Protein 6EKT (pdb70)

Sequence (419 aa):
SLYKKAGMNTYGWDIVYGCSKRVVNKHLKEYITKNNIQFLYSNIDKKQEIKMVFDNNWEIINGGSSNFLRIKTPIKEGYFKVRNTTVDLSGINPVLEIKLDFFNDISNPNIKELKFNFGSESNDDIKIIVSDLNGNLQEEDEFYFNKLLINAFIQNEKQISYIFASLNVTSDIEWMNPKQFKFVYYSPTDGYLFILSVVTNRDISKLSANVDGNILGNNSEVGLLISEKLFLQNMVLSRLSSNMGSNINKNNFEVISSTSDTTGRIVNNSTLNWYGLKVAALYYYPKINNFSSMQLFEGNKLKISLRGLVRLTGLEAVYSDFEIQQSINKFVYNSTNKKAYFEVDKNPTSSYKYHLFPGDLISLAVLSSVTHWSIKSIEGALGFELINNFVDLINNTIKWNNLKISQVTNVTLNVGFCIQGNA

B-factor: mean 35.24, std 10.4, range [18.86, 74.44]

InterPro domains:
  IPR010567 Protein OrfX2/OrfX3/P47 [PF06597] (3-306)

Secondary structure (DSSP, 8-state):
-TTTTSSB--TT-SEEEEEEHHHHHHHHHHHHHHHT-EEEEEETTTTEEEEEEES--EEETT--TTEEEEE--EEEEEEE-SS-EEE-TT---EEEEEEEEEEETTEEEEEEEEEE---TTS-SEEEEES-TTS---HHHHHHHHHHHHHHHHHTGGG----SEEEESS-SSGGG--SEEEEEEE-----EEEEEEESS----TT------GGGG-TT-SEEEEE-HHHHIIIIITTTTTTTS-TT--GGGEEEEESSSS-EEEEESS-EEPPPEEETTEEE--EEEEEEEEEETTTEEEEEEEEEEEETTEEEEEEEEEEEEEEEEEEETTTTEEEEPPPSS-EEEEEEE--TT-HHHHHHHHHHHHHHHHHHHHHS-EEPP--HHHHHHHSEEETT-----EEEEEEEBEEEEEE--

Nearest PDB structures (foldseek):
  6ekt-assembly1_A  TM=1.002E+00  e=6.639E-86  Clostridium botulinum A2 str. Kyoto
  5wix-assembly1_A  TM=9.534E-01  e=1.312E-53  Clostridium botulinum E1 str. 'BoNT E Beluga'
  6ekv-assembly1_A  TM=6.915E-01  e=3.610E-19  Clostridium botulinum A2 str. Kyoto
  8fbf-assembly1_A  TM=7.033E-01  e=3.437E-18  Clostridium botulinum E1 str. 'BoNT E Beluga'
  8fbf-assembly2_B  TM=6.601E-01  e=6.202E-18  Clostridium botulinum E1 str. 'BoNT E Beluga'

Foldseek 3Di:
DVCQPVWFHLQLFFKKKKFFQVVVQVVQQCLLVVLQDKFWDDDVVQGKIWIFGWPGKGFDDPAFWQKTKIKTQGQWIWMDGPNDIDTRHGFIWIKIAGWDWDADPVDNFKTFTFTDLDDPPDPRIGTPDRGPPPPADDPRSVSSVVVVSNRCVVCVVSGDQTQKMFGCPWPQLQPRFDDWGWTKADPCSTMIMITTHNDPDDCVPGDPDHGPCLCPPVFRIKMWGFLQSCCAPWNLQWQCVLQDDQDGSQQKDWDDPDSRATKMKGPAKRWGDWDDDPHDTWIKIWGIWIWHDDQQFKIWIKTKTKIADDVGRQKIKIKIKIWIWGWDQDQPVRWTKTHQGPDIDMDMDTDDDPPPVVSVVRRVRVVVRVRVSVSRRRITTTPPPLQCVSLITIDGSNDGFDAWRDWGGGSITMIGGHD

Solvent-accessible surface area: 20427 Å² total; per-residue (Å²): 123,172,169,77,177,82,20,18,17,11,98,19,0,6,0,2,3,0,0,2,33,127,16,3,20,124,42,0,107,108,46,1,87,180,80,110,5,69,0,96,27,74,30,166,128,141,156,25,56,3,60,0,16,8,80,18,0,66,0,37,57,37,11,51,61,52,23,0,63,0,56,0,34,3,111,88,11,76,3,72,14,182,140,79,83,25,98,0,55,44,8,24,0,5,0,3,0,44,4,52,46,66,116,56,181,98,58,95,55,46,38,43,0,51,17,34,6,28,47,131,111,69,102,13,11,67,46,66,54,8,10,89,87,58,99,7,126,137,121,54,64,148,58,1,42,82,0,1,51,21,0,0,34,113,20,75,174,73,17,54,7,34,0,1,3,0,18,39,78,37,149,27,141,52,0,18,2,103,40,49,60,7,10,12,64,59,38,187,82,0,23,0,0,0,0,1,0,27,69,118,51,95,41,96,183,41,64,38,80,19,16,12,102,0,0,19,117,144,11,42,5,1,0,0,0,2,20,54,21,0,0,66,43,16,0,8,51,65,1,10,53,75,1,30,103,99,1,66,97,113,18,7,73,25,60,63,71,44,86,8,12,5,85,0,26,23,78,50,62,0,57,4,86,26,22,108,13,98,85,89,110,5,108,0,63,0,59,67,3,42,2,83,22,58,113,10,45,38,0,83,0,52,6,116,3,34,0,89,5,51,77,89,103,87,13,47,0,49,1,69,0,68,0,70,0,92,15,34,35,52,67,123,81,99,95,0,66,3,66,70,23,185,127,36,80,53,60,122,129,59,54,50,158,113,71,48,130,142,7,66,64,60,0,44,43,0,2,101,124,0,11,120,22,0,15,42,6,2,7,9,69,5,104,62,48,1,53,85,1,7,17,15,0,4,31,20,34,83,89,147,20,103,107,16,47,56,10,53,4,50,18,2,0,1,0,6,0,65,66

Organism: Clostridium botulinum (strain Kyoto / Type A2) (NCBI:txid536232)

Structure (mmCIF, N/CA/C/O backbone):
data_6EKT
#
_entry.id   6EKT
#
_cell.length_a   153.470
_cell.length_b   38.927
_cell.length_c   82.761
_cell.angle_alpha   90.000
_cell.angle_beta   107.950
_cell.angle_gamma   90.000
#
_symmetry.space_group_name_H-M   'C 1 2 1'
#
loop_
_entity.id
_entity.type
_entity.pdbx_description
1 polymer 'p-47 protein'
2 water water
#
loop_
_atom_site.group_PDB
_atom_site.id
_atom_site.type_symbol
_atom_site.label_atom_id
_atom_site.label_alt_id
_atom_site.label_comp_id
_atom_site.label_asym_id
_atom_site.label_entity_id
_atom_site.label_seq_id
_atom_site.pdbx_PDB_ins_code
_atom_site.Cartn_x
_atom_site.Cartn_y
_atom_site.Cartn_z
_atom_site.occupancy
_atom_site.B_iso_or_equiv
_atom_site.auth_seq_id
_atom_site.auth_comp_id
_atom_site.auth_asym_id
_atom_site.auth_atom_id
_atom_site.pdbx_PDB_model_num
ATOM 1 N N . SER A 1 15 ? -26.832 -23.121 11.496 1.00 66.87 15 SER A N 1
ATOM 2 C CA . SER A 1 15 ? -25.494 -23.359 10.868 1.00 64.35 15 SER A CA 1
ATOM 3 C C . SER A 1 15 ? -25.248 -22.483 9.619 1.00 63.16 15 SER A C 1
ATOM 4 O O . SER A 1 15 ? -24.106 -22.370 9.158 1.00 64.53 15 SER A O 1
ATOM 7 N N . LEU A 1 16 ? -26.315 -21.857 9.106 1.00 60.04 16 LEU A N 1
ATOM 8 C CA . LEU A 1 16 ? -26.271 -20.945 7.944 1.00 57.74 16 LEU A CA 1
ATOM 9 C C . LEU A 1 16 ? -25.480 -19.637 8.146 1.00 54.11 16 LEU A C 1
ATOM 10 O O . LEU A 1 16 ? -25.006 -19.032 7.179 1.00 54.52 16 LEU A O 1
ATOM 15 N N . TYR A 1 17 ? -25.338 -19.222 9.402 1.00 49.06 17 TYR A N 1
ATOM 16 C CA . TYR A 1 17 ? -24.733 -17.939 9.767 1.00 44.23 17 TYR A CA 1
ATOM 17 C C . TYR A 1 17 ? -23.255 -18.053 10.188 1.00 42.07 17 TYR A C 1
ATOM 18 O O . TYR A 1 17 ? -22.658 -17.114 10.720 1.00 39.28 17 TYR A O 1
ATOM 27 N N . LYS A 1 18 ? -22.672 -19.211 9.875 1.00 41.75 18 LYS A N 1
ATOM 28 C CA . LYS A 1 18 ? -21.294 -19.583 10.220 1.00 40.53 18 LYS A CA 1
ATOM 29 C C . LYS A 1 18 ? -20.213 -18.588 9.727 1.00 38.66 18 LYS A C 1
ATOM 30 O O . LYS A 1 18 ? -19.198 -18.382 10.403 1.00 38.45 18 LYS A O 1
ATOM 36 N N . LYS A 1 19 ? -20.447 -17.968 8.569 1.00 35.95 19 LYS A N 1
ATOM 37 C CA . LYS A 1 19 ? -19.494 -17.037 7.939 1.00 34.19 19 LYS A CA 1
ATOM 38 C C . LYS A 1 19 ? -19.837 -15.553 8.172 1.00 31.72 19 LYS A C 1
ATOM 39 O O . LYS A 1 19 ? -19.123 -14.673 7.685 1.00 30.68 19 LYS A O 1
ATOM 45 N N . ALA A 1 20 ? -20.923 -15.271 8.901 1.00 29.21 20 ALA A N 1
ATOM 46 C CA . ALA A 1 20 ? -21.473 -13.904 8.969 1.00 29.81 20 ALA A CA 1
ATOM 47 C C . ALA A 1 20 ? -20.805 -13.001 10.012 1.00 28.80 20 ALA A C 1
ATOM 48 O O . ALA A 1 20 ? -21.054 -11.802 10.040 1.00 29.36 20 ALA A O 1
ATOM 50 N N . GLY A 1 21 ? -19.961 -13.578 10.861 1.00 28.16 21 GLY A N 1
ATOM 51 C CA . GLY A 1 21 ? -19.225 -12.803 11.868 1.00 27.69 21 GLY A CA 1
ATOM 52 C C . GLY A 1 21 ? -17.722 -12.931 11.731 1.00 27.93 21 GLY A C 1
ATOM 53 O O . GLY A 1 21 ? -17.192 -12.917 10.606 1.00 28.59 21 GLY A O 1
ATOM 54 N N . MET A 1 22 ? -17.031 -13.064 12.864 1.00 27.16 22 MET A N 1
ATOM 55 C CA . MET A 1 22 ? -15.585 -13.298 12.844 1.00 28.75 22 MET A CA 1
ATOM 56 C C . MET A 1 22 ? -15.304 -14.776 12.566 1.00 27.39 22 MET A C 1
ATOM 57 O O . MET A 1 22 ? -16.038 -15.639 13.017 1.00 26.03 22 MET A O 1
ATOM 62 N N . ASN A 1 23 ? -14.275 -15.058 11.765 1.00 25.74 23 ASN A N 1
ATOM 63 C CA . ASN A 1 23 ? -14.111 -16.392 11.231 1.00 24.28 23 ASN A CA 1
ATOM 64 C C . ASN A 1 23 ? -12.703 -16.894 11.527 1.00 23.15 23 ASN A C 1
ATOM 65 O O . ASN A 1 23 ? -11.722 -16.252 11.136 1.00 22.61 23 ASN A O 1
ATOM 70 N N . THR A 1 24 ? -12.607 -18.063 12.146 1.00 22.31 24 THR A N 1
ATOM 71 C CA . THR A 1 24 ? -11.294 -18.728 12.283 1.00 22.60 24 THR A CA 1
ATOM 72 C C . THR A 1 24 ? -10.945 -19.572 11.051 1.00 22.19 24 THR A C 1
ATOM 73 O O . THR A 1 24 ? -9.879 -20.166 11.014 1.00 22.58 24 THR A O 1
ATOM 77 N N . TYR A 1 25 ? -11.842 -19.644 10.069 1.00 22.00 25 TYR A N 1
ATOM 78 C CA . TYR A 1 25 ? -11.578 -20.351 8.810 1.00 22.25 25 TYR A CA 1
ATOM 79 C C . TYR A 1 25 ? -11.101 -21.804 9.008 1.00 21.90 25 TYR A C 1
ATOM 80 O O . TYR A 1 25 ? -10.137 -22.248 8.358 1.00 21.98 25 TYR A O 1
ATOM 89 N N . GLY A 1 26 ? -11.749 -22.498 9.946 1.00 21.61 26 GLY A N 1
ATOM 90 C CA . GLY A 1 26 ? -11.511 -23.931 10.231 1.00 21.57 26 GLY A CA 1
ATOM 91 C C . GLY A 1 26 ? -10.412 -24.170 11.250 1.00 21.46 26 GLY A C 1
ATOM 92 O O . GLY A 1 26 ? -10.154 -25.310 11.615 1.00 21.48 26 GLY A O 1
ATOM 93 N N . TRP A 1 27 ? -9.752 -23.099 11.701 1.00 21.66 27 TRP A N 1
ATOM 94 C CA . TRP A 1 27 ? -8.731 -23.208 12.774 1.00 21.26 27 TRP A CA 1
ATOM 95 C C . TRP A 1 27 ? -9.380 -23.057 14.156 1.00 21.36 27 TRP A C 1
ATOM 96 O O . TRP A 1 27 ? -10.526 -22.603 14.246 1.00 20.27 27 TRP A O 1
ATOM 107 N N . ASP A 1 28 ? -8.666 -23.452 15.222 1.00 21.02 28 ASP A N 1
ATOM 108 C CA . ASP A 1 28 ? -9.210 -23.346 16.596 1.00 21.57 28 ASP A CA 1
ATOM 109 C C . ASP A 1 28 ? -8.944 -22.034 17.304 1.00 21.69 28 ASP A C 1
ATOM 110 O O . ASP A 1 28 ? -9.867 -21.442 17.878 1.00 21.22 28 ASP A O 1
ATOM 115 N N . ILE A 1 29 ? -7.683 -21.586 17.310 1.00 21.38 29 ILE A N 1
ATOM 116 C CA . ILE A 1 29 ? -7.315 -20.322 17.959 1.00 21.11 29 ILE A CA 1
ATOM 117 C C . ILE A 1 29 ? -6.328 -19.645 17.055 1.00 21.14 29 ILE A C 1
ATOM 118 O O . ILE A 1 29 ? -5.377 -20.282 16.582 1.00 21.46 29 ILE A O 1
ATOM 123 N N . VAL A 1 30 ? -6.583 -18.366 16.795 1.00 20.75 30 VAL A N 1
ATOM 124 C CA . VAL A 1 30 ? -5.738 -17.572 15.881 1.00 21.42 30 VAL A CA 1
ATOM 125 C C . VAL A 1 30 ? -5.174 -16.423 16.702 1.00 22.43 30 VAL A C 1
ATOM 126 O O . VAL A 1 30 ? -5.930 -15.775 17.452 1.00 23.25 30 VAL A O 1
ATOM 130 N N . TYR A 1 31 ? -3.860 -16.187 16.578 1.00 22.25 31 TYR A N 1
ATOM 131 C CA . TYR A 1 31 ? -3.174 -15.135 17.321 1.00 23.57 31 TYR A CA 1
ATOM 132 C C . TYR A 1 31 ? -2.593 -14.124 16.358 1.00 23.75 31 TYR A C 1
ATOM 133 O O . TYR A 1 31 ? -2.010 -14.512 15.352 1.00 23.19 31 TYR A O 1
ATOM 142 N N . GLY A 1 32 ? -2.747 -12.835 16.656 1.00 24.99 32 GLY A N 1
ATOM 143 C CA . GLY A 1 32 ? -2.178 -11.787 15.778 1.00 24.55 32 GLY A CA 1
ATOM 144 C C . GLY A 1 32 ? -1.426 -10.661 16.470 1.00 26.21 32 GLY A C 1
ATOM 145 O O . GLY A 1 32 ? -1.752 -10.284 17.607 1.00 26.07 32 GLY A O 1
ATOM 146 N N . CYS A 1 33 ? -0.418 -10.124 15.776 1.00 26.47 33 CYS A N 1
ATOM 147 C CA . CYS A 1 33 ? 0.327 -8.948 16.243 1.00 28.92 33 CYS A CA 1
ATOM 148 C C . CYS A 1 33 ? 0.627 -8.020 15.081 1.00 29.38 33 CYS A C 1
ATOM 149 O O . CYS A 1 33 ? 0.944 -8.471 13.971 1.00 28.61 33 CYS A O 1
ATOM 152 N N . SER A 1 34 ? 0.496 -6.726 15.356 1.00 31.12 34 SER A N 1
ATOM 153 C CA . SER A 1 34 ? 0.792 -5.650 14.414 1.00 32.38 34 SER A CA 1
ATOM 154 C C . SER A 1 34 ? 2.287 -5.641 14.076 1.00 32.77 34 SER A C 1
ATOM 155 O O . SER A 1 34 ? 3.131 -5.836 14.966 1.00 32.34 34 SER A O 1
ATOM 158 N N . LYS A 1 35 ? 2.613 -5.461 12.793 1.00 33.08 35 LYS A N 1
ATOM 159 C CA . LYS A 1 35 ? 4.010 -5.388 12.389 1.00 34.95 35 LYS A CA 1
ATOM 160 C C . LYS A 1 35 ? 4.695 -4.129 12.919 1.00 36.54 35 LYS A C 1
ATOM 161 O O . LYS A 1 35 ? 5.917 -4.133 13.141 1.00 37.57 35 LYS A O 1
ATOM 167 N N . ARG A 1 36 ? 3.915 -3.063 13.110 1.00 37.57 36 ARG A N 1
ATOM 168 C CA . ARG A 1 36 ? 4.402 -1.831 13.747 1.00 40.28 36 ARG A CA 1
ATOM 169 C C . ARG A 1 36 ? 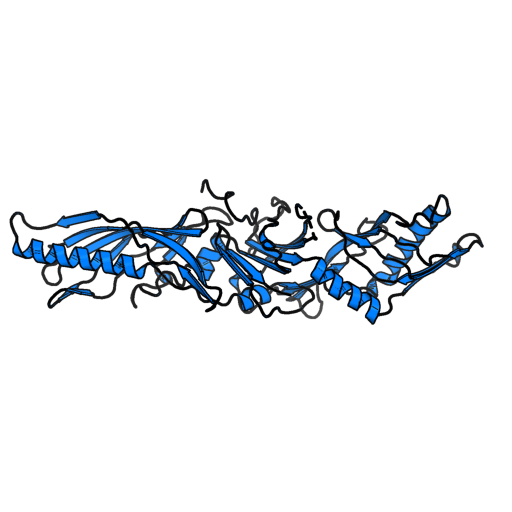5.035 -2.146 15.122 1.00 40.49 36 ARG A C 1
ATOM 170 O O . ARG A 1 36 ? 6.104 -1.633 15.456 1.00 40.13 36 ARG A O 1
ATOM 178 N N . VAL A 1 37 ? 4.382 -3.026 15.888 1.00 38.72 37 VAL A N 1
ATOM 179 C CA . VAL A 1 37 ? 4.904 -3.473 17.183 1.00 38.20 37 VAL A CA 1
ATOM 180 C C . VAL A 1 37 ? 6.176 -4.302 16.995 1.00 37.22 37 VAL A C 1
ATOM 181 O O . VAL A 1 37 ? 7.178 -4.046 17.666 1.00 38.94 37 VAL A O 1
ATOM 185 N N . VAL A 1 38 ? 6.141 -5.276 16.075 1.00 34.39 38 VAL A N 1
ATOM 186 C CA . VAL A 1 38 ? 7.294 -6.150 15.850 1.00 33.74 38 VAL A CA 1
ATOM 187 C C . VAL A 1 38 ? 8.517 -5.340 15.384 1.00 34.14 38 VAL A C 1
ATOM 188 O O . VAL A 1 38 ? 9.631 -5.586 15.839 1.00 34.38 38 VAL A O 1
ATOM 192 N N . ASN A 1 39 ? 8.276 -4.379 14.494 1.00 34.38 39 ASN A N 1
ATOM 193 C CA . ASN A 1 39 ? 9.316 -3.544 13.907 1.00 36.01 39 ASN A CA 1
ATOM 194 C C . ASN A 1 39 ? 10.094 -2.766 14.952 1.00 38.69 39 ASN A C 1
ATOM 195 O O . ASN A 1 39 ? 11.315 -2.591 14.821 1.00 39.62 39 ASN A O 1
ATOM 200 N N . LYS A 1 40 ? 9.388 -2.343 15.998 1.00 40.48 40 LYS A N 1
ATOM 201 C CA . LYS A 1 40 ? 9.998 -1.649 17.137 1.00 43.74 40 LYS A CA 1
ATOM 202 C C . LYS A 1 40 ? 11.049 -2.524 17.801 1.00 43.77 40 LYS A C 1
ATOM 203 O O . LYS A 1 40 ? 12.175 -2.078 18.029 1.00 45.36 40 LYS A O 1
ATOM 209 N N . HIS A 1 41 ? 10.684 -3.773 18.073 1.00 42.21 41 HIS A N 1
ATOM 210 C CA . HIS A 1 41 ? 11.587 -4.725 18.702 1.00 42.72 41 HIS A CA 1
ATOM 211 C C . HIS A 1 41 ? 12.687 -5.239 17.767 1.00 42.64 41 HIS A C 1
ATOM 212 O O . HIS A 1 41 ? 13.825 -5.454 18.205 1.00 43.08 41 HIS A O 1
ATOM 219 N N . LEU A 1 42 ? 12.351 -5.438 16.490 1.00 40.70 42 LEU A N 1
ATOM 220 C CA . LEU A 1 42 ? 13.352 -5.838 15.495 1.00 40.82 42 LEU A CA 1
ATOM 221 C C . LEU A 1 42 ? 14.455 -4.782 15.315 1.00 42.02 42 LEU A C 1
ATOM 222 O O . LEU A 1 42 ? 15.644 -5.131 15.286 1.00 41.88 42 LEU A O 1
ATOM 227 N N . LYS A 1 43 ? 14.048 -3.512 15.207 1.00 43.59 43 LYS A N 1
ATOM 228 C CA . LYS A 1 43 ? 14.968 -2.364 15.170 1.00 46.09 43 LYS A CA 1
ATOM 229 C C . LYS A 1 43 ? 15.909 -2.307 16.383 1.00 48.14 43 LYS A C 1
ATOM 230 O O . LYS A 1 43 ? 17.111 -2.084 16.210 1.00 48.58 43 LYS A O 1
ATOM 236 N N . GLU A 1 44 ? 15.362 -2.490 17.588 1.00 49.31 44 GLU A N 1
ATOM 237 C CA . GLU A 1 44 ? 16.163 -2.572 18.823 1.00 51.70 44 GLU A CA 1
ATOM 238 C C . GLU A 1 44 ? 17.164 -3.723 18.719 1.00 50.65 44 GLU A C 1
ATOM 239 O O . GLU A 1 44 ? 18.333 -3.550 19.045 1.00 52.06 44 GLU A O 1
ATOM 245 N N . TYR A 1 45 ? 16.709 -4.874 18.218 1.00 47.55 45 TYR A N 1
ATOM 246 C CA . TYR A 1 45 ? 17.555 -6.059 18.088 1.00 47.34 45 TYR A CA 1
ATOM 247 C C . TYR A 1 45 ? 18.733 -5.831 17.148 1.00 47.51 45 TYR A C 1
ATOM 248 O O . TYR A 1 45 ? 19.851 -6.212 17.482 1.00 48.56 45 TYR A O 1
ATOM 257 N N . ILE A 1 46 ? 18.466 -5.255 15.970 1.00 46.66 46 ILE A N 1
ATOM 258 C CA . ILE A 1 46 ? 19.520 -4.931 14.989 1.00 47.45 46 ILE A CA 1
ATOM 259 C C . ILE A 1 46 ? 20.532 -3.889 15.518 1.00 50.64 46 ILE A C 1
ATOM 260 O O . ILE A 1 46 ? 21.754 -4.096 15.411 1.00 50.46 46 ILE A O 1
ATOM 265 N N . THR A 1 47 ? 20.019 -2.791 16.071 1.00 52.53 47 THR A N 1
ATOM 266 C CA . THR A 1 47 ? 20.850 -1.743 16.691 1.00 57.16 47 THR A CA 1
ATOM 267 C C . THR A 1 47 ? 21.694 -2.273 17.865 1.00 58.94 47 THR A C 1
ATOM 268 O O . THR A 1 47 ? 22.919 -2.114 17.857 1.00 59.72 47 THR A O 1
ATOM 272 N N . LYS A 1 48 ? 21.049 -2.912 18.847 1.00 60.49 48 LYS A N 1
ATOM 273 C CA . LYS A 1 48 ? 21.727 -3.337 20.090 1.00 63.08 48 LYS A CA 1
ATOM 274 C C . LYS A 1 48 ? 22.855 -4.353 19.849 1.00 63.25 48 LYS A C 1
ATOM 275 O O . LYS A 1 48 ? 23.833 -4.392 20.601 1.00 64.27 48 LYS A O 1
ATOM 281 N N . ASN A 1 49 ? 22.716 -5.162 18.800 1.00 60.99 49 ASN A N 1
ATOM 282 C CA . ASN A 1 49 ? 23.682 -6.224 18.523 1.00 60.95 49 ASN A CA 1
ATOM 283 C C . ASN A 1 49 ? 24.744 -5.850 17.477 1.00 61.07 49 ASN A C 1
ATOM 284 O O . ASN A 1 49 ? 25.665 -6.643 17.218 1.00 60.89 49 ASN A O 1
ATOM 289 N N . ASN A 1 50 ? 24.612 -4.642 16.905 1.00 61.12 50 ASN A N 1
ATOM 290 C CA . ASN A 1 50 ? 25.518 -4.092 15.870 1.00 61.90 50 ASN A CA 1
ATOM 291 C C . ASN A 1 50 ? 25.882 -5.118 14.802 1.00 59.72 50 ASN A C 1
ATOM 292 O O . ASN A 1 50 ? 27.060 -5.397 14.556 1.00 60.32 50 ASN A O 1
ATOM 297 N N . ILE A 1 51 ? 24.843 -5.679 14.191 1.00 56.99 51 ILE A N 1
ATOM 298 C CA . ILE A 1 51 ? 24.972 -6.792 13.259 1.00 54.53 51 ILE A CA 1
ATOM 299 C C . ILE A 1 51 ? 25.787 -6.397 12.038 1.00 53.71 51 ILE A C 1
ATOM 300 O O . ILE A 1 51 ? 25.462 -5.428 11.339 1.00 53.18 51 ILE A O 1
ATOM 305 N N . GLN A 1 52 ? 26.866 -7.146 11.821 1.00 53.05 52 GLN A N 1
ATOM 306 C CA . GLN A 1 52 ? 27.592 -7.106 10.556 1.00 51.04 52 GLN A CA 1
ATOM 307 C C . GLN A 1 52 ? 27.820 -8.502 9.981 1.00 47.98 52 GLN A C 1
ATOM 308 O O . GLN A 1 52 ? 28.115 -9.447 10.721 1.00 48.18 52 GLN A O 1
ATOM 314 N N . PHE A 1 53 ? 27.632 -8.618 8.669 1.00 43.32 53 PHE A N 1
ATOM 315 C CA . PHE A 1 53 ? 27.820 -9.875 7.957 1.00 41.37 53 PHE A CA 1
ATOM 316 C C . PHE A 1 53 ? 29.076 -9.751 7.097 1.00 41.59 53 PHE A C 1
ATOM 317 O O . PHE A 1 53 ? 29.181 -8.825 6.272 1.00 40.71 53 PHE A O 1
ATOM 325 N N . LEU A 1 54 ? 30.012 -10.679 7.311 1.00 42.35 54 LEU A N 1
ATOM 326 C CA . LEU A 1 54 ? 31.181 -10.875 6.441 1.00 43.55 54 LEU A CA 1
ATOM 327 C C . LEU A 1 54 ? 31.136 -12.231 5.741 1.00 42.83 54 LEU A C 1
ATOM 328 O O . LEU A 1 54 ? 30.698 -13.227 6.323 1.00 42.79 54 LEU A O 1
ATOM 333 N N . TYR A 1 55 ? 31.623 -12.254 4.500 1.00 43.05 55 TYR A N 1
ATOM 334 C CA . TYR A 1 55 ? 31.823 -13.483 3.746 1.00 42.94 55 TYR A CA 1
ATOM 335 C C . TYR A 1 55 ? 33.054 -13.329 2.848 1.00 43.07 55 TYR A C 1
ATOM 336 O O . TYR A 1 55 ? 33.227 -12.299 2.195 1.00 41.67 55 TYR A O 1
ATOM 345 N N . SER A 1 56 ? 33.881 -14.375 2.820 1.00 45.16 56 SER A N 1
ATOM 346 C CA . SER A 1 56 ? 35.102 -14.426 2.009 1.00 46.72 56 SER A CA 1
ATOM 347 C C . SER A 1 56 ? 35.255 -15.754 1.295 1.00 47.03 56 SER A C 1
ATOM 348 O O . SER A 1 56 ? 34.807 -16.795 1.788 1.00 47.46 56 SER A O 1
ATOM 351 N N . ASN A 1 57 ? 35.892 -15.707 0.129 1.00 47.30 57 ASN A N 1
ATOM 352 C CA . ASN A 1 57 ? 36.236 -16.902 -0.622 1.00 48.48 57 ASN A CA 1
ATOM 353 C C . ASN A 1 57 ? 37.529 -16.591 -1.365 1.00 49.54 57 ASN A C 1
ATOM 354 O O . ASN A 1 57 ? 37.520 -15.940 -2.415 1.00 48.61 57 ASN A O 1
ATOM 359 N N . ILE A 1 58 ? 38.637 -17.050 -0.789 1.00 52.03 58 ILE A N 1
ATOM 360 C CA . ILE A 1 58 ? 39.962 -16.703 -1.288 1.00 52.98 58 ILE A CA 1
ATOM 361 C C . ILE A 1 58 ? 40.277 -17.357 -2.640 1.00 51.83 58 ILE A C 1
ATOM 362 O O . ILE A 1 58 ? 40.865 -16.708 -3.506 1.00 50.29 58 ILE A O 1
ATOM 367 N N . ASP A 1 59 ? 39.856 -18.612 -2.835 1.00 51.63 59 ASP A N 1
ATOM 368 C CA . ASP A 1 59 ? 40.050 -19.281 -4.141 1.00 52.49 59 ASP A CA 1
ATOM 369 C C . ASP A 1 59 ? 39.337 -18.552 -5.285 1.00 51.17 59 ASP A C 1
ATOM 370 O O . ASP A 1 59 ? 39.884 -18.435 -6.379 1.00 50.09 59 ASP A O 1
ATOM 375 N N . LYS A 1 60 ? 38.126 -18.063 -5.026 1.00 50.30 60 LYS A N 1
ATOM 376 C CA . LYS A 1 60 ? 37.333 -17.427 -6.086 1.00 50.03 60 LYS A CA 1
ATOM 377 C C . LYS A 1 60 ? 37.450 -15.905 -6.062 1.00 49.27 60 LYS A C 1
ATOM 378 O O . LYS A 1 60 ? 36.774 -15.220 -6.841 1.00 49.89 60 LYS A O 1
ATOM 384 N N . LYS A 1 61 ? 38.322 -15.407 -5.173 1.00 48.70 61 LYS A N 1
ATOM 385 C CA . LYS A 1 61 ? 38.680 -13.976 -5.021 1.00 48.46 61 LYS A CA 1
ATOM 386 C C . LYS A 1 61 ? 37.464 -13.061 -4.866 1.00 46.21 61 LYS A C 1
ATOM 387 O O . LYS A 1 61 ? 37.242 -12.152 -5.678 1.00 44.86 61 LYS A O 1
ATOM 393 N N . GLN A 1 62 ? 36.667 -13.346 -3.838 1.00 44.29 62 GLN A N 1
ATOM 394 C CA . GLN A 1 62 ? 35.423 -12.616 -3.570 1.00 42.57 62 GLN A CA 1
ATOM 395 C C . GLN A 1 62 ? 35.297 -12.327 -2.085 1.00 41.94 62 GLN A C 1
ATOM 396 O O . GLN A 1 62 ? 35.612 -13.181 -1.246 1.00 41.99 62 GLN A O 1
ATOM 402 N N . GLU A 1 63 ? 34.851 -11.114 -1.773 1.00 40.98 63 GLU A N 1
ATOM 403 C CA . GLU A 1 63 ? 34.521 -10.739 -0.396 1.00 42.04 63 GLU A CA 1
ATOM 404 C C . GLU A 1 63 ? 33.368 -9.736 -0.314 1.00 40.48 63 GLU A C 1
ATOM 405 O O . GLU A 1 63 ? 33.114 -8.984 -1.256 1.00 39.71 63 GLU A O 1
ATOM 411 N N . ILE A 1 64 ? 32.674 -9.747 0.822 1.00 40.43 64 ILE A N 1
ATOM 412 C CA . ILE A 1 64 ? 31.567 -8.832 1.086 1.00 39.23 64 ILE A CA 1
ATOM 413 C C . ILE A 1 64 ? 31.501 -8.505 2.585 1.00 39.29 64 ILE A C 1
ATOM 414 O O . ILE A 1 64 ? 31.746 -9.375 3.429 1.00 39.74 64 ILE A O 1
ATOM 419 N N . LYS A 1 65 ? 31.203 -7.244 2.889 1.00 38.98 65 LYS A N 1
ATOM 420 C CA . LYS A 1 65 ? 31.002 -6.779 4.256 1.00 40.79 65 LYS A CA 1
ATOM 421 C C . LYS A 1 65 ? 29.764 -5.897 4.280 1.00 40.58 65 LYS A C 1
ATOM 422 O O . LYS A 1 65 ? 29.650 -4.980 3.454 1.00 40.28 65 LYS A O 1
ATOM 428 N N . MET A 1 66 ? 28.855 -6.176 5.227 1.00 41.50 66 MET A N 1
ATOM 429 C CA . MET A 1 66 ? 27.612 -5.412 5.401 1.00 41.50 66 MET A CA 1
ATOM 430 C C . MET A 1 66 ? 27.371 -5.080 6.863 1.00 42.94 66 MET A C 1
ATOM 431 O O . MET A 1 66 ? 27.209 -5.983 7.696 1.00 43.85 66 MET A O 1
ATOM 436 N N . VAL A 1 67 ? 27.348 -3.788 7.175 1.00 43.81 67 VAL A N 1
ATOM 437 C CA . VAL A 1 67 ? 26.927 -3.319 8.500 1.00 44.84 67 VAL A CA 1
ATOM 438 C C . VAL A 1 67 ? 25.556 -2.649 8.320 1.00 43.95 67 VAL A C 1
ATOM 439 O O . VAL A 1 67 ? 25.419 -1.687 7.546 1.00 43.85 67 VAL A O 1
ATOM 443 N N . PHE A 1 68 ? 24.548 -3.175 9.017 1.00 43.25 68 PHE A N 1
ATOM 444 C CA . PHE A 1 68 ? 23.158 -2.758 8.809 1.00 42.78 68 PHE A CA 1
ATOM 445 C C . PHE A 1 68 ? 22.721 -1.534 9.605 1.00 44.88 68 PHE A C 1
ATOM 446 O O . PHE A 1 68 ? 23.030 -1.394 10.792 1.00 46.59 68 PHE A O 1
ATOM 454 N N . ASP A 1 69 ? 22.005 -0.651 8.916 1.00 45.65 69 ASP A N 1
ATOM 455 C CA . ASP A 1 69 ? 21.264 0.454 9.518 1.00 46.71 69 ASP A CA 1
ATOM 456 C C . ASP A 1 69 ? 20.153 -0.088 10.435 1.00 46.00 69 ASP A C 1
ATOM 457 O O . ASP A 1 69 ? 20.058 0.299 11.606 1.00 47.10 69 ASP A O 1
ATOM 462 N N A ASN A 1 70 ? 19.354 -1.008 9.886 0.50 43.33 70 ASN A N 1
ATOM 463 N N B ASN A 1 70 ? 19.321 -0.976 9.884 0.50 43.78 70 ASN A N 1
ATOM 464 C CA A ASN A 1 70 ? 18.134 -1.531 10.504 0.50 41.76 70 ASN A CA 1
ATOM 465 C CA B ASN A 1 70 ? 18.172 -1.582 10.570 0.50 42.41 70 ASN A CA 1
ATOM 466 C C A ASN A 1 70 ? 17.659 -2.720 9.665 0.50 39.57 70 ASN A C 1
ATOM 467 C C B ASN A 1 70 ? 17.635 -2.695 9.672 0.50 39.99 70 ASN A C 1
ATOM 468 O O A ASN A 1 70 ? 18.154 -2.912 8.555 0.50 38.49 70 ASN A O 1
ATOM 469 O O B ASN A 1 70 ? 18.072 -2.818 8.530 0.50 38.90 70 ASN A O 1
ATOM 478 N N . TRP A 1 71 ? 16.737 -3.522 10.204 1.00 38.63 71 TRP A N 1
ATOM 479 C CA . TRP A 1 71 ? 15.904 -4.428 9.390 1.00 37.04 71 TRP A CA 1
ATOM 480 C C . TRP A 1 71 ? 14.469 -4.030 9.699 1.00 36.99 71 TRP A C 1
ATOM 481 O O . TRP A 1 71 ? 14.131 -3.806 10.866 1.00 39.53 71 TRP A O 1
ATOM 492 N N . GLU A 1 72 ? 13.629 -3.920 8.673 1.00 36.30 72 GLU A N 1
ATOM 493 C CA . GLU A 1 72 ? 12.248 -3.456 8.842 1.00 36.14 72 GLU A CA 1
ATOM 494 C C . GLU A 1 72 ? 11.303 -4.275 7.980 1.00 34.58 72 GLU A C 1
ATOM 495 O O . GLU A 1 72 ? 11.512 -4.391 6.767 1.00 34.62 72 GLU A O 1
ATOM 501 N N . ILE A 1 73 ? 10.275 -4.832 8.615 1.00 32.85 73 ILE A N 1
ATOM 502 C CA . ILE A 1 73 ? 9.217 -5.582 7.939 1.00 31.76 73 ILE A CA 1
ATOM 503 C C . ILE A 1 73 ? 8.352 -4.602 7.165 1.00 32.28 73 ILE A C 1
ATOM 504 O O . ILE A 1 73 ? 8.042 -3.527 7.661 1.00 33.85 73 ILE A O 1
ATOM 509 N N . ILE A 1 74 ? 7.992 -4.984 5.940 1.00 31.94 74 ILE A N 1
ATOM 510 C CA . ILE A 1 74 ? 7.081 -4.214 5.093 1.00 32.93 74 ILE A CA 1
ATOM 511 C C . ILE A 1 74 ? 6.010 -5.158 4.540 1.00 32.16 74 ILE A C 1
ATOM 512 O O . ILE A 1 74 ? 6.144 -6.381 4.653 1.00 30.55 74 ILE A O 1
ATOM 517 N N . ASN A 1 75 ? 4.964 -4.605 3.931 1.00 34.91 75 ASN A N 1
ATOM 518 C CA . ASN A 1 75 ? 3.889 -5.437 3.385 1.00 38.17 75 ASN A CA 1
ATOM 519 C C . ASN A 1 75 ? 4.300 -6.149 2.104 1.00 39.70 75 ASN A C 1
ATOM 520 O O . ASN A 1 75 ? 5.357 -5.863 1.543 1.00 39.98 75 ASN A O 1
ATOM 525 N N . GLY A 1 76 ? 3.472 -7.095 1.669 1.00 41.53 76 GLY A N 1
ATOM 526 C CA . GLY A 1 76 ? 3.653 -7.736 0.374 1.00 43.70 76 GLY A CA 1
ATOM 527 C C . GLY A 1 76 ? 4.180 -9.141 0.523 1.00 45.21 76 GLY A C 1
ATOM 528 O O . GLY A 1 76 ? 4.170 -9.922 -0.432 1.00 44.43 76 GLY A O 1
ATOM 529 N N . GLY A 1 77 ? 4.645 -9.451 1.733 1.00 48.12 77 GLY A N 1
ATOM 530 C CA . GLY A 1 77 ? 5.047 -10.796 2.108 1.00 49.47 77 GLY A CA 1
ATOM 531 C C . GLY A 1 77 ? 3.963 -11.806 1.789 1.00 51.21 77 GLY A C 1
ATOM 532 O O . GLY A 1 77 ? 2.793 -11.638 2.157 1.00 52.87 77 GLY A O 1
ATOM 533 N N . SER A 1 78 ? 4.386 -12.834 1.121 1.00 52.06 78 SER A N 1
ATOM 534 C CA . SER A 1 78 ? 3.534 -13.869 0.714 1.00 52.49 78 SER A CA 1
ATOM 535 C C . SER A 1 78 ? 3.572 -14.936 1.749 1.00 52.05 78 SER A C 1
ATOM 536 O O . SER A 1 78 ? 4.638 -15.271 2.231 1.00 51.61 78 SER A O 1
ATOM 539 N N . SER A 1 79 ? 2.410 -15.453 2.090 1.00 47.57 79 SER A N 1
ATOM 540 C CA . SER A 1 79 ? 2.301 -16.587 2.983 1.00 47.25 79 SER A CA 1
ATOM 541 C C . SER A 1 79 ? 3.179 -16.605 4.227 1.00 45.74 79 SER A C 1
ATOM 542 O O . SER A 1 79 ? 2.995 -15.774 5.081 1.00 43.73 79 SER A O 1
ATOM 545 N N . ASN A 1 80 ? 4.128 -17.536 4.258 1.00 41.56 80 ASN A N 1
ATOM 546 C CA . ASN A 1 80 ? 5.011 -17.732 5.361 1.00 41.29 80 ASN A CA 1
ATOM 547 C C . ASN A 1 80 ? 6.360 -17.041 5.262 1.00 37.30 80 ASN A C 1
ATOM 548 O O . ASN A 1 80 ? 7.268 -17.451 5.856 1.00 37.09 80 ASN A O 1
ATOM 553 N N . PHE A 1 81 ? 6.449 -16.032 4.438 1.00 34.38 81 PHE A N 1
ATOM 554 C CA . PHE A 1 81 ? 7.624 -15.153 4.356 1.00 32.79 81 PHE A CA 1
ATOM 555 C C . PHE A 1 81 ? 7.285 -13.804 4.964 1.00 32.32 81 PHE A C 1
ATOM 556 O O . PHE A 1 81 ? 6.150 -13.324 4.845 1.00 33.42 81 PHE A O 1
ATOM 564 N N . LEU A 1 82 ? 8.281 -13.168 5.576 1.00 31.39 82 LEU A N 1
ATOM 565 C CA . LEU A 1 82 ? 8.212 -11.736 5.823 1.00 30.64 82 LEU A CA 1
ATOM 566 C C . LEU A 1 82 ? 9.011 -11.003 4.763 1.00 30.25 82 LEU A C 1
ATOM 567 O O . LEU A 1 82 ? 10.143 -11.400 4.465 1.00 29.95 82 LEU A O 1
ATOM 572 N N . ARG A 1 83 ? 8.431 -9.942 4.207 1.00 29.33 83 ARG A N 1
ATOM 573 C CA . ARG A 1 83 ? 9.190 -9.020 3.353 1.00 29.23 83 ARG A CA 1
ATOM 574 C C . ARG A 1 83 ? 9.884 -7.964 4.220 1.00 30.02 83 ARG A C 1
ATOM 575 O O . ARG A 1 83 ? 9.251 -7.379 5.099 1.00 30.04 83 ARG A O 1
ATOM 583 N N . ILE A 1 84 ? 11.183 -7.745 3.994 1.00 29.67 84 ILE A N 1
ATOM 584 C CA . ILE A 1 84 ? 11.981 -6.871 4.860 1.00 30.25 84 ILE A CA 1
ATOM 585 C C . ILE A 1 84 ? 12.950 -5.993 4.072 1.00 31.53 84 ILE A C 1
ATOM 586 O O . ILE A 1 84 ? 13.455 -6.408 3.012 1.00 31.11 84 ILE A O 1
ATOM 591 N N . LYS A 1 85 ? 13.165 -4.776 4.570 1.00 32.79 85 LYS A N 1
ATOM 592 C CA . LYS A 1 85 ? 14.213 -3.900 4.050 1.00 34.51 85 LYS A CA 1
ATOM 593 C C . LYS A 1 85 ? 15.425 -4.057 4.959 1.00 34.73 85 LYS A C 1
ATOM 594 O O . LYS A 1 85 ? 15.274 -4.055 6.186 1.00 33.82 85 LYS A O 1
ATOM 600 N N . THR A 1 86 ? 16.620 -4.173 4.372 1.00 34.07 86 THR A N 1
ATOM 601 C CA . THR A 1 86 ? 17.843 -4.324 5.168 1.00 35.18 86 THR A CA 1
ATOM 602 C C . THR A 1 86 ? 18.885 -3.248 4.798 1.00 36.77 86 THR A C 1
ATOM 603 O O . THR A 1 86 ? 19.974 -3.586 4.322 1.00 36.64 86 THR A O 1
ATOM 607 N N . PRO A 1 87 ? 18.552 -1.949 5.015 1.00 38.19 87 PRO A N 1
ATOM 608 C CA . PRO A 1 87 ? 19.450 -0.861 4.624 1.00 39.30 87 PRO A CA 1
ATOM 609 C C . PRO A 1 87 ? 20.861 -1.047 5.210 1.00 40.68 87 PRO A C 1
ATOM 610 O O . PRO A 1 87 ? 21.016 -1.334 6.406 1.00 41.65 87 PRO A O 1
ATOM 614 N N . ILE A 1 88 ? 21.856 -0.943 4.338 1.00 40.45 88 ILE A N 1
ATOM 615 C CA . ILE A 1 88 ? 23.274 -1.064 4.701 1.00 42.23 88 ILE A CA 1
ATOM 616 C C . ILE A 1 88 ? 23.830 0.345 4.931 1.00 44.39 88 ILE A C 1
ATOM 617 O O . ILE A 1 88 ? 23.838 1.172 4.013 1.00 44.52 88 ILE A O 1
ATOM 622 N N . LYS A 1 89 ? 24.295 0.611 6.148 1.00 47.47 89 LYS A N 1
ATOM 623 C CA . LYS A 1 89 ? 24.911 1.916 6.443 1.00 50.80 89 LYS A CA 1
ATOM 624 C C . LYS A 1 89 ? 26.346 2.041 5.922 1.00 51.83 89 LYS A C 1
ATOM 625 O O . LYS A 1 89 ? 26.762 3.132 5.520 1.00 53.23 89 LYS A O 1
ATOM 631 N N . GLU A 1 90 ? 27.091 0.934 5.945 1.00 50.34 90 GLU A N 1
ATOM 632 C CA . GLU A 1 90 ? 28.467 0.892 5.437 1.00 51.00 90 GLU A CA 1
ATOM 633 C C . GLU A 1 90 ? 28.878 -0.530 5.049 1.00 48.56 90 GLU A C 1
ATOM 634 O O . GLU A 1 90 ? 28.362 -1.523 5.579 1.00 46.08 90 GLU A O 1
ATOM 640 N N . GLY A 1 91 ? 29.833 -0.604 4.134 1.00 47.59 91 GLY A N 1
ATOM 641 C CA . GLY A 1 91 ? 30.306 -1.876 3.629 1.00 46.17 91 GLY A CA 1
ATOM 642 C C . GLY A 1 91 ? 30.693 -1.820 2.168 1.00 44.19 91 GLY A C 1
ATOM 643 O O . GLY A 1 91 ? 30.656 -0.759 1.534 1.00 44.27 91 GLY A O 1
ATOM 644 N N . TYR A 1 92 ? 31.035 -2.989 1.638 1.00 42.98 92 TYR A N 1
ATOM 645 C CA . TYR A 1 92 ? 31.537 -3.124 0.277 1.00 43.16 92 TYR A CA 1
ATOM 646 C C . TYR A 1 92 ? 31.454 -4.579 -0.185 1.00 41.62 92 TYR A C 1
ATOM 647 O O . TYR A 1 92 ? 31.294 -5.501 0.622 1.00 40.96 92 TYR A O 1
ATOM 656 N N . PHE A 1 93 ? 31.578 -4.782 -1.490 1.00 41.62 93 PHE A N 1
ATOM 657 C CA . PHE A 1 93 ? 31.981 -6.088 -1.991 1.00 40.91 93 PHE A CA 1
ATOM 658 C C . PHE A 1 93 ? 33.085 -5.944 -3.035 1.00 41.56 93 PHE A C 1
ATOM 659 O O . PHE A 1 93 ? 33.218 -4.888 -3.660 1.00 41.10 93 PHE A O 1
ATOM 667 N N . LYS A 1 94 ? 33.870 -6.997 -3.159 1.00 42.70 94 LYS A N 1
ATOM 668 C CA . LYS A 1 94 ? 35.002 -7.057 -4.058 1.00 44.82 94 LYS A CA 1
ATOM 669 C C . LYS A 1 94 ? 34.977 -8.309 -4.882 1.00 44.40 94 LYS A C 1
ATOM 670 O O . LYS A 1 94 ? 34.841 -9.378 -4.352 1.00 43.91 94 LYS A O 1
ATOM 676 N N . VAL A 1 95 ? 35.151 -8.160 -6.187 1.00 45.23 95 VAL A N 1
ATOM 677 C CA . VAL A 1 95 ? 35.146 -9.284 -7.084 1.00 46.92 95 VAL A CA 1
ATOM 678 C C . VAL A 1 95 ? 36.402 -9.450 -7.952 1.00 50.72 95 VAL A C 1
ATOM 679 O O . VAL A 1 95 ? 37.300 -10.140 -7.566 1.00 52.89 95 VAL A O 1
ATOM 683 N N . ARG A 1 96 ? 36.469 -8.812 -9.107 1.00 54.92 96 ARG A N 1
ATOM 684 C CA . ARG A 1 96 ? 37.588 -9.075 -10.028 1.00 59.06 96 ARG A CA 1
ATOM 685 C C . ARG A 1 96 ? 38.599 -7.951 -9.950 1.00 61.72 96 ARG A C 1
ATOM 686 O O . ARG A 1 96 ? 38.954 -7.313 -10.927 1.00 64.22 96 ARG A O 1
ATOM 694 N N . ASN A 1 97 ? 39.121 -7.785 -8.758 1.00 61.93 97 ASN A N 1
ATOM 695 C CA . ASN A 1 97 ? 39.989 -6.647 -8.426 1.00 63.04 97 ASN A CA 1
ATOM 696 C C . ASN A 1 97 ? 39.197 -5.323 -8.442 1.00 61.86 97 ASN A C 1
ATOM 697 O O . ASN A 1 97 ? 39.786 -4.238 -8.433 1.00 61.02 97 ASN A O 1
ATOM 702 N N . THR A 1 98 ? 37.862 -5.428 -8.451 1.00 57.95 98 THR A N 1
ATOM 703 C CA . THR A 1 98 ? 36.957 -4.274 -8.419 1.00 56.54 98 THR A CA 1
ATOM 704 C C . THR A 1 98 ? 36.200 -4.288 -7.098 1.00 55.08 98 THR A C 1
ATOM 705 O O . THR A 1 98 ? 35.615 -5.308 -6.728 1.00 51.64 98 THR A O 1
ATOM 709 N N . THR A 1 99 ? 36.224 -3.155 -6.403 1.00 53.92 99 THR A N 1
ATOM 710 C CA . THR A 1 99 ? 35.469 -2.972 -5.168 1.00 52.96 99 THR A CA 1
ATOM 711 C C . THR A 1 99 ? 34.277 -2.037 -5.413 1.00 50.98 99 THR A C 1
ATOM 712 O O . THR A 1 99 ? 34.401 -1.022 -6.118 1.00 49.58 99 THR A O 1
ATOM 716 N N . VAL A 1 100 ? 33.124 -2.402 -4.840 1.00 48.39 100 VAL A N 1
ATOM 717 C CA . VAL A 1 100 ? 31.897 -1.608 -4.955 1.00 47.41 100 VAL A CA 1
ATOM 718 C C . VAL A 1 100 ? 31.454 -1.211 -3.544 1.00 47.22 100 VAL A C 1
ATOM 719 O O . VAL A 1 100 ? 31.389 -2.057 -2.649 1.00 46.64 100 VAL A O 1
ATOM 723 N N . ASP A 1 101 ? 31.151 0.073 -3.363 1.00 47.25 101 ASP A N 1
ATOM 724 C CA . ASP A 1 101 ? 30.724 0.609 -2.080 1.00 47.34 101 ASP A CA 1
ATOM 725 C C . ASP A 1 101 ? 29.250 0.282 -1.817 1.00 46.10 101 ASP A C 1
ATOM 726 O O . ASP A 1 101 ? 28.400 0.507 -2.680 1.00 44.80 101 ASP A O 1
ATOM 731 N N . LEU A 1 102 ? 28.967 -0.243 -0.623 1.00 45.11 102 LEU A N 1
ATOM 732 C CA . LEU A 1 102 ? 27.594 -0.617 -0.237 1.00 44.31 102 LEU A CA 1
ATOM 733 C C . LEU A 1 102 ? 26.880 0.354 0.713 1.00 45.69 102 LEU A C 1
ATOM 734 O O . LEU A 1 102 ? 25.740 0.096 1.129 1.00 44.49 102 LEU A O 1
ATOM 739 N N . SER A 1 103 ? 27.532 1.476 1.037 1.00 47.80 103 SER A N 1
ATOM 740 C CA . SER A 1 103 ? 26.896 2.532 1.840 1.00 49.50 103 SER A CA 1
ATOM 741 C C . SER A 1 103 ? 25.670 3.090 1.119 1.00 48.56 103 SER A C 1
ATOM 742 O O . SER A 1 103 ? 25.757 3.458 -0.056 1.00 47.92 103 SER A O 1
ATOM 745 N N . GLY A 1 104 ? 24.533 3.112 1.816 1.00 48.46 104 GLY A N 1
ATOM 746 C CA . GLY A 1 104 ? 23.286 3.647 1.268 1.00 48.11 104 GLY A CA 1
ATOM 747 C C . GLY A 1 104 ? 22.518 2.707 0.353 1.00 46.25 104 GLY A C 1
ATOM 748 O O . GLY A 1 104 ? 21.525 3.114 -0.253 1.00 47.31 104 GLY A O 1
ATOM 749 N N . ILE A 1 105 ? 22.956 1.449 0.271 1.00 43.44 105 ILE A N 1
ATOM 750 C CA . ILE A 1 105 ? 22.240 0.407 -0.488 1.00 41.43 105 ILE A CA 1
ATOM 751 C C . ILE A 1 105 ? 21.135 -0.179 0.410 1.00 40.63 105 ILE A C 1
ATOM 752 O O . ILE A 1 105 ? 21.366 -0.455 1.605 1.00 40.68 105 ILE A O 1
ATOM 757 N N . ASN A 1 106 ? 19.947 -0.358 -0.179 1.00 38.81 106 ASN A N 1
ATOM 758 C CA . ASN A 1 106 ? 18.721 -0.668 0.568 1.00 38.06 106 ASN A CA 1
ATOM 759 C C . ASN A 1 106 ? 17.959 -1.870 -0.053 1.00 35.97 106 ASN A C 1
ATOM 760 O O . ASN A 1 106 ? 16.955 -1.684 -0.764 1.00 35.66 106 ASN A O 1
ATOM 765 N N . PRO A 1 107 ? 18.441 -3.112 0.211 1.00 34.31 107 PRO A N 1
ATOM 766 C CA . PRO A 1 107 ? 17.823 -4.307 -0.363 1.00 32.66 107 PRO A CA 1
ATOM 767 C C . PRO A 1 107 ? 16.465 -4.629 0.256 1.00 32.28 107 PRO A C 1
ATOM 768 O O . PRO A 1 107 ? 16.205 -4.307 1.425 1.00 30.97 107 PRO A O 1
ATOM 772 N N . VAL A 1 108 ? 15.608 -5.242 -0.556 1.00 30.94 108 VAL A N 1
ATOM 773 C CA . VAL A 1 108 ? 14.352 -5.795 -0.075 1.00 30.27 108 VAL A CA 1
ATOM 774 C C . VAL A 1 108 ? 14.430 -7.302 -0.265 1.00 29.59 108 VAL A C 1
ATOM 775 O O . VAL A 1 108 ? 14.595 -7.798 -1.396 1.00 28.32 108 VAL A O 1
ATOM 779 N N . LEU A 1 109 ? 14.342 -8.015 0.853 1.00 28.68 109 LEU A N 1
ATOM 780 C CA . LEU A 1 109 ? 14.359 -9.451 0.853 1.00 28.30 109 LEU A CA 1
ATOM 781 C C . LEU A 1 109 ? 13.016 -9.999 1.324 1.00 28.49 109 LEU A C 1
ATOM 782 O O . LEU A 1 109 ? 12.188 -9.271 1.903 1.00 29.03 109 LEU A O 1
ATOM 787 N N . GLU A 1 110 ? 12.810 -11.282 1.059 1.00 27.79 110 GLU A N 1
ATOM 788 C CA . GLU A 1 110 ? 11.783 -12.046 1.738 1.00 28.09 110 GLU A CA 1
ATOM 789 C C . GLU A 1 110 ? 12.444 -13.214 2.435 1.00 28.38 110 GLU A C 1
ATOM 790 O O . GLU A 1 110 ? 13.209 -13.957 1.822 1.00 27.65 110 GLU A O 1
ATOM 796 N N . ILE A 1 111 ? 12.161 -13.372 3.732 1.00 27.63 111 ILE A N 1
ATOM 797 C CA . ILE A 1 111 ? 12.779 -14.446 4.501 1.00 28.04 111 ILE A CA 1
ATOM 798 C C . ILE A 1 111 ? 11.673 -15.248 5.162 1.00 28.09 111 ILE A C 1
ATOM 799 O O . ILE A 1 111 ? 10.754 -14.670 5.755 1.00 27.62 111 ILE A O 1
ATOM 804 N N . LYS A 1 112 ? 11.781 -16.566 5.050 1.00 28.69 112 LYS A N 1
ATOM 805 C CA . LYS A 1 112 ? 10.826 -17.489 5.659 1.00 30.29 112 LYS A CA 1
ATOM 806 C C . LYS A 1 112 ? 10.911 -17.430 7.190 1.00 29.72 112 LYS A C 1
ATOM 807 O O . LYS A 1 112 ? 11.992 -17.223 7.745 1.00 28.66 112 LYS A O 1
ATOM 813 N N . LEU A 1 113 ? 9.760 -17.579 7.848 1.00 29.71 113 LEU A N 1
ATOM 814 C CA . LEU A 1 113 ? 9.714 -17.838 9.290 1.00 29.91 113 LEU A CA 1
ATOM 815 C C . LEU A 1 113 ? 9.360 -19.300 9.490 1.00 30.54 113 LEU A C 1
ATOM 816 O O . LEU A 1 113 ? 8.594 -19.870 8.706 1.00 30.16 113 LEU A O 1
ATOM 821 N N . ASP A 1 114 ? 9.959 -19.924 10.495 1.0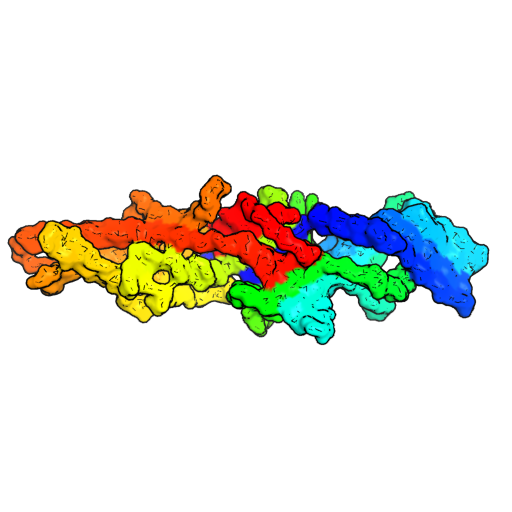0 30.45 114 ASP A N 1
ATOM 822 C CA . ASP A 1 114 ? 9.553 -21.252 10.910 1.00 31.67 114 ASP A CA 1
ATOM 823 C C . ASP A 1 114 ? 9.543 -21.337 12.432 1.00 31.62 114 ASP A C 1
ATOM 824 O O . ASP A 1 114 ? 10.138 -20.493 13.104 1.00 30.93 114 ASP A O 1
ATOM 829 N N . PHE A 1 115 ? 8.847 -22.343 12.949 1.00 31.79 115 PHE A N 1
ATOM 830 C CA . PHE A 1 115 ? 8.855 -22.627 14.388 1.00 33.71 115 PHE A CA 1
ATOM 831 C C . PHE A 1 115 ? 10.022 -23.563 14.687 1.00 35.15 115 PHE A C 1
ATOM 832 O O . PHE A 1 115 ? 10.167 -24.592 14.035 1.00 35.68 115 PHE A O 1
ATOM 840 N N . PHE A 1 116 ? 10.867 -23.179 15.644 1.00 37.04 116 PHE A N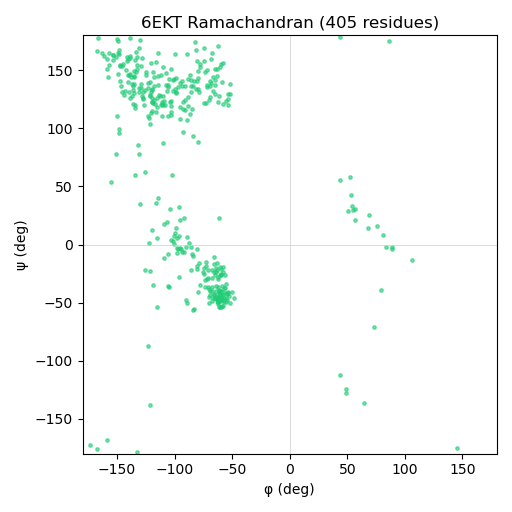 1
ATOM 841 C CA . PHE A 1 116 ? 12.070 -23.940 15.988 1.00 38.92 116 PHE A CA 1
ATOM 842 C C . PHE A 1 116 ? 11.990 -24.582 17.360 1.00 40.91 116 PHE A C 1
ATOM 843 O O . PHE A 1 116 ? 11.363 -24.027 18.271 1.00 40.03 116 PHE A O 1
ATOM 851 N N . ASN A 1 117 ? 12.603 -25.761 17.475 1.00 42.84 117 ASN A N 1
ATOM 852 C CA . ASN A 1 117 ? 12.702 -26.497 18.744 1.00 44.94 117 ASN A CA 1
ATOM 853 C C . ASN A 1 117 ? 13.815 -25.929 19.607 1.00 44.18 117 ASN A C 1
ATOM 854 O O . ASN A 1 117 ? 14.817 -25.412 19.107 1.00 43.06 117 ASN A O 1
ATOM 859 N N . ASP A 1 118 ? 13.615 -26.037 20.909 1.00 44.03 118 ASP A N 1
ATOM 860 C CA . ASP A 1 118 ? 14.664 -25.784 21.868 1.00 45.83 118 ASP A CA 1
ATOM 861 C C . ASP A 1 118 ? 15.057 -27.118 22.492 1.00 46.38 118 ASP A C 1
ATOM 862 O O . ASP A 1 118 ? 14.229 -27.787 23.124 1.00 46.11 118 ASP A O 1
ATOM 867 N N . ILE A 1 119 ? 16.323 -27.497 22.325 1.00 47.51 119 ILE A N 1
ATOM 868 C CA . ILE A 1 119 ? 16.774 -28.829 22.760 1.00 49.03 119 ILE A CA 1
ATOM 869 C C . ILE A 1 119 ? 16.703 -29.102 24.259 1.00 50.13 119 ILE A C 1
ATOM 870 O O . ILE A 1 119 ? 16.623 -30.262 24.648 1.00 53.70 119 ILE A O 1
ATOM 875 N N . SER A 1 120 ? 16.720 -28.052 25.085 1.00 47.72 120 SER A N 1
ATOM 876 C CA . SER A 1 120 ? 16.608 -28.202 26.550 1.00 47.45 120 SER A CA 1
ATOM 877 C C . SER A 1 120 ? 15.179 -27.990 27.077 1.00 45.69 120 SER A C 1
ATOM 878 O O . SER A 1 120 ? 14.925 -28.147 28.274 1.00 45.70 120 SER A O 1
ATOM 881 N N . ASN A 1 121 ? 14.263 -27.627 26.178 1.00 43.26 121 ASN A N 1
ATOM 882 C CA . ASN A 1 121 ? 12.852 -27.480 26.526 1.00 42.62 121 ASN A CA 1
ATOM 883 C C . ASN A 1 121 ? 11.920 -27.826 25.347 1.00 41.24 121 ASN A C 1
ATOM 884 O O . ASN A 1 121 ? 11.623 -26.962 24.518 1.00 39.23 121 ASN A O 1
ATOM 889 N N . PRO A 1 122 ? 11.426 -29.081 25.304 1.00 42.57 122 PRO A N 1
ATOM 890 C CA . PRO A 1 122 ? 10.445 -29.537 24.302 1.00 42.24 122 PRO A CA 1
ATOM 891 C C . PRO A 1 122 ? 9.160 -28.712 24.316 1.00 40.84 122 PRO A C 1
ATOM 892 O O . PRO A 1 122 ? 8.421 -28.730 23.341 1.00 40.64 122 PRO A O 1
ATOM 896 N N . ASN A 1 123 ? 8.892 -28.000 25.412 1.00 41.11 123 ASN A N 1
ATOM 897 C CA . ASN A 1 123 ? 7.593 -27.349 25.609 1.00 40.75 123 ASN A CA 1
ATOM 898 C C . ASN A 1 123 ? 7.483 -25.874 25.218 1.00 39.29 123 ASN A C 1
ATOM 899 O O . ASN A 1 123 ? 6.453 -25.238 25.468 1.00 37.96 123 ASN A O 1
ATOM 904 N N . ILE A 1 124 ? 8.540 -25.350 24.598 1.00 40.22 124 ILE A N 1
ATOM 905 C CA . ILE A 1 124 ? 8.539 -24.003 24.025 1.00 40.25 124 ILE A CA 1
ATOM 906 C C . ILE A 1 124 ? 9.017 -24.124 22.581 1.00 38.87 124 ILE A C 1
ATOM 907 O O . ILE A 1 124 ? 10.059 -24.730 22.320 1.00 40.24 124 ILE A O 1
ATOM 912 N N . LYS A 1 125 ? 8.240 -23.566 21.653 1.00 36.92 125 LYS A N 1
ATOM 913 C CA . LYS A 1 125 ? 8.702 -23.363 20.275 1.00 35.74 125 LYS A CA 1
ATOM 914 C C . LYS A 1 125 ? 8.902 -21.861 20.039 1.00 34.60 125 LYS A C 1
ATOM 915 O O . LYS A 1 125 ? 8.291 -21.029 20.717 1.00 34.74 125 LYS A O 1
ATOM 921 N N . GLU A 1 126 ? 9.793 -21.501 19.124 1.00 34.47 126 GLU A N 1
ATOM 922 C CA . GLU A 1 126 ? 10.026 -20.094 18.821 1.00 34.38 126 GLU A CA 1
ATOM 923 C C . GLU A 1 126 ? 9.898 -19.824 17.328 1.00 33.33 126 GLU A C 1
ATOM 924 O O . GLU A 1 126 ? 10.469 -20.547 16.522 1.00 33.75 126 GLU A O 1
ATOM 930 N N . LEU A 1 127 ? 9.126 -18.795 16.983 1.00 32.23 127 LEU A N 1
ATOM 931 C CA . LEU A 1 127 ? 8.975 -18.343 15.606 1.00 31.44 127 LEU A CA 1
ATOM 932 C C . LEU A 1 127 ? 10.133 -17.404 15.330 1.00 31.27 127 LEU A C 1
ATOM 933 O O . LEU A 1 127 ? 10.281 -16.362 15.990 1.00 32.41 127 LEU A O 1
ATOM 938 N N . LYS A 1 128 ? 10.981 -17.821 14.389 1.00 30.77 128 LYS A N 1
ATOM 939 C CA . LYS A 1 128 ? 12.208 -17.121 14.041 1.00 31.57 128 LYS A CA 1
ATOM 940 C C . LYS A 1 128 ? 12.392 -17.125 12.516 1.00 30.36 128 LYS A C 1
ATOM 941 O O . LYS A 1 128 ? 11.803 -17.958 11.811 1.00 28.78 128 LYS A O 1
ATOM 947 N N . PHE A 1 129 ? 13.224 -16.203 12.029 1.00 30.41 129 PHE A N 1
ATOM 948 C CA . PHE A 1 129 ? 13.743 -16.278 10.655 1.00 30.36 129 PHE A CA 1
ATOM 949 C C . PHE A 1 129 ? 14.363 -17.640 10.357 1.00 30.56 129 PHE A C 1
ATOM 950 O O . PHE A 1 129 ? 15.091 -18.200 11.186 1.00 30.63 129 PHE A O 1
ATOM 958 N N . ASN A 1 130 ? 14.086 -18.152 9.164 1.00 30.26 130 ASN A N 1
ATOM 959 C CA . ASN A 1 130 ? 14.758 -19.333 8.653 1.00 31.83 130 ASN A CA 1
ATOM 960 C C . ASN A 1 130 ? 15.435 -18.977 7.329 1.00 32.22 130 ASN A C 1
ATOM 961 O O . ASN A 1 130 ? 14.765 -18.748 6.318 1.00 30.51 130 ASN A O 1
ATOM 966 N N . PHE A 1 131 ? 16.763 -18.923 7.370 1.00 34.15 131 PHE A N 1
ATOM 967 C CA . PHE A 1 131 ? 17.576 -18.519 6.228 1.00 34.85 13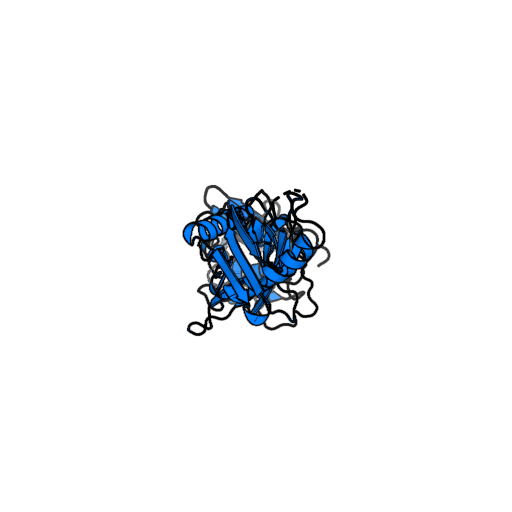1 PHE A CA 1
ATOM 968 C C . PHE A 1 131 ? 17.732 -19.662 5.220 1.00 35.02 131 PHE A C 1
ATOM 969 O O . PHE A 1 131 ? 18.166 -19.430 4.082 1.00 34.47 131 PHE A O 1
ATOM 977 N N . GLY A 1 132 ? 17.419 -20.889 5.648 1.00 35.11 132 GLY A N 1
ATOM 978 C CA . GLY A 1 132 ? 17.490 -22.076 4.787 1.00 36.08 132 GLY A CA 1
ATOM 979 C C . GLY A 1 132 ? 18.902 -22.387 4.344 1.00 38.86 132 GLY A C 1
ATOM 980 O O . GLY A 1 132 ? 19.845 -22.327 5.150 1.00 38.89 132 GLY A O 1
ATOM 981 N N . SER A 1 133 ? 19.050 -22.711 3.062 1.00 39.01 133 SER A N 1
ATOM 982 C CA . SER A 1 133 ? 20.354 -23.055 2.495 1.00 41.39 133 SER A CA 1
ATOM 983 C C . SER A 1 133 ? 20.374 -22.643 1.027 1.00 42.68 133 SER A C 1
ATOM 984 O O . SER A 1 133 ? 19.371 -22.156 0.510 1.00 42.54 133 SER A O 1
ATOM 987 N N . GLU A 1 134 ? 21.510 -22.827 0.353 1.00 44.83 134 GLU A N 1
ATOM 988 C CA . GLU A 1 134 ? 21.608 -22.492 -1.072 1.00 45.96 134 GLU A CA 1
ATOM 989 C C . GLU A 1 134 ? 20.682 -23.339 -1.944 1.00 44.58 134 GLU A C 1
ATOM 990 O O . GLU A 1 134 ? 20.332 -22.928 -3.043 1.00 44.85 134 GLU A O 1
ATOM 996 N N . SER A 1 135 ? 20.274 -24.502 -1.440 1.00 43.57 135 SER A N 1
ATOM 997 C CA . SER A 1 135 ? 19.400 -25.421 -2.177 1.00 43.59 135 SER A CA 1
ATOM 998 C C . SER A 1 135 ? 17.883 -25.177 -2.009 1.00 41.71 135 SER A C 1
ATOM 999 O O . SER A 1 135 ? 17.072 -25.944 -2.550 1.00 42.98 135 SER A O 1
ATOM 1002 N N . ASN A 1 136 ? 17.499 -24.152 -1.237 1.00 38.61 136 ASN A N 1
ATOM 1003 C CA . ASN A 1 136 ? 16.090 -23.690 -1.181 1.00 35.07 136 ASN A CA 1
ATOM 1004 C C . ASN A 1 136 ? 15.979 -22.161 -1.316 1.00 34.57 136 ASN A C 1
ATOM 1005 O O . ASN A 1 136 ? 16.998 -21.468 -1.481 1.00 34.21 136 ASN A O 1
ATOM 1010 N N . ASP A 1 137 ? 14.753 -21.648 -1.238 1.00 32.33 137 ASP A N 1
ATOM 1011 C CA . ASP A 1 137 ? 14.487 -20.222 -1.429 1.00 31.78 137 ASP A CA 1
ATOM 1012 C C . ASP A 1 137 ? 13.978 -19.540 -0.151 1.00 31.84 137 ASP A C 1
ATOM 1013 O O . ASP A 1 137 ? 13.100 -18.668 -0.190 1.00 30.70 137 ASP A O 1
ATOM 1018 N N . ASP A 1 138 ? 14.567 -19.912 0.980 1.00 31.45 138 ASP A N 1
ATOM 1019 C CA . ASP A 1 138 ? 14.106 -19.351 2.253 1.00 32.23 138 ASP A CA 1
ATOM 1020 C C . ASP A 1 138 ? 14.492 -17.901 2.373 1.00 31.73 138 ASP A C 1
ATOM 1021 O O . ASP A 1 138 ? 13.867 -17.173 3.138 1.00 32.02 138 ASP A O 1
ATOM 1026 N N . ILE A 1 139 ? 15.515 -17.502 1.610 1.00 30.12 139 ILE A N 1
ATOM 1027 C CA . ILE A 1 139 ? 15.834 -16.101 1.357 1.00 30.62 139 ILE A CA 1
ATOM 1028 C C . ILE A 1 139 ? 15.631 -15.837 -0.127 1.00 29.64 139 ILE A C 1
ATOM 1029 O O . ILE A 1 139 ? 16.206 -16.541 -0.960 1.00 30.01 139 ILE A O 1
ATOM 1034 N N . LYS A 1 140 ? 14.828 -14.815 -0.420 1.00 29.22 140 LYS A N 1
ATOM 1035 C CA . LYS A 1 140 ? 14.595 -14.327 -1.774 1.00 29.39 140 LYS A CA 1
ATOM 1036 C C . LYS A 1 140 ? 15.005 -12.880 -1.833 1.00 29.39 140 LYS A C 1
ATOM 1037 O O . LYS A 1 140 ? 14.757 -12.122 -0.890 1.00 28.79 140 LYS A O 1
ATOM 1043 N N . ILE A 1 141 ? 15.649 -12.502 -2.937 1.00 28.44 141 ILE A N 1
ATOM 1044 C CA . ILE A 1 141 ? 15.927 -11.105 -3.217 1.00 29.19 141 ILE A CA 1
ATOM 1045 C C . ILE A 1 141 ? 14.775 -10.533 -4.036 1.00 29.45 141 ILE A C 1
ATOM 1046 O O . ILE A 1 141 ? 14.520 -10.963 -5.168 1.00 31.24 141 ILE A O 1
ATOM 1051 N N . ILE A 1 142 ? 14.077 -9.572 -3.444 1.00 29.82 142 ILE A N 1
ATOM 1052 C CA . ILE A 1 142 ? 12.982 -8.872 -4.107 1.00 29.98 142 ILE A CA 1
ATOM 1053 C C . ILE A 1 142 ? 13.545 -7.730 -4.950 1.00 30.65 142 ILE A C 1
ATOM 1054 O O . ILE A 1 142 ? 13.297 -7.695 -6.152 1.00 30.90 142 ILE A O 1
ATOM 1059 N N . VAL A 1 143 ? 14.307 -6.826 -4.323 1.00 30.73 143 VAL A N 1
ATOM 1060 C CA . VAL A 1 143 ? 14.971 -5.691 -4.987 1.00 32.26 143 VAL A CA 1
ATOM 1061 C C . VAL A 1 143 ? 16.390 -5.587 -4.432 1.00 32.78 143 VAL A C 1
ATOM 1062 O O . VAL A 1 143 ? 16.592 -5.538 -3.217 1.00 32.54 143 VAL A O 1
ATOM 1066 N N . SER A 1 144 ? 17.376 -5.550 -5.322 1.00 32.92 144 SER A N 1
ATOM 1067 C CA . SER A 1 144 ? 18.780 -5.454 -4.903 1.00 33.27 144 SER A CA 1
ATOM 1068 C C . SER A 1 144 ? 19.059 -4.134 -4.175 1.00 35.44 144 SER A C 1
ATOM 1069 O O . SER A 1 144 ? 19.712 -4.112 -3.118 1.00 35.46 144 SER A O 1
ATOM 1072 N N . ASP A 1 145 ? 18.540 -3.048 -4.733 1.00 36.65 145 ASP A N 1
ATOM 1073 C CA . ASP A 1 145 ? 18.664 -1.730 -4.124 1.00 40.15 145 ASP A CA 1
ATOM 1074 C C . ASP A 1 145 ? 17.468 -0.862 -4.489 1.00 41.06 145 ASP A C 1
ATOM 1075 O O . ASP A 1 145 ? 17.306 -0.445 -5.635 1.00 40.82 145 ASP A O 1
ATOM 1080 N N . LEU A 1 146 ? 16.646 -0.596 -3.483 1.00 43.65 146 LEU A N 1
ATOM 1081 C CA . LEU A 1 146 ? 15.494 0.293 -3.604 1.00 47.44 146 LEU A CA 1
ATOM 1082 C C . LEU A 1 146 ? 15.909 1.728 -4.014 1.00 51.62 146 LEU A C 1
ATOM 1083 O O . LEU A 1 146 ? 15.095 2.482 -4.553 1.00 52.96 146 LEU A O 1
ATOM 1088 N N . ASN A 1 147 ? 17.178 2.074 -3.777 1.00 54.17 147 ASN A N 1
ATOM 1089 C CA . ASN A 1 147 ? 17.745 3.391 -4.111 1.00 57.53 147 ASN A CA 1
ATOM 1090 C C . ASN A 1 147 ? 18.355 3.490 -5.527 1.00 60.16 147 ASN A C 1
ATOM 1091 O O . ASN A 1 147 ? 18.845 4.558 -5.919 1.00 63.13 147 ASN A O 1
ATOM 1096 N N . GLY A 1 148 ? 18.341 2.380 -6.272 1.00 59.27 148 GLY A N 1
ATOM 1097 C CA . GLY A 1 148 ? 18.742 2.334 -7.692 1.00 60.84 148 GLY A CA 1
ATOM 1098 C C . GLY A 1 148 ? 20.227 2.375 -8.043 1.00 62.47 148 GLY A C 1
ATOM 1099 O O . GLY A 1 148 ? 20.586 2.607 -9.202 1.00 63.34 148 GLY A O 1
ATOM 1100 N N . ASN A 1 149 ? 21.088 2.128 -7.057 1.00 63.19 149 ASN A N 1
ATOM 1101 C CA . ASN A 1 149 ? 22.538 2.300 -7.209 1.00 63.09 149 ASN A CA 1
ATOM 1102 C C . ASN A 1 149 ? 23.285 1.098 -7.788 1.00 61.55 149 ASN A C 1
ATOM 1103 O O . ASN A 1 149 ? 24.386 1.254 -8.316 1.00 61.93 149 ASN A O 1
ATOM 1108 N N . LEU A 1 150 ? 22.706 -0.092 -7.689 1.00 59.70 150 LEU A N 1
ATOM 1109 C CA . LEU A 1 150 ? 23.345 -1.279 -8.259 1.00 59.27 150 LEU A CA 1
ATOM 1110 C C . LEU A 1 150 ? 22.757 -1.642 -9.622 1.00 59.62 150 LEU A C 1
ATOM 1111 O O . LEU A 1 150 ? 21.531 -1.704 -9.785 1.00 61.16 150 LEU A O 1
ATOM 1116 N N . GLN A 1 151 ? 23.638 -1.870 -10.597 1.00 58.70 151 GLN A N 1
ATOM 1117 C CA . GLN A 1 151 ? 23.212 -2.261 -11.940 1.00 58.15 151 GLN A CA 1
ATOM 1118 C C . GLN A 1 151 ? 24.096 -3.322 -12.595 1.00 54.74 151 GLN A C 1
ATOM 1119 O O . GLN A 1 151 ? 25.240 -3.525 -12.188 1.00 52.51 151 GLN A O 1
ATOM 1125 N N . GLU A 1 152 ? 23.525 -4.003 -13.591 1.00 53.43 152 GLU A N 1
ATOM 1126 C CA . GLU A 1 152 ? 24.238 -4.946 -14.475 1.00 52.23 152 GLU A CA 1
ATOM 1127 C C . GLU A 1 152 ? 25.100 -5.952 -13.691 1.00 49.55 152 GLU A C 1
ATOM 1128 O O . GLU A 1 152 ? 24.582 -6.598 -12.763 1.00 45.89 152 GLU A O 1
ATOM 1134 N N . GLU A 1 153 ? 26.388 -6.068 -14.049 1.00 48.05 153 GLU A N 1
ATOM 1135 C CA . GLU A 1 153 ? 27.342 -6.965 -13.368 1.00 46.09 153 GLU A CA 1
ATOM 1136 C C . GLU A 1 153 ? 27.371 -6.743 -11.850 1.00 44.35 153 GLU A C 1
ATOM 1137 O O . GLU A 1 153 ? 27.377 -7.726 -11.095 1.00 42.40 153 GLU A O 1
ATOM 1143 N N . ASP A 1 154 ? 27.391 -5.470 -11.411 1.00 42.95 154 ASP A N 1
ATOM 1144 C CA . ASP A 1 154 ? 27.378 -5.139 -9.973 1.00 41.64 154 ASP A CA 1
ATOM 1145 C C . ASP A 1 154 ? 26.205 -5.775 -9.229 1.00 39.56 154 ASP A C 1
ATOM 1146 O O . ASP A 1 154 ? 26.405 -6.366 -8.163 1.00 38.88 154 ASP A O 1
ATOM 1151 N N . GLU A 1 155 ? 25.005 -5.636 -9.792 1.00 38.22 155 GLU A N 1
ATOM 1152 C CA . GLU A 1 155 ? 23.789 -6.215 -9.230 1.00 38.50 155 GLU A CA 1
ATOM 1153 C C . GLU A 1 155 ? 23.889 -7.739 -9.150 1.00 35.57 155 GLU A C 1
ATOM 1154 O O . GLU A 1 155 ? 23.508 -8.362 -8.136 1.00 34.04 155 GLU A O 1
ATOM 1160 N N . PHE A 1 156 ? 24.416 -8.331 -10.221 1.00 32.23 156 PHE A N 1
ATOM 1161 C CA . PHE A 1 156 ? 24.518 -9.781 -10.351 1.00 30.80 156 PHE A CA 1
ATOM 1162 C C . PHE A 1 156 ? 25.416 -10.360 -9.262 1.00 30.40 156 PHE A C 1
ATOM 1163 O O . PHE A 1 156 ? 25.018 -11.297 -8.541 1.00 28.64 156 PHE A O 1
ATOM 1171 N N . TYR A 1 157 ? 26.618 -9.789 -9.127 1.00 30.18 157 TYR A N 1
ATOM 1172 C CA . TYR A 1 157 ? 27.560 -10.238 -8.091 1.00 31.32 157 TYR A CA 1
ATOM 1173 C C . TYR A 1 157 ? 27.110 -9.943 -6.662 1.00 31.23 157 TYR A C 1
ATOM 1174 O O . TYR A 1 157 ? 27.330 -10.765 -5.747 1.00 30.62 157 TYR A O 1
ATOM 1183 N N . PHE A 1 158 ? 26.471 -8.789 -6.484 1.00 30.41 158 PHE A N 1
ATOM 1184 C CA . PHE A 1 158 ? 25.934 -8.414 -5.189 1.00 31.06 158 PHE A CA 1
ATOM 1185 C C . PHE A 1 158 ? 24.892 -9.439 -4.705 1.00 29.84 158 PHE A C 1
ATOM 1186 O O . PHE A 1 158 ? 24.940 -9.880 -3.548 1.00 30.35 158 PHE A O 1
ATOM 1194 N N . ASN A 1 159 ? 23.976 -9.816 -5.593 1.00 29.01 159 ASN A N 1
ATOM 1195 C CA . ASN A 1 159 ? 22.923 -10.786 -5.259 1.00 28.54 159 ASN A CA 1
ATOM 1196 C C . ASN A 1 159 ? 23.485 -12.096 -4.777 1.00 29.38 159 ASN A C 1
ATOM 1197 O O . ASN A 1 159 ? 23.006 -12.646 -3.777 1.00 29.43 159 ASN A O 1
ATOM 1202 N N . LYS A 1 160 ? 24.491 -12.592 -5.493 1.00 29.23 160 LYS A N 1
ATOM 1203 C CA . LYS A 1 160 ? 25.160 -13.826 -5.119 1.00 30.36 160 LYS A CA 1
ATOM 1204 C C . LYS A 1 160 ? 25.838 -13.697 -3.755 1.00 30.71 160 LYS A C 1
ATOM 1205 O O . LYS A 1 160 ? 25.649 -14.560 -2.899 1.00 30.68 160 LYS A O 1
ATOM 1211 N N . LEU A 1 161 ? 26.606 -12.625 -3.563 1.00 30.72 161 LEU A N 1
ATOM 1212 C CA . LEU A 1 161 ? 27.377 -12.446 -2.327 1.00 32.44 161 LEU A CA 1
ATOM 1213 C C . LEU A 1 161 ? 26.505 -12.102 -1.117 1.00 32.73 161 LEU A C 1
ATOM 1214 O O . LEU A 1 161 ? 26.872 -12.440 0.010 1.00 33.92 161 LEU A O 1
ATOM 1219 N N . LEU A 1 162 ? 25.379 -11.429 -1.349 1.00 31.95 162 LEU A N 1
ATOM 1220 C CA . LEU A 1 162 ? 24.411 -11.168 -0.271 1.00 33.56 162 LEU A CA 1
ATOM 1221 C C . LEU A 1 162 ? 23.889 -12.465 0.329 1.00 33.35 162 LEU A C 1
ATOM 1222 O O . LEU A 1 162 ? 23.823 -12.610 1.543 1.00 34.27 162 LEU A O 1
ATOM 1227 N N . ILE A 1 163 ? 23.507 -13.396 -0.533 1.00 33.47 163 ILE A N 1
ATOM 1228 C CA . ILE A 1 163 ? 22.980 -14.672 -0.072 1.00 33.55 163 ILE A CA 1
ATOM 1229 C C . ILE A 1 163 ? 24.081 -15.446 0.663 1.00 33.61 163 ILE A C 1
ATOM 1230 O O . ILE A 1 163 ? 23.832 -16.010 1.732 1.00 33.23 163 ILE A O 1
ATOM 1235 N N . ASN A 1 164 ? 25.292 -15.443 0.090 1.00 34.25 164 ASN A N 1
ATOM 1236 C CA . ASN A 1 164 ? 26.443 -16.080 0.726 1.00 34.93 164 ASN A CA 1
ATOM 1237 C C . ASN A 1 164 ? 26.583 -15.572 2.144 1.00 34.99 164 ASN A C 1
ATOM 1238 O O . ASN A 1 164 ? 26.693 -16.373 3.080 1.00 35.46 164 ASN A O 1
ATOM 1243 N N . ALA A 1 165 ? 26.560 -14.244 2.287 1.00 34.38 165 ALA A N 1
ATOM 1244 C CA . ALA A 1 165 ? 26.759 -13.602 3.574 1.00 35.22 165 ALA A CA 1
ATOM 1245 C C . ALA A 1 165 ? 25.621 -13.917 4.574 1.00 35.01 165 ALA A C 1
ATOM 1246 O O . ALA A 1 165 ? 25.884 -14.232 5.744 1.00 35.11 165 ALA A O 1
ATOM 1248 N N . PHE A 1 166 ? 24.374 -13.884 4.109 1.00 34.44 166 PHE A N 1
ATOM 1249 C CA . PHE A 1 166 ? 23.243 -14.222 4.993 1.00 35.38 166 PHE A CA 1
ATOM 1250 C C . PHE A 1 166 ? 23.333 -15.647 5.526 1.00 36.45 166 PHE A C 1
ATOM 1251 O O . PHE A 1 166 ? 23.320 -15.849 6.744 1.00 37.73 166 PHE A O 1
ATOM 1259 N N . ILE A 1 167 ? 23.475 -16.620 4.627 1.00 36.94 167 ILE A N 1
ATOM 1260 C CA . ILE A 1 167 ? 23.534 -18.029 5.028 1.00 38.71 167 ILE A CA 1
ATOM 1261 C C . ILE A 1 167 ? 24.724 -18.281 5.965 1.00 40.81 167 ILE A C 1
ATOM 1262 O O . ILE A 1 167 ? 24.552 -18.907 7.021 1.00 40.77 167 ILE A O 1
ATOM 1267 N N . GLN A 1 168 ? 25.898 -17.749 5.626 1.00 41.54 168 GLN A N 1
ATOM 1268 C CA . GLN A 1 168 ? 27.065 -17.965 6.478 1.00 45.08 168 GLN A CA 1
ATOM 1269 C C . GLN A 1 168 ? 26.940 -17.321 7.873 1.00 45.22 168 GLN A C 1
ATOM 1270 O O . GLN A 1 168 ? 27.541 -17.809 8.825 1.00 48.26 168 GLN A O 1
ATOM 1276 N N . ASN A 1 169 ? 26.138 -16.263 7.993 1.00 43.58 169 ASN A N 1
ATOM 1277 C CA . ASN A 1 169 ? 25.976 -15.526 9.253 1.00 44.80 169 ASN A CA 1
ATOM 1278 C C . ASN A 1 169 ? 24.633 -15.787 9.948 1.00 44.52 169 ASN A C 1
ATOM 1279 O O . ASN A 1 169 ? 24.203 -15.009 10.809 1.00 44.53 169 ASN A O 1
ATOM 1284 N N . GLU A 1 170 ? 23.998 -16.894 9.578 1.00 44.65 170 GLU A N 1
ATOM 1285 C CA . GLU A 1 170 ? 22.688 -17.286 10.087 1.00 46.88 170 GLU A CA 1
ATOM 1286 C C . GLU A 1 170 ? 22.622 -17.321 11.643 1.00 47.60 170 GLU A C 1
ATOM 1287 O O . GLU A 1 170 ? 21.668 -16.820 12.221 1.00 45.76 170 GLU A O 1
ATOM 1293 N N . LYS A 1 171 ? 23.667 -17.833 12.296 1.00 48.94 171 LYS A N 1
ATOM 1294 C CA . LYS A 1 171 ? 23.718 -17.905 13.769 1.00 51.48 171 LYS A CA 1
ATOM 1295 C C . LYS A 1 171 ? 23.635 -16.558 14.487 1.00 50.76 171 LYS A C 1
ATOM 1296 O O . LYS A 1 171 ? 23.286 -16.499 15.659 1.00 51.31 171 LYS A O 1
ATOM 1302 N N . GLN A 1 172 ? 23.925 -15.478 13.772 1.00 49.68 172 GLN A N 1
ATOM 1303 C CA . GLN A 1 172 ? 23.905 -14.129 14.346 1.00 49.49 172 GLN A CA 1
ATOM 1304 C C . GLN A 1 172 ? 22.519 -13.552 14.587 1.00 47.49 172 GLN A C 1
ATOM 1305 O O . GLN A 1 172 ? 22.360 -12.655 15.413 1.00 46.83 172 GLN A O 1
ATOM 1311 N N . ILE A 1 173 ? 21.543 -14.031 13.823 1.00 45.28 173 ILE A N 1
ATOM 1312 C CA . ILE A 1 173 ? 20.174 -13.572 13.918 1.00 43.80 173 ILE A CA 1
ATOM 1313 C C . ILE A 1 173 ? 19.390 -14.642 14.676 1.00 43.53 173 ILE A C 1
ATOM 1314 O O . ILE A 1 173 ? 19.219 -15.762 14.175 1.00 42.12 173 ILE A O 1
ATOM 1319 N N . SER A 1 174 ? 18.962 -14.292 15.895 1.00 44.04 174 SER A N 1
ATOM 1320 C CA . SER A 1 174 ? 18.095 -15.130 16.734 1.00 43.37 174 SER A CA 1
ATOM 1321 C C . SER A 1 174 ? 16.913 -14.325 17.255 1.00 42.58 174 SER A C 1
ATOM 1322 O O . SER A 1 174 ? 16.471 -14.560 18.391 1.00 43.54 174 SER A O 1
ATOM 1325 N N . TYR A 1 175 ? 16.393 -13.381 16.467 1.00 39.70 175 TYR A N 1
ATOM 1326 C CA . TYR A 1 175 ? 15.230 -12.628 16.915 1.00 38.74 175 TYR A CA 1
ATOM 1327 C C . TYR A 1 175 ? 14.009 -13.559 17.066 1.00 36.72 175 TYR A C 1
ATOM 1328 O O . TYR A 1 175 ? 13.706 -14.345 16.160 1.00 34.74 175 TYR A O 1
ATOM 1337 N N . ILE A 1 176 ? 13.355 -13.482 18.231 1.00 36.14 176 ILE A N 1
ATOM 1338 C CA . ILE A 1 176 ? 12.172 -14.305 18.533 1.00 35.01 176 ILE A CA 1
ATOM 1339 C C . ILE A 1 176 ? 10.948 -13.472 18.192 1.00 34.02 176 ILE A C 1
ATOM 1340 O O . ILE A 1 176 ? 10.636 -12.507 18.900 1.00 34.91 176 ILE A O 1
ATOM 1345 N N . PHE A 1 177 ? 10.269 -13.833 17.104 1.00 32.81 177 PHE A N 1
ATOM 1346 C CA . PHE A 1 177 ? 9.005 -13.181 16.748 1.00 31.81 177 PHE A CA 1
ATOM 1347 C C . PHE A 1 177 ? 7.897 -13.487 17.744 1.00 31.45 177 PHE A C 1
ATOM 1348 O O . PHE A 1 177 ? 7.119 -12.602 18.086 1.00 31.64 177 PHE A O 1
ATOM 1356 N N . ALA A 1 178 ? 7.848 -14.737 18.191 1.00 30.80 178 ALA A N 1
ATOM 1357 C CA . ALA A 1 178 ? 6.863 -15.201 19.165 1.00 31.49 178 ALA A CA 1
ATOM 1358 C C . ALA A 1 178 ? 7.423 -16.435 19.831 1.00 32.20 178 ALA A C 1
ATOM 1359 O O . ALA A 1 178 ? 8.138 -17.228 19.199 1.00 32.04 178 ALA A O 1
ATOM 1361 N N . SER A 1 179 ? 7.141 -16.574 21.121 1.00 33.65 179 SER A N 1
ATOM 1362 C CA . SER A 1 179 ? 7.358 -17.834 21.790 1.00 34.32 179 SER A CA 1
ATOM 1363 C C . SER A 1 179 ? 6.002 -18.533 21.882 1.00 33.71 179 SER A C 1
ATOM 1364 O O . SER A 1 179 ? 4.967 -17.882 22.071 1.00 32.81 179 SER A O 1
ATOM 1367 N N . LEU A 1 180 ? 6.022 -19.852 21.718 1.00 33.84 180 LEU A N 1
ATOM 1368 C CA . LEU A 1 180 ? 4.817 -20.678 21.756 1.00 33.17 180 LEU A CA 1
ATOM 1369 C C . LEU A 1 180 ? 4.950 -21.692 22.878 1.00 33.97 180 LEU A C 1
ATOM 1370 O O . LEU A 1 180 ? 5.930 -22.439 22.920 1.00 34.20 180 LEU A O 1
ATOM 1375 N N . ASN A 1 181 ? 3.958 -21.723 23.779 1.00 33.89 181 ASN A N 1
ATOM 1376 C CA . ASN A 1 181 ? 3.928 -22.698 24.865 1.00 35.77 181 ASN A CA 1
ATOM 1377 C C . ASN A 1 181 ? 3.137 -23.943 24.470 1.00 34.65 181 ASN A C 1
ATOM 1378 O O . ASN A 1 181 ? 1.946 -23.851 24.230 1.00 34.05 181 ASN A O 1
ATOM 1383 N N . VAL A 1 182 ? 3.811 -25.089 24.417 1.00 35.52 182 VAL A N 1
ATOM 1384 C CA . VAL A 1 182 ? 3.186 -26.386 24.147 1.00 35.90 182 VAL A CA 1
ATOM 1385 C C . VAL A 1 182 ? 2.297 -26.808 25.343 1.00 37.08 182 VAL A C 1
ATOM 1386 O O . VAL A 1 182 ? 1.226 -27.357 25.148 1.00 35.16 182 VAL A O 1
ATOM 1390 N N . THR A 1 183 ? 2.768 -26.551 26.567 1.00 38.82 183 THR A N 1
ATOM 1391 C CA . THR A 1 183 ? 2.005 -26.787 27.806 1.00 40.44 183 THR A CA 1
ATOM 1392 C C . THR A 1 183 ? 1.777 -25.432 28.483 1.00 39.95 183 THR A C 1
ATOM 1393 O O . THR A 1 183 ? 2.550 -24.497 28.278 1.00 39.67 183 THR A O 1
ATOM 1397 N N . SER A 1 184 ? 0.759 -25.336 29.326 1.00 39.19 184 SER A N 1
ATOM 1398 C CA . SER A 1 184 ? 0.422 -24.065 29.958 1.00 39.47 184 SER A CA 1
ATOM 1399 C C . SER A 1 184 ? -0.536 -24.255 31.112 1.00 39.87 184 SER A C 1
ATOM 1400 O O . SER A 1 184 ? -0.999 -25.365 31.367 1.00 39.79 184 SER A O 1
ATOM 1403 N N . ASP A 1 185 ? -0.849 -23.141 31.773 1.00 40.88 185 ASP A N 1
ATOM 1404 C CA . ASP A 1 185 ? -1.805 -23.102 32.869 1.00 42.21 185 ASP A CA 1
ATOM 1405 C C . ASP A 1 185 ? -3.233 -23.307 32.367 1.00 40.68 185 ASP A C 1
ATOM 1406 O O . ASP A 1 185 ? -4.075 -23.841 33.080 1.00 41.85 185 ASP A O 1
ATOM 1411 N N . ILE A 1 186 ? -3.488 -22.905 31.126 1.00 39.09 186 ILE A N 1
ATOM 1412 C CA . ILE A 1 186 ? -4.813 -23.014 30.525 1.00 37.52 186 ILE A CA 1
ATOM 1413 C C . ILE A 1 186 ? -4.775 -24.097 29.437 1.00 36.95 186 ILE A C 1
ATOM 1414 O O . ILE A 1 186 ? -4.523 -23.835 28.254 1.00 36.04 186 ILE A O 1
ATOM 1419 N N . GLU A 1 187 ? -5.003 -25.328 29.882 1.00 37.29 187 GLU A N 1
ATOM 1420 C CA . GLU A 1 187 ? -4.804 -26.548 29.097 1.00 37.30 187 GLU A CA 1
ATOM 1421 C C . GLU A 1 187 ? -5.590 -26.598 27.775 1.00 34.25 187 GLU A C 1
ATOM 1422 O O . GLU A 1 187 ? -5.080 -27.104 26.765 1.00 32.83 187 GLU A O 1
ATOM 1428 N N . TRP A 1 188 ? -6.812 -26.078 27.782 1.00 32.17 188 TRP A N 1
ATOM 1429 C CA . TRP A 1 188 ? -7.671 -26.133 26.587 1.00 30.43 188 TRP A CA 1
ATOM 1430 C C . TRP A 1 188 ? -7.131 -25.354 25.387 1.00 29.22 188 TRP A C 1
ATOM 1431 O O . TRP A 1 188 ? -7.538 -25.609 24.251 1.00 28.52 188 TRP A O 1
ATOM 1442 N N . MET A 1 189 ? -6.224 -24.411 25.658 1.00 28.99 189 MET A N 1
ATOM 1443 C CA . MET A 1 189 ? -5.521 -23.646 24.617 1.00 28.69 189 MET A CA 1
ATOM 1444 C C . MET A 1 189 ? -4.334 -24.357 23.960 1.00 29.03 189 MET A C 1
ATOM 1445 O O . MET A 1 189 ? -3.891 -23.927 22.862 1.00 27.54 189 MET A O 1
ATOM 1450 N N . ASN A 1 190 ? -3.801 -25.413 24.606 1.00 29.54 190 ASN A N 1
ATOM 1451 C CA . ASN A 1 190 ? -2.532 -26.036 24.166 1.00 30.19 190 ASN A CA 1
ATOM 1452 C C . ASN A 1 190 ? -2.546 -26.434 22.691 1.00 29.45 190 ASN A C 1
ATOM 1453 O O . ASN A 1 190 ? -3.391 -27.228 22.258 1.00 28.45 190 ASN A O 1
ATOM 1458 N N . PRO A 1 191 ? -1.624 -25.859 21.902 1.00 29.86 191 PRO A N 1
ATOM 1459 C CA . PRO A 1 191 ? -1.670 -26.064 20.455 1.00 29.11 191 PRO A CA 1
ATOM 1460 C C . PRO A 1 191 ? -0.943 -27.348 20.057 1.00 30.57 191 PRO A C 1
ATOM 1461 O O . PRO A 1 191 ? 0.105 -27.690 20.624 1.00 30.66 191 PRO A O 1
ATOM 1465 N N . LYS A 1 192 ? -1.504 -28.053 19.085 1.00 30.82 192 LYS A N 1
ATOM 1466 C CA . LYS A 1 192 ? -0.914 -29.302 18.631 1.00 32.25 192 LYS A CA 1
ATOM 1467 C C . LYS A 1 192 ? -0.237 -29.058 17.288 1.00 31.45 192 LYS A C 1
ATOM 1468 O O . LYS A 1 192 ? 0.810 -29.615 17.015 1.00 32.79 192 LYS A O 1
ATOM 1474 N N . GLN A 1 193 ? -0.851 -28.206 16.473 1.00 29.85 193 GLN A N 1
ATOM 1475 C CA . GLN A 1 193 ? -0.383 -27.872 15.124 1.00 29.89 193 GLN A CA 1
ATOM 1476 C C . GLN A 1 193 ? -0.574 -26.379 14.859 1.00 28.50 193 GLN A C 1
ATOM 1477 O O . GLN A 1 193 ? -1.537 -25.774 15.340 1.00 28.49 193 GLN A O 1
ATOM 1483 N N . PHE A 1 194 ? 0.341 -25.777 14.103 1.00 28.07 194 PHE A N 1
ATOM 1484 C CA . PHE A 1 194 ? 0.353 -24.324 13.974 1.00 28.43 194 PHE A CA 1
ATOM 1485 C C . PHE A 1 194 ? 1.084 -23.883 12.711 1.00 29.06 194 PHE A C 1
ATOM 1486 O O . PHE A 1 194 ? 1.988 -24.578 12.237 1.00 30.48 194 PHE A O 1
ATOM 1494 N N . LYS A 1 195 ? 0.658 -22.739 12.185 1.00 28.85 195 LYS A N 1
ATOM 1495 C CA . LYS A 1 195 ? 1.158 -22.157 10.940 1.00 29.43 195 LYS A CA 1
ATOM 1496 C C . LYS A 1 195 ? 1.330 -20.656 11.129 1.00 27.33 195 LYS A C 1
ATOM 1497 O O . LYS A 1 195 ? 0.520 -20.019 11.806 1.00 25.40 195 LYS A O 1
ATOM 1503 N N . PHE A 1 196 ? 2.359 -20.088 10.502 1.00 25.57 196 PHE A N 1
ATOM 1504 C CA . PHE A 1 196 ? 2.505 -18.628 10.400 1.00 25.49 196 PHE A CA 1
ATOM 1505 C C . PHE A 1 196 ? 1.951 -18.085 9.077 1.00 25.40 196 PHE A C 1
ATOM 1506 O O . PHE A 1 196 ? 2.169 -18.685 8.016 1.00 23.94 196 PHE A O 1
ATOM 1514 N N . VAL A 1 197 ? 1.257 -16.941 9.131 1.00 25.57 197 VAL A N 1
ATOM 1515 C CA . VAL A 1 197 ? 0.717 -16.290 7.929 1.00 25.78 197 VAL A CA 1
ATOM 1516 C C . VAL A 1 197 ? 0.834 -14.787 8.093 1.00 25.31 197 VAL A C 1
ATOM 1517 O O . VAL A 1 197 ? 0.457 -14.268 9.145 1.00 23.58 197 VAL A O 1
ATOM 1521 N N . TYR A 1 198 ? 1.359 -14.095 7.067 1.00 25.53 198 TYR A N 1
ATOM 1522 C CA . TYR A 1 198 ? 1.395 -12.622 7.057 1.00 26.48 198 TYR A CA 1
ATOM 1523 C C . TYR A 1 198 ? 0.171 -12.108 6.334 1.00 26.24 198 TYR A C 1
ATOM 1524 O O . TYR A 1 198 ? -0.208 -12.677 5.328 1.00 27.10 198 TYR A O 1
ATOM 1533 N N . TYR A 1 199 ? -0.431 -11.027 6.830 1.00 27.07 199 TYR A N 1
ATOM 1534 C CA . TYR A 1 199 ? -1.673 -10.490 6.267 1.00 27.62 199 TYR A CA 1
ATOM 1535 C C . TYR A 1 199 ? -1.565 -8.991 6.042 1.00 29.62 199 TYR A C 1
ATOM 1536 O O . TYR A 1 199 ? -1.113 -8.271 6.936 1.00 29.86 199 TYR A O 1
ATOM 1545 N N . SER A 1 200 ? -2.018 -8.531 4.870 1.00 32.37 200 SER A N 1
ATOM 1546 C CA . SER A 1 200 ? -2.061 -7.098 4.511 1.00 34.77 200 SER A CA 1
ATOM 1547 C C . SER A 1 200 ? -3.489 -6.534 4.561 1.00 37.56 200 SER A C 1
ATOM 1548 O O . SER A 1 200 ? -4.326 -6.903 3.735 1.00 37.89 200 SER A O 1
ATOM 1551 N N . PRO A 1 201 ? -3.782 -5.646 5.537 1.00 40.00 201 PRO A N 1
ATOM 1552 C CA . PRO A 1 201 ? -5.132 -5.061 5.669 1.00 42.43 201 PRO A CA 1
ATOM 1553 C C . PRO A 1 201 ? -5.427 -3.999 4.609 1.00 45.32 201 PRO A C 1
ATOM 1554 O O . PRO A 1 201 ? -4.489 -3.422 4.036 1.00 45.95 201 PRO A O 1
ATOM 1558 N N . THR A 1 202 ? -6.714 -3.759 4.354 1.00 47.76 202 THR A N 1
ATOM 1559 C CA . THR A 1 202 ? -7.164 -2.794 3.320 1.00 51.99 202 THR A CA 1
ATOM 1560 C C . THR A 1 202 ? -6.719 -1.343 3.564 1.00 55.18 202 THR A C 1
ATOM 1561 O O . THR A 1 202 ? -6.453 -0.938 4.701 1.00 58.72 202 THR A O 1
ATOM 1565 N N . ASP A 1 206 ? -0.794 -0.531 7.822 1.00 41.42 206 ASP A N 1
ATOM 1566 C CA . ASP A 1 206 ? -0.181 -1.506 8.727 1.00 40.47 206 ASP A CA 1
ATOM 1567 C C . ASP A 1 206 ? -0.099 -2.892 8.069 1.00 38.45 206 ASP A C 1
ATOM 1568 O O . ASP A 1 206 ? -0.523 -3.059 6.920 1.00 38.60 206 ASP A O 1
ATOM 1573 N N . GLY A 1 207 ? 0.478 -3.863 8.782 1.00 35.92 207 GLY A N 1
ATOM 1574 C CA . GLY A 1 207 ? 0.484 -5.277 8.387 1.00 33.14 207 GLY A CA 1
ATOM 1575 C C . GLY A 1 207 ? 0.406 -6.149 9.628 1.00 32.10 207 GLY A C 1
ATOM 1576 O O . GLY A 1 207 ? 0.796 -5.707 10.729 1.00 32.30 207 GLY A O 1
ATOM 1577 N N . TYR A 1 208 ? -0.127 -7.364 9.462 1.00 29.91 208 TYR A N 1
ATOM 1578 C CA . TYR A 1 208 ? -0.379 -8.279 10.589 1.00 28.39 208 TYR A CA 1
ATOM 1579 C C . TYR A 1 208 ? 0.384 -9.601 10.468 1.00 26.82 208 TYR A C 1
ATOM 1580 O O . TYR A 1 208 ? 0.422 -10.215 9.389 1.00 26.78 208 TYR A O 1
ATOM 1589 N N . LEU A 1 209 ? 1.013 -10.013 11.567 1.00 26.05 209 LEU A N 1
ATOM 1590 C CA . LEU A 1 209 ? 1.605 -11.350 11.681 1.00 25.09 209 LEU A CA 1
ATOM 1591 C C . LEU A 1 209 ? 0.601 -12.197 12.434 1.00 24.33 209 LEU A C 1
ATOM 1592 O O . LEU A 1 209 ? 0.094 -11.775 13.506 1.00 25.67 209 LEU A O 1
ATOM 1597 N N . PHE A 1 210 ? 0.297 -13.373 11.888 1.00 22.62 210 PHE A N 1
ATOM 1598 C CA . PHE A 1 210 ? -0.674 -14.285 12.497 1.00 22.35 210 PHE A CA 1
ATOM 1599 C C . PHE A 1 210 ? -0.075 -15.649 12.740 1.00 22.44 210 PHE A C 1
ATOM 1600 O O . PHE A 1 210 ? 0.749 -16.110 11.951 1.00 22.78 210 PHE A O 1
ATOM 1608 N N . ILE A 1 211 ? -0.498 -16.290 13.829 1.00 22.60 211 ILE A N 1
ATOM 1609 C CA . ILE A 1 211 ? -0.235 -17.721 14.054 1.00 22.54 211 ILE A CA 1
ATOM 1610 C C . ILE A 1 211 ? -1.605 -18.384 14.113 1.00 22.75 211 ILE A C 1
ATOM 1611 O O . ILE A 1 211 ? -2.462 -17.977 14.906 1.00 24.00 211 ILE A O 1
ATOM 1616 N N . LEU A 1 212 ? -1.801 -19.385 13.260 1.00 22.74 212 LEU A N 1
ATOM 1617 C CA . LEU A 1 212 ? -3.035 -20.168 13.203 1.00 22.87 212 LEU A CA 1
ATOM 1618 C C . LEU A 1 212 ? -2.782 -21.478 13.926 1.00 23.38 212 LEU A C 1
ATOM 1619 O O . LEU A 1 212 ? -1.768 -22.118 13.661 1.00 23.80 212 LEU A O 1
ATOM 1624 N N . SER A 1 213 ? -3.685 -21.891 14.830 1.00 22.93 213 SER A N 1
ATOM 1625 C CA . SER A 1 213 ? -3.457 -23.132 15.589 1.00 23.31 213 SER A CA 1
ATOM 1626 C C . SER A 1 213 ? -4.663 -24.049 15.616 1.00 23.83 213 SER A C 1
ATOM 1627 O O . SER A 1 213 ? -5.814 -23.585 15.579 1.00 23.25 213 SER A O 1
ATOM 1630 N N . VAL A 1 214 ? -4.382 -25.351 15.728 1.00 24.06 214 VAL A N 1
ATOM 1631 C CA . VAL A 1 214 ? -5.389 -26.338 16.129 1.00 25.21 214 VAL A CA 1
ATOM 1632 C C . VAL A 1 214 ? -4.938 -26.996 17.441 1.00 26.17 214 VAL A C 1
ATOM 1633 O O . VAL A 1 214 ? -3.743 -27.186 17.653 1.00 25.83 214 VAL A O 1
ATOM 1637 N N . VAL A 1 215 ? -5.902 -27.313 18.313 1.00 25.97 215 VAL A N 1
ATOM 1638 C CA . VAL A 1 215 ? -5.652 -27.862 19.651 1.00 28.36 215 VAL A CA 1
ATOM 1639 C C . VAL A 1 215 ? -5.852 -29.398 19.755 1.00 29.69 215 VAL A C 1
ATOM 1640 O O . VAL A 1 215 ? -5.803 -29.963 20.855 1.00 30.99 215 VAL A O 1
ATOM 1644 N N . THR A 1 216 ? -6.076 -30.047 18.616 1.00 30.79 216 THR A N 1
ATOM 1645 C CA . THR A 1 216 ? -6.094 -31.522 18.495 1.00 33.54 216 THR A CA 1
ATOM 1646 C C . THR A 1 216 ? -5.202 -31.949 17.334 1.00 34.37 216 THR A C 1
ATOM 1647 O O . THR A 1 216 ? -4.685 -31.106 16.595 1.00 34.05 216 THR A O 1
ATOM 1651 N N . ASN A 1 217 ? -5.048 -33.259 17.135 1.00 35.82 217 ASN A N 1
ATOM 1652 C CA . ASN A 1 217 ? -4.226 -33.774 16.038 1.00 37.17 217 ASN A CA 1
ATOM 1653 C C . ASN A 1 217 ? -4.986 -34.040 14.738 1.00 36.74 217 ASN A C 1
ATOM 1654 O O . ASN A 1 217 ? -4.524 -34.807 13.868 1.00 36.57 217 ASN A O 1
ATOM 1659 N N . ARG A 1 218 ? -6.125 -33.375 14.572 1.00 34.73 218 ARG A N 1
ATOM 1660 C CA . ARG A 1 218 ? -6.887 -33.519 13.336 1.00 34.97 218 ARG A CA 1
ATOM 1661 C C . ARG A 1 218 ? -6.068 -33.089 12.109 1.00 36.01 218 ARG A C 1
ATOM 1662 O O . ARG A 1 218 ? -5.128 -32.308 12.224 1.00 35.45 218 ARG A O 1
ATOM 1670 N N . ASP A 1 219 ? -6.428 -33.627 10.950 1.00 38.15 219 ASP A N 1
ATOM 1671 C CA . ASP A 1 219 ? -5.797 -33.301 9.677 1.00 40.25 219 ASP A CA 1
ATOM 1672 C C . ASP A 1 219 ? -5.900 -31.798 9.372 1.00 39.19 219 ASP A C 1
ATOM 1673 O O . ASP A 1 219 ? -6.998 -31.259 9.313 1.00 39.35 219 ASP A O 1
ATOM 1678 N N . ILE A 1 220 ? -4.753 -31.138 9.208 1.00 38.39 220 ILE A N 1
ATOM 1679 C CA . ILE A 1 220 ? -4.709 -29.708 8.854 1.00 38.82 220 ILE A CA 1
ATOM 1680 C C . ILE A 1 220 ? -4.304 -29.505 7.377 1.00 39.61 220 ILE A C 1
ATOM 1681 O O . ILE A 1 220 ? -4.386 -28.389 6.852 1.00 39.90 220 ILE A O 1
ATOM 1686 N N . SER A 1 221 ? -3.891 -30.589 6.710 1.00 40.48 221 SER A N 1
ATOM 1687 C CA . SER A 1 221 ? -3.368 -30.520 5.339 1.00 41.80 221 SER A CA 1
ATOM 1688 C C . SER A 1 221 ? -4.373 -29.939 4.336 1.00 42.49 221 SER A C 1
ATOM 1689 O O . SER A 1 221 ? -3.974 -29.389 3.307 1.00 45.66 221 SER A O 1
ATOM 1692 N N . LYS A 1 222 ? -5.656 -30.062 4.654 1.00 43.51 222 LYS A N 1
ATOM 1693 C CA . LYS A 1 222 ? -6.742 -29.520 3.836 1.00 44.89 222 LYS A CA 1
ATOM 1694 C C . LYS A 1 222 ? -7.247 -28.124 4.283 1.00 42.52 222 LYS A C 1
ATOM 1695 O O . LYS A 1 222 ? -8.130 -27.556 3.639 1.00 44.03 222 LYS A O 1
ATOM 1701 N N . LEU A 1 223 ? -6.707 -27.578 5.376 1.00 38.53 223 LEU A N 1
ATOM 1702 C CA . LEU A 1 223 ? -7.062 -26.207 5.804 1.00 35.60 223 LEU A CA 1
ATOM 1703 C C . LEU A 1 223 ? -6.221 -25.197 5.032 1.00 33.99 223 LEU A C 1
ATOM 1704 O O . LEU A 1 223 ? -5.038 -25.411 4.809 1.00 35.20 223 LEU A O 1
ATOM 1709 N N . SER A 1 224 ? -6.835 -24.092 4.644 1.00 33.50 224 SER A N 1
ATOM 1710 C CA . SER A 1 224 ? -6.117 -22.994 4.001 1.00 32.27 224 SER A CA 1
ATOM 1711 C C . SER A 1 224 ? -5.448 -22.117 5.051 1.00 31.42 224 SER A C 1
ATOM 1712 O O . SER A 1 224 ? -5.626 -22.330 6.244 1.00 34.68 224 SER A O 1
ATOM 1715 N N . ALA A 1 225 ? -4.670 -21.147 4.590 1.00 28.68 225 ALA A N 1
ATOM 1716 C CA . ALA A 1 225 ? -4.041 -20.142 5.433 1.00 28.12 225 ALA A CA 1
ATOM 1717 C C . ALA A 1 225 ? -4.903 -18.867 5.454 1.00 26.12 225 ALA A C 1
ATOM 1718 O O . ALA A 1 225 ? -4.382 -17.762 5.578 1.00 26.01 225 ALA A O 1
ATOM 1720 N N . ASN A 1 226 ? -6.224 -19.032 5.358 1.00 25.13 226 ASN A N 1
ATOM 1721 C CA . ASN A 1 226 ? -7.159 -17.900 5.427 1.00 24.24 226 ASN A CA 1
ATOM 1722 C C . ASN A 1 226 ? -7.226 -17.373 6.863 1.00 23.66 226 ASN A C 1
ATOM 1723 O O . ASN A 1 226 ? -7.255 -18.161 7.819 1.00 23.21 226 ASN A O 1
ATOM 1728 N N . VAL A 1 227 ? -7.183 -16.043 7.001 1.00 22.82 227 VAL A N 1
ATOM 1729 C CA . VAL A 1 227 ? -7.245 -15.406 8.307 1.00 23.40 227 VAL A CA 1
ATOM 1730 C C . VAL A 1 227 ? -8.147 -14.164 8.281 1.00 23.91 227 VAL A C 1
ATOM 1731 O O . VAL A 1 227 ? -8.240 -13.461 7.265 1.00 24.09 227 VAL A O 1
ATOM 1735 N N . ASP A 1 228 ? -8.827 -13.918 9.399 1.00 24.25 228 ASP A N 1
ATOM 1736 C CA . ASP A 1 228 ? -9.731 -12.795 9.513 1.00 24.71 228 ASP A CA 1
ATOM 1737 C C . ASP A 1 228 ? -8.938 -11.600 10.020 1.00 25.35 228 ASP A C 1
ATOM 1738 O O . ASP A 1 228 ? -8.539 -11.575 11.186 1.00 25.11 228 ASP A O 1
ATOM 1743 N N . GLY A 1 229 ? -8.678 -10.633 9.134 1.00 25.55 229 GLY A N 1
ATOM 1744 C CA . GLY A 1 229 ? -7.987 -9.381 9.512 1.00 27.18 229 GLY A CA 1
ATOM 1745 C C . GLY A 1 229 ? -8.659 -8.567 10.618 1.00 27.83 229 GLY A C 1
ATOM 1746 O O . GLY A 1 229 ? -7.992 -7.784 11.303 1.00 28.10 229 GLY A O 1
ATOM 1747 N N . ASN A 1 230 ? -9.966 -8.758 10.800 1.00 28.38 230 ASN A N 1
ATOM 1748 C CA . ASN A 1 230 ? -10.718 -8.064 11.864 1.00 29.89 230 ASN A CA 1
ATOM 1749 C C . ASN A 1 230 ? -10.297 -8.467 13.278 1.00 28.26 230 ASN A C 1
ATOM 1750 O O . ASN A 1 230 ? -10.669 -7.803 14.249 1.00 29.32 230 ASN A O 1
ATOM 1755 N N . ILE A 1 231 ? -9.492 -9.527 13.392 1.00 27.12 231 ILE A N 1
ATOM 1756 C CA . ILE A 1 231 ? -8.862 -9.889 14.673 1.00 26.30 231 ILE A CA 1
ATOM 1757 C C . ILE A 1 231 ? -8.060 -8.711 15.210 1.00 27.24 231 ILE A C 1
ATOM 1758 O O . ILE A 1 231 ? -8.060 -8.446 16.418 1.00 27.47 231 ILE A O 1
ATOM 1763 N N . LEU A 1 232 ? -7.407 -7.981 14.310 1.00 27.82 232 LEU A N 1
ATOM 1764 C CA . LEU A 1 232 ? -6.696 -6.776 14.718 1.00 29.25 232 LEU A CA 1
ATOM 1765 C C . LEU A 1 232 ? -7.460 -5.507 14.340 1.00 30.71 232 LEU A C 1
ATOM 1766 O O . LEU A 1 232 ? -6.854 -4.446 14.108 1.00 31.96 232 LEU A O 1
ATOM 1771 N N . GLY A 1 233 ? -8.794 -5.614 14.322 1.00 30.90 233 GLY A N 1
ATOM 1772 C CA . GLY A 1 233 ? -9.696 -4.458 14.113 1.00 32.76 233 GLY A CA 1
ATOM 1773 C C . GLY A 1 233 ? -9.563 -3.405 15.220 1.00 34.74 233 GLY A C 1
ATOM 1774 O O . GLY A 1 233 ? -8.908 -3.656 16.242 1.00 33.60 233 GLY A O 1
ATOM 1775 N N . ASN A 1 234 ? -10.187 -2.240 15.018 1.00 36.55 234 ASN A N 1
ATOM 1776 C CA . ASN A 1 234 ? -10.134 -1.100 15.983 1.00 40.23 234 ASN A CA 1
ATOM 1777 C C . ASN A 1 234 ? -8.680 -0.684 16.264 1.00 41.05 234 ASN A C 1
ATOM 1778 O O . ASN A 1 234 ? -8.381 -0.248 17.372 1.00 43.15 234 ASN A O 1
ATOM 1783 N N . ASN A 1 235 ? -7.786 -0.862 15.282 1.00 40.78 235 ASN A N 1
ATOM 1784 C CA . ASN A 1 235 ? -6.327 -0.581 15.397 1.00 41.37 235 ASN A CA 1
ATOM 1785 C C . ASN A 1 235 ? -5.622 -1.267 16.576 1.00 41.17 235 ASN A C 1
ATOM 1786 O O . ASN A 1 235 ? -4.677 -0.706 17.158 1.00 41.33 235 ASN A O 1
ATOM 1791 N N . SER A 1 236 ? -6.093 -2.464 16.932 1.00 38.87 236 SER A N 1
ATOM 1792 C CA . SER A 1 236 ? -5.510 -3.240 18.017 1.00 38.39 236 SER A CA 1
ATOM 1793 C C . SER A 1 236 ? -4.086 -3.646 17.681 1.00 38.06 236 SER A C 1
ATOM 1794 O O . SER A 1 236 ? -3.772 -4.000 16.534 1.00 36.99 236 SER A O 1
ATOM 1797 N N . GLU A 1 237 ? -3.239 -3.614 18.698 1.00 37.60 237 GLU A N 1
ATOM 1798 C CA . GLU A 1 237 ? -1.855 -4.041 18.580 1.00 36.78 237 GLU A CA 1
ATOM 1799 C C . GLU A 1 237 ? -1.698 -5.563 18.627 1.00 34.73 237 GLU A C 1
ATOM 1800 O O . GLU A 1 237 ? -0.898 -6.128 17.888 1.00 32.93 237 GLU A O 1
ATOM 1806 N N . VAL A 1 238 ? -2.456 -6.213 19.510 1.00 34.10 238 VAL A N 1
ATOM 1807 C CA . VAL A 1 238 ? -2.389 -7.669 19.708 1.00 33.36 238 VAL A CA 1
ATOM 1808 C C . VAL A 1 238 ? -3.833 -8.191 19.776 1.00 31.72 238 VAL A C 1
ATOM 1809 O O . VAL A 1 238 ? -4.718 -7.507 20.273 1.00 32.38 238 VAL A O 1
ATOM 1813 N N . GLY A 1 239 ? -4.069 -9.386 19.251 1.00 29.68 239 GLY A N 1
ATOM 1814 C CA . GLY A 1 239 ? -5.392 -9.970 19.325 1.00 28.81 239 GLY A CA 1
ATOM 1815 C C . GLY A 1 239 ? -5.377 -11.473 19.283 1.00 27.71 239 GLY A C 1
ATOM 1816 O O . GLY A 1 239 ? -4.389 -12.091 18.888 1.00 27.24 239 GLY A O 1
ATOM 1817 N N . LEU A 1 240 ? -6.489 -12.069 19.692 1.00 26.88 240 LEU A N 1
ATOM 1818 C CA . LEU A 1 240 ? -6.670 -13.478 19.453 1.00 26.90 240 LEU A CA 1
ATOM 1819 C C . LEU A 1 240 ? -8.139 -13.781 19.229 1.00 25.98 240 LEU A C 1
ATOM 1820 O O . LEU A 1 240 ? -9.010 -13.054 19.709 1.00 25.86 240 LEU A O 1
ATOM 1825 N N . LEU A 1 241 ? -8.381 -14.850 18.489 1.00 24.63 241 LEU A N 1
ATOM 1826 C CA . LEU A 1 241 ? -9.713 -15.284 18.150 1.00 24.23 241 LEU A CA 1
ATOM 1827 C C . LEU A 1 241 ? -9.856 -16.745 18.515 1.00 23.66 241 LEU A C 1
ATOM 1828 O O . LEU A 1 241 ? -9.073 -17.592 18.080 1.00 23.29 241 LEU A O 1
ATOM 1833 N N . ILE A 1 242 ? -10.874 -17.028 19.317 1.00 23.58 242 ILE A N 1
ATOM 1834 C CA . ILE A 1 242 ? -11.198 -18.392 19.745 1.00 23.08 242 ILE A CA 1
ATOM 1835 C C . ILE A 1 242 ? -12.441 -18.873 18.991 1.00 21.92 242 ILE A C 1
ATOM 1836 O O . ILE A 1 242 ? -13.420 -18.134 18.899 1.00 22.83 242 ILE A O 1
ATOM 1841 N N . SER A 1 243 ? -12.428 -20.123 18.518 1.00 20.86 243 SER A N 1
ATOM 1842 C CA . SER A 1 243 ? -13.556 -20.687 17.772 1.00 20.88 243 SER A CA 1
ATOM 1843 C C . SER A 1 243 ? -14.839 -20.705 18.635 1.00 20.94 243 SER A C 1
ATOM 1844 O O . SER A 1 243 ? -14.782 -20.717 19.877 1.00 20.95 243 SER A O 1
ATOM 1847 N N . GLU A 1 244 ? -15.980 -20.644 17.957 1.00 20.98 244 GLU A N 1
ATOM 1848 C CA . GLU A 1 244 ? -17.273 -20.775 18.641 1.00 21.87 244 GLU A CA 1
ATOM 1849 C C . GLU A 1 244 ? -17.296 -21.988 19.577 1.00 22.01 244 GLU A C 1
ATOM 1850 O O . GLU A 1 244 ? -17.755 -21.878 20.726 1.00 22.74 244 GLU A O 1
ATOM 1856 N N . LYS A 1 245 ? -16.823 -23.135 19.088 1.00 22.39 245 LYS A N 1
ATOM 1857 C CA . LYS A 1 245 ? -16.875 -24.388 19.848 1.00 22.56 245 LYS A CA 1
ATOM 1858 C C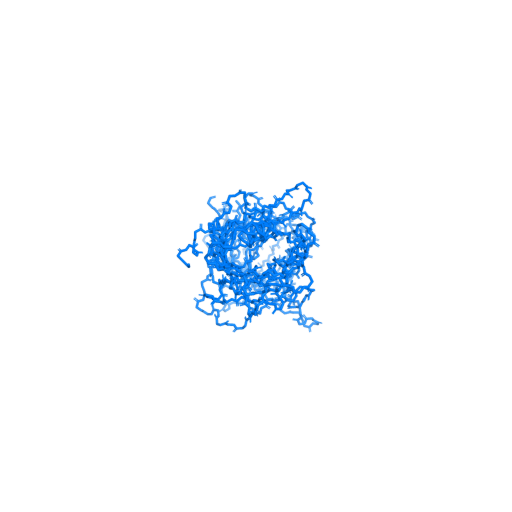 . LYS A 1 245 ? -16.006 -24.334 21.108 1.00 22.40 245 LYS A C 1
ATOM 1859 O O . LYS A 1 245 ? -16.451 -24.728 22.204 1.00 21.44 245 LYS A O 1
ATOM 1865 N N . LEU A 1 246 ? -14.777 -23.834 20.971 1.00 22.06 246 LEU A N 1
ATOM 1866 C CA . LEU A 1 246 ? -13.915 -23.660 22.160 1.00 22.72 246 LEU A CA 1
ATOM 1867 C C . LEU A 1 246 ? -14.485 -22.674 23.177 1.00 22.77 246 LEU A C 1
ATOM 1868 O O . LEU A 1 246 ? -14.336 -22.871 24.374 1.00 23.97 246 LEU A O 1
ATOM 1873 N N . PHE A 1 247 ? -15.133 -21.612 22.693 1.00 22.74 247 PHE A N 1
ATOM 1874 C CA . PHE A 1 247 ? -15.789 -20.612 23.550 1.00 22.37 247 PHE A CA 1
ATOM 1875 C C . PHE A 1 247 ? -16.917 -21.282 24.372 1.00 23.15 247 PHE A C 1
ATOM 1876 O O . PHE A 1 247 ? -16.999 -21.108 25.593 1.00 23.30 247 PHE A O 1
ATOM 1884 N N . LEU A 1 248 ? -17.757 -22.047 23.689 1.00 22.87 248 LEU A N 1
ATOM 1885 C CA . LEU A 1 248 ? -18.859 -22.767 24.352 1.00 23.83 248 LEU A CA 1
ATOM 1886 C C . LEU A 1 248 ? -18.328 -23.759 25.380 1.00 24.42 248 LEU A C 1
ATOM 1887 O O . LEU A 1 248 ? -18.827 -23.802 26.494 1.00 25.39 248 LEU A O 1
ATOM 1892 N N . GLN A 1 249 ? -17.311 -24.534 25.005 1.00 25.34 249 GLN A N 1
ATOM 1893 C CA . GLN A 1 249 ? -16.802 -25.611 25.830 1.00 26.52 249 GLN A CA 1
ATOM 1894 C C . GLN A 1 249 ? -16.102 -25.063 27.073 1.00 28.65 249 GLN A C 1
ATOM 1895 O O . GLN A 1 249 ? -16.357 -25.541 28.190 1.00 28.56 249 GLN A O 1
ATOM 1901 N N . ASN A 1 250 ? -15.286 -24.021 26.880 1.00 28.43 250 ASN A N 1
ATOM 1902 C CA . ASN A 1 250 ? -14.363 -23.567 27.914 1.00 29.53 250 ASN A CA 1
ATOM 1903 C C . ASN A 1 250 ? -14.668 -22.260 28.595 1.00 30.71 250 ASN A C 1
ATOM 1904 O O . ASN A 1 250 ? -14.065 -21.935 29.626 1.00 32.35 250 ASN A O 1
ATOM 1909 N N . MET A 1 251 ? -15.602 -21.500 28.054 1.00 30.91 251 MET A N 1
ATOM 1910 C CA . MET A 1 251 ? -15.993 -20.267 28.719 1.00 32.55 251 MET A CA 1
ATOM 1911 C C . MET A 1 251 ? -17.473 -20.239 29.126 1.00 32.30 251 MET A C 1
ATOM 1912 O O . MET A 1 251 ? -17.831 -19.711 30.194 1.00 33.72 251 MET A O 1
ATOM 1917 N N . VAL A 1 252 ? -18.317 -20.845 28.303 1.00 30.31 252 VAL A N 1
ATOM 1918 C CA . VAL A 1 252 ? -19.757 -20.843 28.577 1.00 29.82 252 VAL A CA 1
ATOM 1919 C C . VAL A 1 252 ? -20.210 -22.034 29.434 1.00 30.11 252 VAL A C 1
ATOM 1920 O O . VAL A 1 252 ? -20.958 -21.830 30.392 1.00 29.42 252 VAL A O 1
ATOM 1924 N N . LEU A 1 253 ? -19.779 -23.251 29.088 1.00 30.54 253 LEU A N 1
ATOM 1925 C CA . LEU A 1 253 ? -20.309 -24.478 29.718 1.00 31.87 253 LEU A CA 1
ATOM 1926 C C . LEU A 1 253 ? -20.234 -24.459 31.245 1.00 32.77 253 LEU A C 1
ATOM 1927 O O . LEU A 1 253 ? -21.183 -24.869 31.895 1.00 33.87 253 LEU A O 1
ATOM 1932 N N . SER A 1 254 ? -19.136 -23.951 31.804 1.00 34.48 254 SER A N 1
ATOM 1933 C CA . SER A 1 254 ? -18.944 -23.923 33.268 1.00 35.77 254 SER A CA 1
ATOM 1934 C C . SER A 1 254 ? -19.474 -22.663 33.974 1.00 35.14 254 SER A C 1
ATOM 1935 O O . SER A 1 254 ? -19.276 -22.498 35.201 1.00 35.63 254 SER A O 1
ATOM 1938 N N . ARG A 1 255 ? -20.163 -21.796 33.224 1.00 31.63 255 ARG A N 1
ATOM 1939 C CA . ARG A 1 255 ? -20.727 -20.568 33.793 1.00 30.14 255 ARG A CA 1
ATOM 1940 C C . ARG A 1 255 ? -22.227 -20.388 33.558 1.00 28.19 255 ARG A C 1
ATOM 1941 O O . ARG A 1 255 ? -22.850 -19.644 34.292 1.00 27.06 255 ARG A O 1
ATOM 1949 N N . LEU A 1 256 ? -22.792 -21.044 32.539 1.00 25.88 256 LEU A N 1
ATOM 1950 C CA . LEU A 1 256 ? -24.225 -20.833 32.187 1.00 25.22 256 LEU A CA 1
ATOM 1951 C C . LEU A 1 256 ? -25.179 -21.188 33.341 1.00 25.69 256 LEU A C 1
ATOM 1952 O O . LEU A 1 256 ? -26.275 -20.637 33.411 1.00 25.66 256 LEU A O 1
ATOM 1957 N N . SER A 1 257 ? -24.747 -22.097 34.222 1.00 26.50 257 SER A N 1
ATOM 1958 C CA . SER A 1 257 ? -25.594 -22.577 35.337 1.00 27.23 257 SER A CA 1
ATOM 1959 C C . SER A 1 257 ? -25.280 -21.913 36.687 1.00 28.32 257 SER A C 1
ATOM 1960 O O . SER A 1 257 ? -25.805 -22.338 37.730 1.00 27.90 257 SER A O 1
ATOM 1963 N N . SER A 1 258 ? -24.452 -20.865 36.669 1.00 28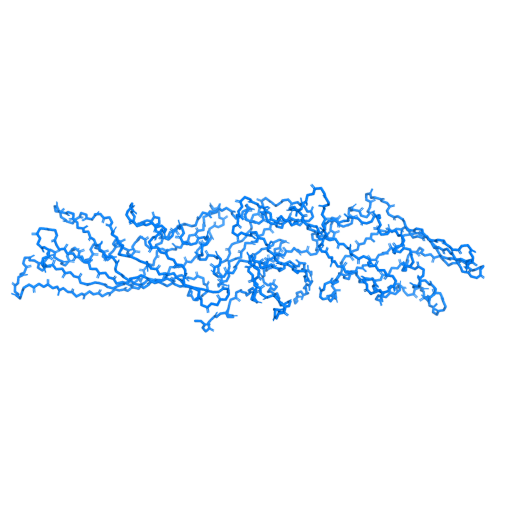.54 258 SER A N 1
ATOM 1964 C CA . SER A 1 258 ? -24.074 -20.126 37.896 1.00 29.89 258 SER A CA 1
ATOM 1965 C C . SER A 1 258 ? -25.243 -19.550 38.724 1.00 29.84 258 SER A C 1
ATOM 1966 O O . SER A 1 258 ? -25.074 -19.360 39.925 1.00 29.57 258 SER A O 1
ATOM 1969 N N . ASN A 1 259 ? -26.392 -19.262 38.087 1.00 27.99 259 ASN A N 1
ATOM 1970 C CA . ASN A 1 259 ? -27.579 -18.757 38.804 1.00 27.97 259 ASN A CA 1
ATOM 1971 C C . ASN A 1 259 ? -28.719 -19.790 38.895 1.00 27.49 259 ASN A C 1
ATOM 1972 O O . ASN A 1 259 ? -29.856 -19.439 39.228 1.00 27.62 259 ASN A O 1
ATOM 1977 N N . MET A 1 260 ? -28.392 -21.058 38.670 1.00 26.69 260 MET A N 1
ATOM 1978 C CA . MET A 1 260 ? -29.404 -22.119 38.627 1.00 26.77 260 MET A CA 1
ATOM 1979 C C . MET A 1 260 ? -29.502 -22.972 39.886 1.00 26.86 260 MET A C 1
ATOM 1980 O O . MET A 1 260 ? -30.263 -23.935 39.901 1.00 26.47 260 MET A O 1
ATOM 1985 N N . GLY A 1 261 ? -28.719 -22.631 40.912 1.00 27.85 261 GLY A N 1
ATOM 1986 C CA . GLY A 1 261 ? -28.741 -23.333 42.202 1.00 29.91 261 GLY A CA 1
ATOM 1987 C C . GLY A 1 261 ? -27.835 -24.551 42.267 1.00 31.50 261 GLY A C 1
ATOM 1988 O O . GLY A 1 261 ? -27.238 -24.958 41.250 1.00 31.54 261 GLY A O 1
ATOM 1989 N N . SER A 1 262 ? -27.754 -25.145 43.459 1.00 32.80 262 SER A N 1
ATOM 1990 C CA . SER A 1 262 ? -26.739 -26.167 43.781 1.00 34.82 262 SER A CA 1
ATOM 1991 C C . SER A 1 262 ? -26.896 -27.501 43.034 1.00 34.28 262 SER A C 1
ATOM 1992 O O . SER A 1 262 ? -25.921 -28.241 42.885 1.00 33.59 262 SER A O 1
ATOM 1995 N N . ASN A 1 263 ? -28.108 -27.789 42.549 1.00 32.60 263 ASN A N 1
ATOM 1996 C CA . ASN A 1 263 ? -28.380 -29.058 41.871 1.00 32.11 263 ASN A CA 1
ATOM 1997 C C . ASN A 1 263 ? -28.196 -29.035 40.352 1.00 30.86 263 ASN A C 1
ATOM 1998 O O . ASN A 1 263 ? -28.264 -30.069 39.707 1.00 31.18 263 ASN A O 1
ATOM 2003 N N . ILE A 1 264 ? -27.936 -27.858 39.794 1.00 29.13 264 ILE A N 1
ATOM 2004 C CA . ILE A 1 264 ? -27.681 -27.705 38.370 1.00 27.61 264 ILE A CA 1
ATOM 2005 C C . ILE A 1 264 ? -26.274 -27.130 38.150 1.00 28.93 264 ILE A C 1
ATOM 2006 O O . ILE A 1 264 ? -25.987 -25.979 38.515 1.00 29.07 264 ILE A O 1
ATOM 2011 N N . ASN A 1 265 ? -25.425 -27.941 37.527 1.00 29.70 265 ASN A N 1
ATOM 2012 C CA . ASN A 1 265 ? -23.984 -27.642 37.407 1.00 31.39 265 ASN A CA 1
ATOM 2013 C C . ASN A 1 265 ? -23.485 -28.007 36.021 1.00 31.29 265 ASN A C 1
ATOM 2014 O O . ASN A 1 265 ? -24.242 -28.517 35.188 1.00 29.87 265 ASN A O 1
ATOM 2019 N N . LYS A 1 266 ? -22.200 -27.742 35.766 1.00 32.24 266 LYS A N 1
ATOM 2020 C CA . LYS A 1 266 ? -21.588 -27.993 34.467 1.00 31.96 266 LYS A CA 1
ATOM 2021 C C . LYS A 1 266 ? -21.859 -29.410 33.956 1.00 32.30 266 LYS A C 1
ATOM 2022 O O . LYS A 1 266 ? -22.155 -29.591 32.772 1.00 31.98 266 LYS A O 1
ATOM 2028 N N . ASN A 1 267 ? -21.792 -30.394 34.856 1.00 33.29 267 ASN A N 1
ATOM 2029 C CA . ASN A 1 267 ? -21.935 -31.817 34.507 1.00 34.20 267 ASN A CA 1
ATOM 2030 C C . ASN A 1 267 ? -23.327 -32.190 33.933 1.00 33.22 267 ASN A C 1
ATOM 2031 O O . ASN A 1 267 ? -23.479 -33.259 33.333 1.00 33.57 267 ASN A O 1
ATOM 2036 N N . ASN A 1 268 ? -24.319 -31.307 34.111 1.00 30.51 268 ASN A N 1
ATOM 2037 C CA . ASN A 1 268 ? -25.663 -31.494 33.539 1.00 29.60 268 ASN A CA 1
ATOM 2038 C C . ASN A 1 268 ? -25.771 -31.096 32.079 1.00 28.90 268 ASN A C 1
ATOM 2039 O O . ASN A 1 268 ? -26.825 -31.275 31.455 1.00 28.75 268 ASN A O 1
ATOM 2044 N N . PHE A 1 269 ? -24.681 -30.563 31.519 1.00 28.48 269 PHE A N 1
ATOM 2045 C CA . PHE A 1 269 ? -24.706 -30.047 30.164 1.00 27.52 269 PHE A CA 1
ATOM 2046 C C . PHE A 1 269 ? -23.498 -30.549 29.378 1.00 29.13 269 PHE A C 1
ATOM 2047 O O . PHE A 1 269 ? -22.538 -31.046 29.965 1.00 29.43 269 PHE A O 1
ATOM 2055 N N . GLU A 1 270 ? -23.561 -30.388 28.057 1.00 29.29 270 GLU A N 1
ATOM 2056 C CA . GLU A 1 270 ? -22.465 -30.744 27.165 1.00 30.25 270 GLU A CA 1
ATOM 2057 C C . GLU A 1 270 ? -22.599 -29.997 25.841 1.00 28.87 270 GLU A C 1
ATOM 2058 O O . GLU A 1 270 ? -23.695 -29.565 25.466 1.00 25.92 270 GLU A O 1
ATOM 2064 N N . VAL A 1 271 ? -21.475 -29.892 25.124 1.00 27.00 271 VAL A N 1
ATOM 2065 C CA . VAL A 1 271 ? -21.448 -29.300 23.803 1.00 27.03 271 VAL A CA 1
ATOM 2066 C C . VAL A 1 271 ? -21.656 -30.384 22.745 1.00 27.80 271 VAL A C 1
ATOM 2067 O O . VAL A 1 271 ? -20.931 -31.378 22.713 1.00 28.48 271 VAL A O 1
ATOM 2071 N N . ILE A 1 272 ? -22.657 -30.191 21.891 1.00 27.52 272 ILE A N 1
ATOM 2072 C CA . ILE A 1 272 ? -22.823 -31.011 20.696 1.00 29.35 272 ILE A CA 1
ATOM 2073 C C . ILE A 1 272 ? -22.067 -30.306 19.562 1.00 29.34 272 ILE A C 1
ATOM 2074 O O . ILE A 1 272 ? -22.351 -29.145 19.247 1.00 28.69 272 ILE A O 1
ATOM 2079 N N A SER A 1 273 ? -21.112 -31.012 18.966 0.50 30.43 273 SER A N 1
ATOM 2080 N N B SER A 1 273 ? -21.124 -31.018 18.949 0.50 29.88 273 SER A N 1
ATOM 2081 C CA A SER A 1 273 ? -20.368 -30.484 17.836 0.50 31.11 273 SER A CA 1
ATOM 2082 C CA B SER A 1 273 ? -20.332 -30.480 17.847 0.50 30.26 273 SER A CA 1
ATOM 2083 C C A SER A 1 273 ? -21.271 -30.448 16.620 0.50 31.21 273 SER A C 1
ATOM 2084 C C B SER A 1 273 ? -21.127 -30.512 16.548 0.50 30.78 273 SER A C 1
ATOM 2085 O O A SER A 1 273 ? -22.105 -31.339 16.425 0.50 31.75 273 SER A O 1
ATOM 2086 O O B SER A 1 273 ? -21.729 -31.539 16.208 0.50 31.75 273 SER A O 1
ATOM 2091 N N . THR A 1 274 ? -21.127 -29.385 15.841 1.00 30.52 274 THR A N 1
ATOM 2092 C CA . THR A 1 274 ? -21.813 -29.246 14.554 1.00 31.19 274 THR A CA 1
ATOM 2093 C C . THR A 1 274 ? -20.802 -29.124 13.393 1.00 31.75 274 THR A C 1
ATOM 2094 O O . THR A 1 274 ? -21.188 -29.178 12.222 1.00 31.03 274 THR A O 1
ATOM 2098 N N . SER A 1 275 ? -19.528 -28.921 13.748 1.00 30.01 275 SER A N 1
ATOM 2099 C CA . SER A 1 275 ? -18.355 -28.980 12.826 1.00 31.20 275 SER A CA 1
ATOM 2100 C C . SER A 1 275 ? -17.104 -29.003 13.713 1.00 30.60 275 SER A C 1
ATOM 2101 O O . SER A 1 275 ? -17.226 -29.055 14.946 1.00 28.88 275 SER A O 1
ATOM 2104 N N . ASP A 1 276 ? -15.904 -28.967 13.111 1.00 30.22 276 ASP A N 1
ATOM 2105 C CA . ASP A 1 276 ? -14.678 -28.886 13.918 1.00 29.66 276 ASP A CA 1
ATOM 2106 C C . ASP A 1 276 ? -14.615 -27.629 14.781 1.00 27.99 276 ASP A C 1
ATOM 2107 O O . ASP A 1 276 ? -13.979 -27.623 15.846 1.00 27.73 276 ASP A O 1
ATOM 2112 N N . THR A 1 277 ? -15.298 -26.577 14.347 1.00 25.68 277 THR A N 1
ATOM 2113 C CA . THR A 1 277 ? -15.171 -25.298 15.020 1.00 26.01 277 THR A CA 1
ATOM 2114 C C . THR A 1 277 ? -16.477 -24.699 15.553 1.00 25.54 277 THR A C 1
ATOM 2115 O O . THR A 1 277 ? -16.448 -23.609 16.114 1.00 25.46 277 THR A O 1
ATOM 2119 N N . THR A 1 278 ? -17.597 -25.404 15.378 1.00 25.90 278 THR A N 1
ATOM 2120 C CA . THR A 1 278 ? -18.906 -24.917 15.840 1.00 25.79 278 THR A CA 1
ATOM 2121 C C . THR A 1 278 ? -19.646 -25.953 16.693 1.00 25.48 278 THR A C 1
ATOM 2122 O O . THR A 1 278 ? -19.350 -27.151 16.651 1.00 25.42 278 THR A O 1
ATOM 2126 N N . GLY A 1 279 ? -20.626 -25.482 17.469 1.00 26.22 279 GLY A N 1
ATOM 2127 C CA . GLY A 1 279 ? -21.450 -26.379 18.268 1.00 27.01 279 GLY A CA 1
ATOM 2128 C C . GLY A 1 279 ? -22.599 -25.686 18.958 1.00 26.85 279 GLY A C 1
ATOM 2129 O O . GLY A 1 279 ? -22.855 -24.497 18.739 1.00 26.50 279 GLY A O 1
ATOM 2130 N N . ARG A 1 280 ? -23.271 -26.442 19.812 1.00 27.84 280 ARG A N 1
ATOM 2131 C CA . ARG A 1 280 ? -24.364 -25.913 20.639 1.00 29.30 280 ARG A CA 1
ATOM 2132 C C . ARG A 1 280 ? -24.387 -26.683 21.953 1.00 28.47 280 ARG A C 1
ATOM 2133 O O . ARG A 1 280 ? -23.738 -27.712 22.071 1.00 28.69 280 ARG A O 1
ATOM 2141 N N . ILE A 1 281 ? -25.132 -26.172 22.931 1.00 26.44 281 ILE A N 1
ATOM 2142 C CA . ILE A 1 281 ? -25.132 -26.740 24.270 1.00 27.08 281 ILE A CA 1
ATOM 2143 C C . ILE A 1 281 ? -26.517 -27.320 24.551 1.00 26.40 281 ILE A C 1
ATOM 2144 O O . ILE A 1 281 ? -27.543 -26.737 24.168 1.00 26.53 281 ILE A O 1
ATOM 2149 N N . VAL A 1 282 ? -26.520 -28.500 25.161 1.00 25.82 282 VAL A N 1
ATOM 2150 C CA . VAL A 1 282 ? -27.756 -29.163 25.588 1.00 25.54 282 VAL A CA 1
ATOM 2151 C C . VAL A 1 282 ? -27.571 -29.688 27.010 1.00 24.96 282 VAL A C 1
ATOM 2152 O O . VAL A 1 282 ? -26.445 -29.891 27.459 1.00 24.84 282 VAL A O 1
ATOM 2156 N N . ASN A 1 283 ? -28.679 -29.918 27.721 1.00 24.45 283 ASN A N 1
ATOM 2157 C CA . ASN A 1 283 ? -28.614 -30.681 28.951 1.00 24.73 283 ASN A CA 1
ATOM 2158 C C . ASN A 1 283 ? -28.507 -32.172 28.598 1.00 26.27 283 ASN A C 1
ATOM 2159 O O . ASN A 1 283 ? -28.922 -32.608 27.507 1.00 26.21 283 ASN A O 1
ATOM 2164 N N . ASN A 1 284 ? -27.944 -32.940 29.524 1.00 27.50 284 ASN A N 1
ATOM 2165 C CA . ASN A 1 284 ? -27.831 -34.402 29.386 1.00 29.24 284 ASN A CA 1
ATOM 2166 C C . ASN A 1 284 ? -28.657 -35.151 30.442 1.00 30.11 284 ASN A C 1
ATOM 2167 O O . ASN A 1 284 ? -28.584 -36.385 30.545 1.00 31.53 284 ASN A O 1
ATOM 2172 N N . SER A 1 285 ? -29.424 -34.399 31.237 1.00 29.19 285 SER A N 1
ATOM 2173 C CA . SER A 1 285 ? -30.222 -34.933 32.343 1.00 29.68 285 SER A CA 1
ATOM 2174 C C . SER A 1 285 ? -31.209 -33.846 32.825 1.00 28.63 285 SER A C 1
ATOM 2175 O O . SER A 1 285 ? -31.081 -32.662 32.470 1.00 28.05 285 SER A O 1
ATOM 2178 N N . THR A 1 286 ? -32.193 -34.251 33.625 1.00 28.79 286 THR A N 1
ATOM 2179 C CA . THR A 1 286 ? -33.162 -33.318 34.216 1.00 27.90 286 THR A CA 1
ATOM 2180 C C . THR A 1 286 ? -32.445 -32.274 35.049 1.00 26.95 286 THR A C 1
ATOM 2181 O O . THR A 1 286 ? -31.474 -32.574 35.750 1.00 27.55 286 THR A O 1
ATOM 2185 N N . LEU A 1 287 ? -32.920 -31.049 34.934 1.00 25.01 287 LEU A N 1
ATOM 2186 C CA . LEU A 1 287 ? -32.373 -29.948 35.676 1.00 25.29 287 LEU A CA 1
ATOM 2187 C C . LEU A 1 287 ? -33.314 -29.640 36.814 1.00 25.53 287 LEU A C 1
ATOM 2188 O O . LEU A 1 287 ? -34.459 -29.237 36.596 1.00 24.87 287 LEU A O 1
ATOM 2193 N N . ASN A 1 288 ? -32.824 -29.876 38.030 1.00 25.63 288 ASN A N 1
ATOM 2194 C CA . ASN A 1 288 ? -33.620 -29.731 39.248 1.00 26.20 288 ASN A CA 1
ATOM 2195 C C . ASN A 1 288 ? -33.432 -28.323 39.790 1.00 25.42 288 ASN A C 1
ATOM 2196 O O . ASN A 1 288 ? -32.424 -28.045 40.455 1.00 25.03 288 ASN A O 1
ATOM 2201 N N . TRP A 1 289 ? -34.372 -27.436 39.464 1.00 23.63 289 TRP A N 1
ATOM 2202 C CA . TRP A 1 289 ? -34.342 -26.044 39.939 1.00 23.49 289 TRP A CA 1
ATOM 2203 C C . TRP A 1 289 ? -34.333 -25.968 41.473 1.00 24.21 289 TRP A C 1
ATOM 2204 O O . TRP A 1 289 ? -34.770 -26.909 42.148 1.00 24.55 289 TRP A O 1
ATOM 2215 N N . TYR A 1 290 ? -33.827 -24.859 42.014 1.00 24.71 290 TYR A N 1
ATOM 2216 C CA . TYR A 1 290 ? -33.909 -24.610 43.448 1.00 25.68 290 TYR A CA 1
ATOM 2217 C C . TYR A 1 290 ? -35.360 -24.358 43.896 1.00 24.54 290 TYR A C 1
ATOM 2218 O O . TYR A 1 290 ? -36.232 -24.049 43.086 1.00 23.11 290 TYR A O 1
ATOM 2227 N N . GLY A 1 291 ? -35.609 -24.530 45.183 1.00 25.45 291 GLY A N 1
ATOM 2228 C CA . GLY A 1 291 ? -36.949 -24.349 45.736 1.00 26.18 291 GLY A CA 1
ATOM 2229 C C . GLY A 1 291 ? -37.364 -22.897 45.649 1.00 26.75 291 GLY A C 1
ATOM 2230 O O . GLY A 1 291 ? -36.594 -22.010 45.999 1.00 26.66 291 GLY A O 1
ATOM 2231 N N . LEU A 1 292 ? -38.576 -22.672 45.157 1.00 26.54 292 LEU A N 1
ATOM 2232 C CA . LEU A 1 292 ? -39.186 -21.335 45.099 1.00 27.33 292 LEU A CA 1
ATOM 2233 C C . LEU A 1 292 ? -40.382 -21.223 46.023 1.00 28.17 292 LEU A C 1
ATOM 2234 O O . LEU A 1 292 ? -41.324 -22.034 45.939 1.00 27.02 292 LEU A O 1
ATOM 2239 N N . LYS A 1 293 ? -40.375 -20.191 46.873 1.00 29.15 293 LYS A N 1
ATOM 2240 C CA . LYS A 1 293 ? -41.445 -20.015 47.840 1.00 30.73 293 LYS A CA 1
ATOM 2241 C C . LYS A 1 293 ? -42.546 -19.197 47.196 1.00 30.53 293 LYS A C 1
ATOM 2242 O O . LYS A 1 293 ? -42.320 -18.070 46.765 1.00 31.60 293 LYS A O 1
ATOM 2248 N N . VAL A 1 294 ? -43.719 -19.796 47.114 1.00 30.20 294 VAL A N 1
ATOM 2249 C CA . VAL A 1 294 ? -44.925 -19.138 46.605 1.00 30.64 294 VAL A CA 1
ATOM 2250 C C . VAL A 1 294 ? -45.996 -19.319 47.671 1.00 31.11 294 VAL A C 1
ATOM 2251 O O . VAL A 1 294 ? -46.358 -20.451 48.036 1.00 31.05 294 VAL A O 1
ATOM 2255 N N . ALA A 1 295 ? -46.501 -18.191 48.181 1.00 32.60 295 ALA A N 1
ATOM 2256 C CA . ALA A 1 295 ? -47.285 -18.134 49.421 1.00 33.52 295 ALA A CA 1
ATOM 2257 C C . ALA A 1 295 ? -46.568 -18.901 50.552 1.00 33.52 295 ALA A C 1
ATOM 2258 O O . ALA A 1 295 ? -45.400 -18.621 50.830 1.00 34.52 295 ALA A O 1
ATOM 2260 N N . ALA A 1 296 ? -47.227 -19.873 51.177 1.00 33.31 296 ALA A N 1
ATOM 2261 C CA . ALA A 1 296 ? -46.609 -20.569 52.325 1.00 33.45 296 ALA A CA 1
ATOM 2262 C C . ALA A 1 296 ? -45.679 -21.747 51.959 1.00 32.37 296 ALA A C 1
ATOM 2263 O O . ALA A 1 296 ? -44.991 -22.282 52.826 1.00 32.29 296 ALA A O 1
ATOM 2265 N N . LEU A 1 297 ? -45.645 -22.137 50.689 1.00 30.74 297 LEU A N 1
ATOM 2266 C CA . LEU A 1 297 ? -44.984 -23.395 50.296 1.00 29.49 297 LEU A CA 1
ATOM 2267 C C . LEU A 1 297 ? -43.850 -23.202 49.299 1.00 28.36 297 LEU A C 1
ATOM 2268 O O . LEU A 1 297 ? -43.817 -22.216 48.548 1.00 28.69 297 LEU A O 1
ATOM 2273 N N . TYR A 1 298 ? -42.932 -24.165 49.284 1.00 26.98 298 TYR A N 1
ATOM 2274 C CA . TYR A 1 298 ? -41.863 -24.209 48.284 1.00 26.00 298 TYR A CA 1
ATOM 2275 C C . TYR A 1 298 ? -42.202 -25.166 47.160 1.00 23.89 298 TYR A C 1
ATOM 2276 O O . TYR A 1 298 ? -42.762 -26.241 47.402 1.00 22.83 298 TYR A O 1
ATOM 2285 N N . TYR A 1 299 ? -41.809 -24.780 45.948 1.00 22.87 299 TYR A N 1
ATOM 2286 C CA . TYR A 1 299 ? -42.091 -25.533 44.720 1.00 22.43 299 TYR A CA 1
ATOM 2287 C C . TYR A 1 299 ? -40.803 -25.723 43.930 1.00 22.55 299 TYR A C 1
ATOM 2288 O O . TYR A 1 299 ? -39.869 -24.933 44.053 1.00 24.07 299 TYR A O 1
ATOM 2297 N N . TYR A 1 300 ? -40.753 -26.787 43.135 1.00 21.89 300 TYR A N 1
ATOM 2298 C CA . TYR A 1 300 ? -39.492 -27.278 42.597 1.00 21.97 300 TYR A CA 1
ATOM 2299 C C . TYR A 1 300 ? -39.602 -27.524 41.091 1.00 21.90 300 TYR A C 1
ATOM 2300 O O . TYR A 1 300 ? -39.851 -28.656 40.659 1.00 22.18 300 TYR A O 1
ATOM 2309 N N . PRO A 1 301 ? -39.388 -26.472 40.290 1.00 21.57 301 PRO A N 1
ATOM 2310 C CA . PRO A 1 301 ? -39.476 -26.670 38.843 1.00 21.38 301 PRO A CA 1
ATOM 2311 C C . PRO A 1 301 ? -38.413 -27.648 38.321 1.00 21.77 301 PRO A C 1
ATOM 2312 O O . PRO A 1 301 ? -37.310 -27.784 38.907 1.00 21.62 301 PRO A O 1
ATOM 2316 N N . LYS A 1 302 ? -38.759 -28.327 37.237 1.00 20.80 302 LYS A N 1
ATOM 2317 C CA . LYS A 1 302 ? -37.860 -29.260 36.572 1.00 21.23 302 LYS A CA 1
ATOM 2318 C C . LYS A 1 302 ? -37.724 -28.805 35.118 1.00 21.40 302 LYS A C 1
ATOM 2319 O O . LYS A 1 302 ? -38.727 -28.444 34.491 1.00 21.06 302 LYS A O 1
ATOM 2325 N N . ILE A 1 303 ? -36.499 -28.778 34.587 1.00 21.63 303 ILE A N 1
ATOM 2326 C CA . ILE A 1 303 ? -36.319 -28.467 33.178 1.00 22.44 303 ILE A CA 1
ATOM 2327 C C . ILE A 1 303 ? -35.861 -29.764 32.531 1.00 24.03 303 ILE A C 1
ATOM 2328 O O . ILE A 1 303 ? -34.831 -30.336 32.936 1.00 24.26 303 ILE A O 1
ATOM 2333 N N . ASN A 1 304 ? -36.639 -30.238 31.557 1.00 24.14 304 ASN A N 1
ATOM 2334 C CA . ASN A 1 304 ? -36.341 -31.512 30.919 1.00 25.09 304 ASN A CA 1
ATOM 2335 C C . ASN A 1 304 ? -35.556 -31.389 29.618 1.00 24.43 304 ASN A C 1
ATOM 2336 O O . ASN A 1 304 ? -34.837 -32.311 29.270 1.00 24.50 304 ASN A O 1
ATOM 2341 N N . ASN A 1 305 ? -35.708 -30.267 28.918 1.00 23.56 305 ASN A N 1
ATOM 2342 C CA . ASN A 1 305 ? -34.989 -30.038 27.645 1.00 24.92 305 ASN A CA 1
ATOM 2343 C C . ASN A 1 305 ? -34.469 -28.623 27.671 1.00 23.95 305 ASN A C 1
ATOM 2344 O O . ASN A 1 305 ? -35.209 -27.694 27.994 1.00 22.12 305 ASN A O 1
ATOM 2349 N N . PHE A 1 306 ? -33.204 -28.469 27.306 1.00 23.10 306 PHE A N 1
ATOM 2350 C CA . PHE A 1 306 ? -32.523 -27.210 27.346 1.00 23.26 306 PHE A CA 1
ATOM 2351 C C . PHE A 1 306 ? -31.598 -27.197 26.138 1.00 23.59 306 PHE A C 1
ATOM 2352 O O . PHE A 1 306 ? -30.877 -28.164 25.919 1.00 23.13 306 PHE A O 1
ATOM 2360 N N A SER A 1 307 ? -31.654 -26.118 25.363 0.50 23.52 307 SER A N 1
ATOM 2361 N N B SER A 1 307 ? -31.635 -26.112 25.358 0.50 23.58 307 SER A N 1
ATOM 2362 C CA A SER A 1 307 ? -30.712 -25.913 24.279 0.50 23.99 307 SER A CA 1
ATOM 2363 C CA B SER A 1 307 ? -30.737 -25.932 24.207 0.50 24.12 307 SER A CA 1
ATOM 2364 C C A SER A 1 307 ? -30.236 -24.487 24.333 0.50 23.58 307 SER A C 1
ATOM 2365 C C B SER A 1 307 ? -30.321 -24.485 24.066 0.50 23.87 307 SER A C 1
ATOM 2366 O O A SER A 1 307 ? -30.949 -23.602 24.807 0.50 22.80 307 SER A O 1
ATOM 2367 O O B SER A 1 307 ? -31.181 -23.590 24.102 0.50 23.39 307 SER A O 1
ATOM 2372 N N . MET A 1 308 ? -29.012 -24.278 23.862 1.00 23.25 308 MET A N 1
ATOM 2373 C CA . MET A 1 308 ? -28.395 -22.970 23.843 1.00 23.44 308 MET A CA 1
ATOM 2374 C C . MET A 1 308 ? -27.476 -22.937 22.638 1.00 24.11 308 MET A C 1
ATOM 2375 O O . MET A 1 308 ? -26.592 -23.797 22.503 1.00 24.10 308 MET A O 1
ATOM 2380 N N . GLN A 1 309 ? -27.675 -21.955 21.775 1.00 24.48 309 GLN A N 1
ATOM 2381 C CA . GLN A 1 309 ? -26.758 -21.778 20.657 1.00 26.39 309 GLN A CA 1
ATOM 2382 C C . GLN A 1 309 ? -26.525 -20.295 20.403 1.00 26.16 309 GLN A C 1
ATOM 2383 O O . GLN A 1 309 ? -27.307 -19.446 20.836 1.00 25.42 309 GLN A O 1
ATOM 2389 N N . LEU A 1 310 ? -25.445 -19.992 19.692 1.00 25.23 310 LEU A N 1
ATOM 2390 C CA . LEU A 1 310 ? -25.167 -18.617 19.275 1.00 26.51 310 LEU A CA 1
ATOM 2391 C C . LEU A 1 310 ? -26.254 -18.117 18.331 1.00 25.88 310 LEU A C 1
ATOM 2392 O O . LEU A 1 310 ? -26.785 -18.887 17.542 1.00 28.80 310 LEU A O 1
ATOM 2397 N N . PHE A 1 311 ? -26.578 -16.835 18.416 1.00 25.43 311 PHE A N 1
ATOM 2398 C CA . PHE A 1 311 ? -27.642 -16.236 17.612 1.00 25.09 311 PHE A CA 1
ATOM 2399 C C . PHE A 1 311 ? -27.215 -14.814 17.281 1.00 25.46 311 PHE A C 1
ATOM 2400 O O . PHE A 1 311 ? -26.797 -14.067 18.173 1.00 24.88 311 PHE A O 1
ATOM 2408 N N . GLU A 1 312 ? -27.325 -14.447 16.000 1.00 25.81 312 GLU A N 1
ATOM 2409 C CA . GLU A 1 312 ? -26.857 -13.141 15.491 1.00 26.63 312 GLU A CA 1
ATOM 2410 C C . GLU A 1 312 ? -25.416 -12.795 15.885 1.00 25.56 312 GLU A C 1
ATOM 2411 O O . GLU A 1 312 ? -25.046 -11.611 15.996 1.00 26.27 312 GLU A O 1
ATOM 2417 N N . GLY A 1 313 ? -24.605 -13.836 16.068 1.00 24.83 313 GLY A N 1
ATOM 2418 C CA . GLY A 1 313 ? -23.185 -13.702 16.343 1.00 24.30 313 GLY A CA 1
ATOM 2419 C C . GLY A 1 313 ? -22.857 -13.346 17.784 1.00 24.75 313 GLY A C 1
ATOM 2420 O O . GLY A 1 313 ? -21.887 -13.843 18.343 1.00 23.54 313 GLY A O 1
ATOM 2421 N N . ASN A 1 314 ? -23.657 -12.481 18.395 1.00 25.04 314 ASN A N 1
ATOM 2422 C CA . ASN A 1 314 ? -23.273 -11.913 19.702 1.00 26.02 314 ASN A CA 1
ATOM 2423 C C . ASN A 1 314 ? -24.281 -12.234 20.822 1.00 25.36 314 ASN A C 1
ATOM 2424 O O . ASN A 1 314 ? -24.241 -11.617 21.876 1.00 26.56 314 ASN A O 1
ATOM 2429 N N . LYS A 1 315 ? -25.196 -13.161 20.568 1.00 24.61 315 LYS A N 1
ATOM 2430 C CA . LYS A 1 315 ? -26.233 -13.502 21.572 1.00 24.49 315 LYS A CA 1
ATOM 2431 C C . LYS A 1 315 ? -26.335 -15.015 21.732 1.00 24.35 315 LYS A C 1
ATOM 2432 O O . LYS A 1 315 ? -25.908 -15.792 20.851 1.00 24.03 315 LYS A O 1
ATOM 2438 N N . LEU A 1 316 ? -26.920 -15.435 22.848 1.00 23.79 316 LEU A N 1
ATOM 2439 C CA . LEU A 1 316 ? -27.301 -16.815 23.039 1.00 24.24 316 LEU A CA 1
ATOM 2440 C C . LEU A 1 316 ? -28.815 -16.902 22.920 1.00 25.52 316 LEU A C 1
ATOM 2441 O O . LEU A 1 316 ? -29.527 -16.072 23.507 1.00 26.77 316 LEU A O 1
ATOM 2446 N N . LYS A 1 317 ? -29.296 -17.870 22.139 1.00 24.91 317 LYS A N 1
ATOM 2447 C CA . LYS A 1 317 ? -30.717 -18.182 22.087 1.00 25.32 317 LYS A CA 1
ATOM 2448 C C . LYS A 1 317 ? -30.889 -19.450 22.898 1.00 24.94 317 LYS A C 1
ATOM 2449 O O . LYS A 1 317 ? -30.271 -20.484 22.605 1.00 23.79 317 LYS A O 1
ATOM 2455 N N . ILE A 1 318 ? -31.752 -19.366 23.909 1.00 24.75 318 ILE A N 1
ATOM 2456 C CA . ILE A 1 318 ? -31.947 -20.446 24.876 1.00 25.21 318 ILE A CA 1
ATOM 2457 C C . ILE A 1 318 ? -33.402 -20.873 24.764 1.00 25.63 318 ILE A C 1
ATOM 2458 O O . ILE A 1 318 ? -34.314 -20.043 24.899 1.00 26.84 318 ILE A O 1
ATOM 2463 N N . SER A 1 319 ? -33.598 -22.152 24.468 1.00 25.52 319 SER A N 1
ATOM 2464 C CA . SER A 1 319 ? -34.928 -22.753 24.333 1.00 26.16 319 SER A CA 1
ATOM 2465 C C . SER A 1 319 ? -35.013 -23.886 25.355 1.00 24.68 319 SER A C 1
ATOM 2466 O O . SER A 1 319 ? -34.118 -24.744 25.433 1.00 24.03 319 SER A O 1
ATOM 2469 N N . LEU A 1 320 ? -36.066 -23.877 26.177 1.00 23.47 320 LEU A N 1
ATOM 2470 C CA . LEU A 1 320 ? -36.190 -24.908 27.206 1.00 22.33 320 LEU A CA 1
ATOM 2471 C C . LEU A 1 320 ? -37.645 -25.308 27.439 1.00 22.77 320 LEU A C 1
ATOM 2472 O O . LEU A 1 320 ? -38.563 -24.507 27.172 1.00 21.87 320 LEU A O 1
ATOM 2477 N N . ARG A 1 321 ? -37.824 -26.529 27.944 1.00 22.29 321 ARG A N 1
ATOM 2478 C CA . ARG A 1 321 ? -39.135 -27.083 28.268 1.00 24.05 321 ARG A CA 1
ATOM 2479 C C . ARG A 1 321 ? -39.015 -27.751 29.622 1.00 23.03 321 ARG A C 1
ATOM 2480 O O . ARG A 1 321 ? -38.038 -28.468 29.892 1.00 21.78 321 ARG A O 1
ATOM 2488 N N . GLY A 1 322 ? -40.039 -27.553 30.451 1.00 22.66 322 GLY A N 1
ATOM 2489 C CA . GLY A 1 322 ? -40.062 -28.155 31.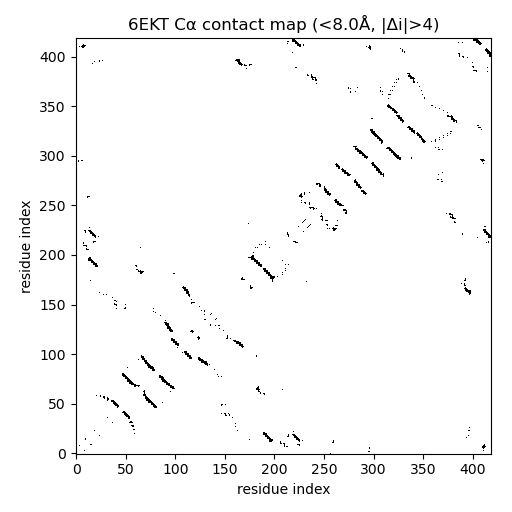784 1.00 22.03 322 GLY A CA 1
ATOM 2490 C C . GLY A 1 322 ? -41.474 -28.247 32.343 1.00 22.40 322 GLY A C 1
ATOM 2491 O O . GLY A 1 322 ? -42.468 -28.079 31.625 1.00 21.30 322 GLY A O 1
ATOM 2492 N N . LEU A 1 323 ? -41.551 -28.543 33.631 1.00 21.82 323 LEU A N 1
ATOM 2493 C CA . LEU A 1 323 ? -42.828 -28.682 34.318 1.00 21.65 323 LEU A CA 1
ATOM 2494 C C . LEU A 1 323 ? -42.625 -28.306 35.780 1.00 21.11 323 LEU A C 1
ATOM 2495 O O . LEU A 1 323 ? -41.488 -28.317 36.272 1.00 20.44 323 LEU A O 1
ATOM 2500 N N . VAL A 1 324 ? -43.725 -28.003 36.459 1.00 20.06 324 VAL A N 1
ATOM 2501 C CA . VAL A 1 324 ? -43.677 -27.758 37.903 1.00 20.40 324 VAL A CA 1
ATOM 2502 C C . VAL A 1 324 ? -44.968 -28.327 38.507 1.00 20.92 324 VAL A C 1
ATOM 2503 O O . VAL A 1 324 ? -46.066 -28.053 38.009 1.00 20.73 324 VAL A O 1
ATOM 2507 N N . ARG A 1 325 ? -44.809 -29.145 39.542 1.00 21.63 325 ARG A N 1
ATOM 2508 C CA . ARG A 1 325 ? -45.950 -29.813 40.191 1.00 22.31 325 ARG A CA 1
ATOM 2509 C C . ARG A 1 325 ? -46.268 -29.099 41.499 1.00 22.04 325 ARG A C 1
ATOM 2510 O O . ARG A 1 325 ? -45.353 -28.536 42.137 1.00 21.39 325 ARG A O 1
ATOM 2518 N N . LEU A 1 326 ? -47.534 -29.129 41.927 1.00 21.11 326 LEU A N 1
ATOM 2519 C CA . LEU A 1 326 ? -47.860 -28.570 43.245 1.00 21.54 326 LEU A CA 1
ATOM 2520 C C . LEU A 1 326 ? -47.373 -29.444 44.393 1.00 22.82 326 LEU A C 1
ATOM 2521 O O . LEU A 1 326 ? -47.738 -30.625 44.503 1.00 23.41 326 LEU A O 1
ATOM 2526 N N . THR A 1 327 ? -46.536 -28.851 45.239 1.00 23.52 327 THR A N 1
ATOM 2527 C CA . THR A 1 327 ? -46.099 -29.474 46.493 1.00 25.57 327 THR A CA 1
ATOM 2528 C C . THR A 1 327 ? -47.314 -29.855 47.338 1.00 26.52 327 THR A C 1
ATOM 2529 O O . THR A 1 327 ? -48.192 -29.021 47.618 1.00 26.17 327 THR A O 1
ATOM 2533 N N . GLY A 1 328 ? -47.373 -31.148 47.676 1.00 27.31 328 GLY A N 1
ATOM 2534 C CA . GLY A 1 328 ? -48.482 -31.717 48.447 1.00 28.37 328 GLY A CA 1
ATOM 2535 C C . GLY A 1 328 ? -49.684 -32.078 47.592 1.00 28.10 328 GLY A C 1
ATOM 2536 O O . GLY A 1 328 ? -50.678 -32.582 48.100 1.00 28.91 328 GLY A O 1
ATOM 2537 N N . LEU A 1 329 ? -49.612 -31.805 46.291 1.00 27.79 329 LEU A N 1
ATOM 2538 C CA . LEU A 1 329 ? -50.745 -32.017 45.378 1.00 26.95 329 LEU A CA 1
ATOM 2539 C C . LEU A 1 329 ? -50.158 -32.215 43.990 1.00 26.73 329 LEU A C 1
ATOM 2540 O O . LEU A 1 329 ? -50.509 -31.518 43.027 1.00 25.54 329 LEU A O 1
ATOM 2545 N N . GLU A 1 330 ? -49.236 -33.168 43.914 1.00 27.81 330 GLU A N 1
ATOM 2546 C CA . GLU A 1 330 ? -48.365 -33.293 42.734 1.00 28.91 330 GLU A CA 1
ATOM 2547 C C . GLU A 1 330 ? -49.107 -33.668 41.458 1.00 27.49 330 GLU A C 1
ATOM 2548 O O . GLU A 1 330 ? -48.580 -33.453 40.364 1.00 26.13 330 GLU A O 1
ATOM 2554 N N . ALA A 1 331 ? -50.349 -34.168 41.601 1.00 26.42 331 ALA A N 1
ATOM 2555 C CA . ALA A 1 331 ? -51.190 -34.485 40.438 1.00 26.52 331 ALA A CA 1
ATOM 2556 C C . ALA A 1 331 ? -51.490 -33.243 39.627 1.00 25.73 331 ALA A C 1
ATOM 2557 O O . ALA A 1 331 ? -51.737 -33.312 38.411 1.00 26.68 331 ALA A O 1
ATOM 2559 N N . VAL A 1 332 ? -51.491 -32.104 40.312 1.00 23.69 332 VAL A N 1
ATOM 2560 C CA . VAL A 1 332 ? -51.741 -30.828 39.670 1.00 22.89 332 VAL A CA 1
ATOM 2561 C C . VAL A 1 332 ? -50.411 -30.206 39.270 1.00 22.44 332 VAL A C 1
ATOM 2562 O O . VAL A 1 332 ? -49.533 -30.000 40.116 1.00 22.30 332 VAL A O 1
ATOM 2566 N N . TYR A 1 333 ? -50.262 -29.921 37.969 1.00 22.01 333 TYR A N 1
ATOM 2567 C CA . TYR A 1 333 ? -48.962 -29.461 37.444 1.00 22.31 333 TYR A CA 1
ATOM 2568 C C . TYR A 1 333 ? -49.116 -28.688 36.155 1.00 21.78 333 TYR A C 1
ATOM 2569 O O . TYR A 1 333 ? -50.177 -28.744 35.504 1.00 21.16 333 TYR A O 1
ATOM 2578 N N . SER A 1 334 ? -48.050 -27.977 35.793 1.00 21.89 334 SER A N 1
ATOM 2579 C CA . SER A 1 334 ? -48.000 -27.213 34.559 1.00 22.59 334 SER A CA 1
ATOM 2580 C C . SER A 1 334 ? -46.822 -27.668 33.722 1.00 22.32 334 SER A C 1
ATOM 2581 O O . SER A 1 334 ? -45.752 -27.920 34.273 1.00 21.36 334 SER A O 1
ATOM 2584 N N . ASP A 1 335 ? -47.027 -27.776 32.411 1.00 21.80 335 ASP A N 1
ATOM 2585 C CA . ASP A 1 335 ? -45.917 -27.745 31.459 1.00 23.12 335 ASP A CA 1
ATOM 2586 C C . ASP A 1 335 ? -45.614 -26.299 31.111 1.00 22.80 335 ASP A C 1
ATOM 2587 O O . ASP A 1 335 ? -46.532 -25.476 31.043 1.00 21.97 335 ASP A O 1
ATOM 2592 N N . PHE A 1 336 ? -44.334 -25.998 30.887 1.00 21.95 336 PHE A N 1
ATOM 2593 C CA . PHE A 1 336 ? -43.958 -24.687 30.369 1.00 21.92 336 PHE A CA 1
ATOM 2594 C C . PHE A 1 336 ? -42.814 -24.742 29.354 1.00 21.96 336 PHE A C 1
ATOM 2595 O O . PHE A 1 336 ? -42.038 -25.697 29.318 1.00 21.14 336 PHE A O 1
ATOM 2603 N N . GLU A 1 337 ? -42.736 -23.708 28.525 1.00 23.10 337 GLU A N 1
ATOM 2604 C CA . GLU A 1 337 ? -41.639 -23.569 27.569 1.00 24.22 337 GLU A CA 1
ATOM 2605 C C . GLU A 1 337 ? -41.179 -22.144 27.632 1.00 23.19 337 GLU A C 1
ATOM 2606 O O . GLU A 1 337 ? -42.004 -21.254 27.809 1.00 23.89 337 GLU A O 1
ATOM 2612 N N . ILE A 1 338 ? -39.877 -21.914 27.482 1.00 21.73 338 ILE A N 1
ATOM 2613 C CA . ILE A 1 338 ? -39.338 -20.568 27.513 1.00 21.83 338 ILE A CA 1
ATOM 2614 C C . ILE A 1 338 ? -38.366 -20.442 26.342 1.00 22.31 338 ILE A C 1
ATOM 2615 O O . ILE A 1 338 ? -37.592 -21.369 26.068 1.00 21.24 338 ILE A O 1
ATOM 2620 N N A GLN A 1 339 ? -38.400 -19.276 25.696 0.50 22.92 339 GLN A N 1
ATOM 2621 N N B GLN A 1 339 ? -38.459 -19.328 25.618 0.50 23.31 339 GLN A N 1
ATOM 2622 C CA A GLN A 1 339 ? -37.418 -18.892 24.687 0.50 23.49 339 GLN A CA 1
ATOM 2623 C CA B GLN A 1 339 ? -37.364 -18.901 24.752 0.50 24.05 339 GLN A CA 1
ATOM 2624 C C A GLN A 1 339 ? -36.807 -17.532 25.053 0.50 23.67 339 GLN A C 1
ATOM 2625 C C B GLN A 1 339 ? -36.820 -17.586 25.273 0.50 23.90 339 GLN A C 1
ATOM 2626 O O A GLN A 1 339 ? -37.521 -16.524 25.060 0.50 24.37 339 GLN A O 1
ATOM 2627 O O B GLN A 1 339 ? -37.577 -16.672 25.612 0.50 24.55 339 GLN A O 1
ATOM 2638 N N . SER A 1 340 ? -35.499 -17.518 25.340 1.00 23.33 340 SER A N 1
ATOM 2639 C CA . SER A 1 340 ? -34.788 -16.331 25.810 1.00 23.62 340 SER A CA 1
ATOM 2640 C C . SER A 1 340 ? -33.657 -16.000 24.847 1.00 23.95 340 SER A C 1
ATOM 2641 O O . SER A 1 340 ? -32.993 -16.904 24.324 1.00 24.06 340 SER A O 1
ATOM 2644 N N . ILE A 1 341 ? -33.454 -14.715 24.613 1.00 24.44 341 ILE A N 1
ATOM 2645 C CA . ILE A 1 341 ? -32.316 -14.232 23.819 1.00 24.98 341 ILE A CA 1
ATOM 2646 C C . ILE A 1 341 ? -31.456 -13.371 24.726 1.00 25.34 341 ILE A C 1
ATOM 2647 O O . ILE A 1 341 ? -31.930 -12.370 25.269 1.00 26.54 341 ILE A O 1
ATOM 2652 N N . ASN A 1 342 ? -30.194 -13.761 24.889 1.00 24.41 342 ASN A N 1
ATOM 2653 C CA . ASN A 1 342 ? -29.326 -13.156 25.899 1.00 24.70 342 ASN A CA 1
ATOM 2654 C C . ASN A 1 342 ? -28.067 -12.589 25.255 1.00 25.94 342 ASN A C 1
ATOM 2655 O O . ASN A 1 342 ? -27.203 -13.355 24.785 1.00 24.76 342 ASN A O 1
ATOM 2660 N N . LYS A 1 343 ? -27.982 -11.254 25.246 1.00 26.89 343 LYS A N 1
ATOM 2661 C CA . LYS A 1 343 ? -26.923 -10.539 24.524 1.00 27.96 343 LYS A CA 1
ATOM 2662 C C . LYS A 1 343 ? -25.629 -10.495 25.323 1.00 27.74 343 LYS A C 1
ATOM 2663 O O . LYS A 1 343 ? -25.634 -10.142 26.504 1.00 27.35 343 LYS A O 1
ATOM 2669 N N . PHE A 1 344 ? -24.507 -10.795 24.655 1.00 27.55 344 PHE A N 1
ATOM 2670 C CA . PHE A 1 344 ? -23.192 -10.590 25.260 1.00 26.73 344 PHE A CA 1
ATOM 2671 C C . PHE A 1 344 ? -22.902 -9.093 25.428 1.00 28.24 344 PHE A C 1
ATOM 2672 O O . PHE A 1 344 ? -23.205 -8.298 24.537 1.00 28.74 344 PHE A O 1
ATOM 2680 N N . VAL A 1 345 ? -22.317 -8.720 26.568 1.00 28.23 345 VAL A N 1
ATOM 2681 C CA . VAL A 1 345 ? -21.864 -7.359 26.843 1.00 30.64 345 VAL A CA 1
ATOM 2682 C C . VAL A 1 345 ? -20.485 -7.458 27.476 1.00 31.32 345 VAL A C 1
ATOM 2683 O O . VAL A 1 345 ? -20.255 -8.309 28.343 1.00 31.49 345 VAL A O 1
ATOM 2687 N N . TYR A 1 346 ? -19.582 -6.591 27.022 1.00 32.78 346 TYR A N 1
ATOM 2688 C CA . TYR A 1 346 ? -18.330 -6.330 27.708 1.00 33.87 346 TYR A CA 1
ATOM 2689 C C . TYR A 1 346 ? -18.363 -4.883 28.150 1.00 36.40 346 TYR A C 1
ATOM 2690 O O . TYR A 1 346 ? -18.426 -3.963 27.322 1.00 37.20 346 TYR A O 1
ATOM 2699 N N . ASN A 1 347 ? -18.380 -4.697 29.466 1.00 38.28 347 ASN A N 1
ATOM 2700 C CA . ASN A 1 347 ? -18.296 -3.382 30.085 1.00 40.37 347 ASN A CA 1
ATOM 2701 C C . ASN A 1 347 ? -16.811 -3.047 30.242 1.00 41.83 347 ASN A C 1
ATOM 2702 O O . ASN A 1 347 ? -16.101 -3.687 31.026 1.00 41.21 347 ASN A O 1
ATOM 2707 N N . SER A 1 348 ? -16.356 -2.052 29.484 1.00 44.03 348 SER A N 1
ATOM 2708 C CA . SER A 1 348 ? -14.940 -1.672 29.448 1.00 46.99 348 SER A CA 1
ATOM 2709 C C . SER A 1 348 ? -14.451 -0.944 30.711 1.00 50.12 348 SER A C 1
ATOM 2710 O O . SER A 1 348 ? -13.243 -0.830 30.923 1.00 52.20 348 SER A O 1
ATOM 2713 N N . THR A 1 349 ? -15.376 -0.466 31.545 1.00 51.83 349 THR A N 1
ATOM 2714 C CA . THR A 1 349 ? -15.012 0.251 32.782 1.00 54.92 349 THR A CA 1
ATOM 2715 C C . THR A 1 349 ? -14.700 -0.719 33.924 1.00 54.57 349 THR A C 1
ATOM 2716 O O . THR A 1 349 ? -13.603 -0.677 34.492 1.00 56.19 349 THR A O 1
ATOM 2720 N N . ASN A 1 350 ? -15.646 -1.605 34.229 1.00 53.49 350 ASN A N 1
ATOM 2721 C CA . ASN A 1 350 ? -15.481 -2.565 35.327 1.00 52.83 350 ASN A CA 1
ATOM 2722 C C . ASN A 1 350 ? -14.945 -3.933 34.889 1.00 50.36 350 ASN A C 1
ATOM 2723 O O . ASN A 1 350 ? -14.700 -4.807 35.727 1.00 50.99 350 ASN A O 1
ATOM 2728 N N . LYS A 1 351 ? -14.779 -4.119 33.577 1.00 48.87 351 LYS A N 1
ATOM 2729 C CA . LYS A 1 351 ? -14.140 -5.327 33.024 1.00 45.76 351 LYS A CA 1
ATOM 2730 C C . LYS A 1 351 ? -14.989 -6.591 33.203 1.00 43.45 351 LYS A C 1
ATOM 2731 O O . LYS A 1 351 ? -14.458 -7.700 33.252 1.00 42.84 351 LYS A O 1
ATOM 2737 N N . LYS A 1 352 ? -16.305 -6.425 33.318 1.00 41.29 352 LYS A N 1
ATOM 2738 C CA . LYS A 1 352 ? -17.198 -7.574 33.385 1.00 40.08 352 LYS A CA 1
ATOM 2739 C C . LYS A 1 352 ? -17.647 -7.944 31.982 1.00 37.38 352 LYS A C 1
ATOM 2740 O O . LYS A 1 352 ? -17.973 -7.065 31.169 1.00 37.69 352 LYS A O 1
ATOM 2746 N N . ALA A 1 353 ? -17.639 -9.246 31.719 1.00 35.16 353 ALA A N 1
ATOM 2747 C CA . ALA A 1 353 ? -18.152 -9.837 30.485 1.00 33.24 353 ALA A CA 1
ATOM 2748 C C . ALA A 1 353 ? -19.263 -10.778 30.909 1.00 33.09 353 ALA A C 1
ATOM 2749 O O . ALA A 1 353 ? -19.046 -11.694 31.716 1.00 33.74 353 ALA A O 1
ATOM 2751 N N . TYR A 1 354 ? -20.453 -10.541 30.365 1.00 31.77 354 TYR A N 1
ATOM 2752 C CA . TYR A 1 354 ? -21.651 -11.233 30.815 1.00 31.20 354 TYR A CA 1
ATOM 2753 C C . TYR A 1 354 ? -22.687 -11.308 29.709 1.00 29.69 354 TYR A C 1
ATOM 2754 O O . TYR A 1 354 ? -22.634 -10.564 28.716 1.00 28.27 354 TYR A O 1
ATOM 2763 N N . PHE A 1 355 ? -23.640 -12.210 29.905 1.00 27.95 355 PHE A N 1
ATOM 2764 C CA . PHE A 1 355 ? -24.796 -12.303 29.058 1.00 27.57 355 PHE A CA 1
ATOM 2765 C C . PHE A 1 355 ? -25.989 -11.694 29.819 1.00 28.28 355 PHE A C 1
ATOM 2766 O O . PHE A 1 355 ? -26.284 -12.112 30.936 1.00 27.38 355 PHE A O 1
ATOM 2774 N N . GLU A 1 356 ? -26.609 -10.678 29.216 1.00 28.82 356 GLU A N 1
ATOM 2775 C CA . GLU A 1 356 ? -27.732 -9.945 29.800 1.00 29.90 356 GLU A CA 1
ATOM 2776 C C . GLU A 1 356 ? -28.932 -10.850 29.949 1.00 29.02 356 GLU A C 1
ATOM 2777 O O . GLU A 1 356 ? -29.120 -11.774 29.151 1.00 28.02 356 GLU A O 1
ATOM 2783 N N . VAL A 1 357 ? -29.771 -10.548 30.944 1.00 28.63 357 VAL A N 1
ATOM 2784 C CA . VAL A 1 357 ? -31.100 -11.167 31.035 1.00 27.66 357 VAL A CA 1
ATOM 2785 C C . VAL A 1 357 ? -31.942 -10.615 29.884 1.00 27.58 357 VAL A C 1
ATOM 2786 O O . VAL A 1 357 ? -31.823 -9.426 29.532 1.00 29.42 357 VAL A O 1
ATOM 2790 N N . ASP A 1 358 ? -32.751 -11.473 29.276 1.00 26.73 358 ASP A N 1
ATOM 2791 C CA . ASP A 1 358 ? -33.659 -11.050 28.229 1.00 28.07 358 ASP A CA 1
ATOM 2792 C C . ASP A 1 358 ? -34.754 -10.184 28.861 1.00 30.11 358 ASP A C 1
ATOM 2793 O O . ASP A 1 358 ? -35.384 -10.587 29.841 1.00 29.08 358 ASP A O 1
ATOM 2798 N N . LYS A 1 359 ? -34.956 -8.992 28.313 1.00 31.87 359 LYS A N 1
ATOM 2799 C CA . LYS A 1 359 ? -36.032 -8.119 28.801 1.00 33.63 359 LYS A CA 1
ATOM 2800 C C . LYS A 1 359 ? -37.390 -8.502 28.241 1.00 33.18 359 LYS A C 1
ATOM 2801 O O . LYS A 1 359 ? -38.425 -8.149 28.820 1.00 33.58 359 LYS A O 1
ATOM 2807 N N . ASN A 1 360 ? -37.396 -9.222 27.124 1.00 31.27 360 ASN A N 1
ATOM 2808 C CA . ASN A 1 360 ? -38.645 -9.641 26.484 1.00 32.28 360 ASN A CA 1
ATOM 2809 C C . ASN A 1 360 ? -38.594 -11.118 26.081 1.00 30.01 360 ASN A C 1
ATOM 2810 O O . ASN A 1 360 ? -38.735 -11.444 24.878 1.00 30.24 360 ASN A O 1
ATOM 2815 N N . PRO A 1 361 ? -38.391 -12.020 27.071 1.00 27.97 361 PRO A N 1
ATOM 2816 C CA . PRO A 1 361 ? -38.416 -13.452 26.751 1.00 27.13 361 PRO A CA 1
ATOM 2817 C C . PRO A 1 361 ? -39.823 -13.899 26.337 1.00 27.10 361 PRO A C 1
ATOM 2818 O O . PRO A 1 361 ? -40.776 -13.163 26.557 1.00 27.73 361 PRO A O 1
ATOM 2822 N N . THR A 1 362 ? -39.957 -15.068 25.724 1.00 27.38 362 THR A N 1
ATOM 2823 C CA . THR A 1 362 ? -41.292 -15.572 25.409 1.00 27.55 362 THR A CA 1
ATOM 2824 C C . THR A 1 362 ? -41.514 -16.886 26.125 1.00 26.66 362 THR A C 1
ATOM 2825 O O . THR A 1 362 ? -40.565 -17.631 26.381 1.00 25.91 362 THR A O 1
ATOM 2829 N N . SER A 1 363 ? -42.762 -17.143 26.489 1.00 25.65 363 SER A N 1
ATOM 2830 C CA . SER A 1 363 ? -43.086 -18.403 27.174 1.00 25.08 363 SER A CA 1
ATOM 2831 C C . SER A 1 363 ? -44.495 -18.867 26.856 1.00 25.41 363 SER A C 1
ATOM 2832 O O . SER A 1 363 ? -45.321 -18.094 26.351 1.00 25.39 363 SER A O 1
ATOM 2835 N N . SER A 1 364 ? -44.769 -20.133 27.162 1.00 24.79 364 SER A N 1
ATOM 2836 C CA . SER A 1 364 ? -46.134 -20.656 27.102 1.00 25.54 364 SER A CA 1
ATOM 2837 C C . SER A 1 364 ? -46.250 -21.728 28.174 1.00 24.75 364 SER A C 1
ATOM 2838 O O . SER A 1 364 ? -45.232 -22.202 28.702 1.00 24.23 364 SER A O 1
ATOM 2841 N N . TYR A 1 365 ? -47.474 -22.102 28.507 1.00 24.41 365 TYR A N 1
ATOM 2842 C CA . TYR A 1 365 ? -47.686 -23.074 29.569 1.00 24.94 365 TYR A CA 1
ATOM 2843 C C . TYR A 1 365 ? -48.986 -23.795 29.329 1.00 25.62 365 TYR A C 1
ATOM 2844 O O . TYR A 1 365 ? -49.861 -23.295 28.580 1.00 25.23 365 TYR A O 1
ATOM 2853 N N . LYS A 1 366 ? -49.101 -24.971 29.939 1.00 24.90 366 LYS A N 1
ATOM 2854 C CA . LYS A 1 366 ? -50.350 -25.743 29.900 1.00 26.01 366 LYS A CA 1
ATOM 2855 C C . LYS A 1 366 ? -50.631 -26.231 31.312 1.00 24.70 366 LYS A C 1
ATOM 2856 O O . LYS A 1 366 ? -49.801 -26.964 31.882 1.00 22.81 366 LYS A O 1
ATOM 2862 N N . TYR A 1 367 ? -51.786 -25.830 31.868 1.00 24.10 367 TYR A N 1
ATOM 2863 C CA . TYR A 1 367 ? -52.213 -26.327 33.191 1.00 23.81 367 TYR A CA 1
ATOM 2864 C C . TYR A 1 367 ? -52.841 -27.716 33.107 1.00 23.66 367 TYR A C 1
ATOM 2865 O O . TYR A 1 367 ? -53.591 -27.988 32.179 1.00 23.95 367 TYR A O 1
ATOM 2874 N N . HIS A 1 368 ? -52.586 -28.550 34.111 1.00 22.78 368 HIS A N 1
ATOM 2875 C CA . HIS A 1 368 ? -53.246 -29.844 34.259 1.00 24.08 368 HIS A CA 1
ATOM 2876 C C . HIS A 1 368 ? -53.956 -29.845 35.619 1.00 24.50 368 HIS A C 1
ATOM 2877 O O . HIS A 1 368 ? -53.311 -29.963 36.663 1.00 24.00 368 HIS A O 1
ATOM 2884 N N . LEU A 1 369 ? -55.276 -29.681 35.581 1.00 24.88 369 LEU A N 1
ATOM 2885 C CA . LEU A 1 369 ? -56.119 -29.407 36.753 1.00 25.83 369 LEU A CA 1
ATOM 2886 C C . LEU A 1 369 ? -57.409 -30.179 36.555 1.00 26.06 369 LEU A C 1
ATOM 2887 O O . LEU A 1 369 ? -57.844 -30.355 35.409 1.00 27.19 369 LEU A O 1
ATOM 2892 N N . PHE A 1 370 ? -58.046 -30.592 37.646 1.00 25.35 370 PHE A N 1
ATOM 2893 C CA . PHE A 1 370 ? -59.391 -31.160 37.543 1.00 25.30 370 PHE A CA 1
ATOM 2894 C C . PHE A 1 370 ? -60.396 -30.048 37.141 1.00 26.19 370 PHE A C 1
ATOM 2895 O O . PHE A 1 370 ? -60.320 -28.948 37.679 1.00 24.74 370 PHE A O 1
ATOM 2903 N N . PRO A 1 371 ? -61.326 -30.328 36.184 1.00 28.48 371 PRO A N 1
ATOM 2904 C CA . PRO A 1 371 ? -62.281 -29.321 35.703 1.00 29.12 371 PRO A CA 1
ATOM 2905 C C . PRO A 1 371 ? -63.059 -28.661 36.825 1.00 29.52 371 PRO A C 1
ATOM 2906 O O . PRO A 1 371 ? -63.640 -29.355 37.669 1.00 29.15 371 PRO A O 1
ATOM 2910 N N . GLY A 1 372 ? -63.010 -27.325 36.875 1.00 29.43 372 GLY A N 1
ATOM 2911 C CA . GLY A 1 372 ? -63.814 -26.574 37.831 1.00 29.10 372 GLY A CA 1
ATOM 2912 C C . GLY A 1 372 ? -63.143 -26.343 39.169 1.00 28.88 372 GLY A C 1
ATOM 2913 O O . GLY A 1 372 ? -63.733 -25.711 40.049 1.00 29.57 372 GLY A O 1
ATOM 2914 N N . ASP A 1 373 ? -61.931 -26.876 39.348 1.00 27.57 373 ASP A N 1
ATOM 2915 C CA . ASP A 1 373 ? -61.209 -26.722 40.602 1.00 26.68 373 ASP A CA 1
ATOM 2916 C C . ASP A 1 373 ? -60.563 -25.323 40.624 1.00 26.69 373 ASP A C 1
ATOM 2917 O O . ASP A 1 373 ? -59.413 -25.150 40.202 1.00 25.96 373 ASP A O 1
ATOM 2922 N N . LEU A 1 374 ? -61.305 -24.330 41.109 1.00 26.73 374 LEU A N 1
ATOM 2923 C CA . LEU A 1 374 ? -60.812 -22.941 41.079 1.00 27.85 374 LEU A CA 1
ATOM 2924 C C . LEU A 1 374 ? -59.716 -22.671 42.098 1.00 26.72 374 LEU A C 1
ATOM 2925 O O . LEU A 1 374 ? -58.854 -21.820 41.853 1.00 26.38 374 LEU A O 1
ATOM 2930 N N . ILE A 1 375 ? -59.769 -23.385 43.216 1.00 26.85 375 ILE A N 1
ATOM 2931 C CA . ILE A 1 375 ? -58.764 -23.253 44.293 1.00 27.58 375 ILE A CA 1
ATOM 2932 C C . ILE A 1 375 ? -57.389 -23.643 43.726 1.00 25.96 375 ILE A C 1
ATOM 2933 O O . ILE A 1 375 ? -56.438 -22.851 43.806 1.00 25.35 375 ILE A O 1
ATOM 2938 N N . SER A 1 376 ? -57.311 -24.843 43.131 1.00 25.54 376 SER A N 1
ATOM 2939 C CA . SER A 1 376 ? -56.062 -25.350 42.544 1.00 24.18 376 SER A CA 1
ATOM 2940 C C . SER A 1 376 ? -55.606 -24.518 41.391 1.00 23.12 376 SER A C 1
ATOM 2941 O O . SER A 1 376 ? -54.413 -24.359 41.210 1.00 22.34 376 SER A O 1
ATOM 2944 N N . LEU A 1 377 ? -56.547 -24.007 40.599 1.00 23.82 377 LEU A N 1
ATOM 2945 C CA . LEU A 1 377 ? -56.206 -23.104 39.492 1.00 23.84 377 LEU A CA 1
ATOM 2946 C C . LEU A 1 377 ? -55.434 -21.881 39.978 1.00 24.02 377 LEU A C 1
ATOM 2947 O O . LEU A 1 377 ? -54.390 -21.552 39.395 1.00 22.74 377 LEU A O 1
ATOM 2952 N N . ALA A 1 378 ? -55.942 -21.215 41.026 1.00 23.98 378 ALA A N 1
ATOM 2953 C CA . ALA A 1 378 ? -55.273 -20.013 41.565 1.00 24.40 378 ALA A CA 1
ATOM 2954 C C . ALA A 1 378 ? -53.845 -20.341 42.047 1.00 23.57 378 ALA A C 1
ATOM 2955 O O . ALA A 1 378 ? -52.914 -19.569 41.807 1.00 24.27 378 ALA A O 1
ATOM 2957 N N . VAL A 1 379 ? -53.682 -21.494 42.680 1.00 22.75 379 VAL A N 1
ATOM 2958 C CA . VAL A 1 379 ? -52.367 -21.886 43.237 1.00 21.92 379 VAL A CA 1
ATOM 2959 C C . VAL A 1 379 ? -51.413 -22.191 42.065 1.00 21.82 379 VAL A C 1
ATOM 2960 O O . VAL A 1 379 ? -50.287 -21.674 42.022 1.00 21.62 379 VAL A O 1
ATOM 2964 N N . LEU A 1 380 ? -51.868 -23.026 41.132 1.00 21.09 380 LEU A N 1
ATOM 2965 C CA . LEU A 1 380 ? -51.048 -23.392 39.970 1.00 20.93 380 LEU A CA 1
ATOM 2966 C C . LEU A 1 380 ? -50.690 -22.178 39.108 1.00 21.61 380 LEU A C 1
ATOM 2967 O O . LEU A 1 380 ? -49.562 -22.085 38.592 1.00 20.65 380 LEU A O 1
ATOM 2972 N N . SER A 1 381 ? -51.646 -21.265 38.935 1.00 22.09 381 SER A N 1
ATOM 2973 C CA . SER A 1 381 ? -51.391 -20.050 38.148 1.00 23.73 381 SER A CA 1
ATOM 2974 C C . SER A 1 381 ? -50.167 -19.300 38.708 1.00 22.92 381 SER A C 1
ATOM 2975 O O . SER A 1 381 ? -49.216 -18.961 37.969 1.00 22.57 381 SER A O 1
ATOM 2978 N N . SER A 1 382 ? -50.172 -19.094 40.016 1.00 23.13 382 SER A N 1
ATOM 2979 C CA . SER A 1 382 ? -49.060 -18.390 40.690 1.00 23.71 382 SER A CA 1
ATOM 2980 C C . SER A 1 382 ? -47.748 -19.165 40.610 1.00 21.97 382 SER A C 1
ATOM 2981 O O . SER A 1 382 ? -46.700 -18.588 40.281 1.00 21.50 382 SER A O 1
ATOM 2984 N N . VAL A 1 383 ? -47.804 -20.470 40.881 1.00 20.40 383 VAL A N 1
ATOM 2985 C CA . VAL A 1 383 ? -46.594 -21.299 40.877 1.00 19.75 383 VAL A CA 1
ATOM 2986 C C . VAL A 1 383 ? -45.961 -21.292 39.485 1.00 19.72 383 VAL A C 1
ATOM 2987 O O . VAL A 1 383 ? -44.731 -21.191 39.354 1.00 19.42 383 VAL A O 1
ATOM 2991 N N . THR A 1 384 ? -46.802 -21.374 38.450 1.00 19.09 384 THR A N 1
ATOM 2992 C CA . THR A 1 384 ? -46.320 -21.430 37.052 1.00 19.32 384 THR A CA 1
ATOM 2993 C C . THR A 1 384 ? -45.651 -20.112 36.662 1.00 19.29 384 THR A C 1
ATOM 2994 O O . THR A 1 384 ? -44.549 -20.119 36.111 1.00 18.86 384 THR A O 1
ATOM 2998 N N . HIS A 1 385 ? -46.296 -18.996 37.001 1.00 19.78 385 HIS A N 1
ATOM 2999 C CA . HIS A 1 385 ? -45.750 -17.669 36.804 1.00 21.14 385 HIS A CA 1
ATOM 3000 C C . HIS A 1 385 ? -44.419 -17.469 37.526 1.00 21.45 385 HIS A C 1
ATOM 3001 O O . HIS A 1 385 ? -43.448 -17.066 36.876 1.00 21.62 385 HIS A O 1
ATOM 3008 N N . TRP A 1 386 ? -44.362 -17.761 38.833 1.00 21.70 386 TRP A N 1
ATOM 3009 C CA . TRP A 1 386 ? -43.095 -17.659 39.595 1.00 22.56 386 TRP A CA 1
ATOM 3010 C C . TRP A 1 386 ? -41.981 -18.541 39.009 1.00 21.23 386 TRP A C 1
ATOM 3011 O O . TRP A 1 386 ? -40.806 -18.126 38.916 1.00 21.54 386 TRP A O 1
ATOM 3022 N N . SER A 1 387 ? -42.343 -19.751 38.599 1.00 20.14 387 SER A N 1
ATOM 3023 C CA . SER A 1 387 ? -41.357 -20.685 38.013 1.00 20.10 387 SER A CA 1
ATOM 3024 C C . SER A 1 387 ? -40.758 -20.125 36.714 1.00 19.82 387 SER A C 1
ATOM 3025 O O . SER A 1 387 ? -39.528 -20.133 36.508 1.00 19.16 387 SER A O 1
ATOM 3028 N N . ILE A 1 388 ? -41.635 -19.669 35.818 1.00 19.76 388 ILE A N 1
ATOM 3029 C CA . ILE A 1 388 ? -41.188 -19.106 34.540 1.00 19.69 388 ILE A CA 1
ATOM 3030 C C . ILE A 1 388 ? -40.322 -17.859 34.779 1.00 20.12 388 ILE A C 1
ATOM 3031 O O . ILE A 1 388 ? -39.207 -17.759 34.219 1.00 20.01 388 ILE A O 1
ATOM 3036 N N . LYS A 1 389 ? -40.787 -16.954 35.648 1.00 21.39 389 LYS A N 1
ATOM 3037 C CA . LYS A 1 389 ? -40.029 -15.705 35.933 1.00 22.53 389 LYS A CA 1
ATOM 3038 C C . LYS A 1 389 ? -38.677 -16.008 36.582 1.00 22.47 389 LYS A C 1
ATOM 3039 O O . LYS A 1 389 ? -37.652 -15.387 36.223 1.00 22.37 389 LYS A O 1
ATOM 3045 N N . SER A 1 390 ? -38.668 -16.985 37.492 1.00 22.08 390 SER A N 1
ATOM 3046 C CA . SER A 1 390 ? -37.410 -17.397 38.153 1.00 22.43 390 SER A CA 1
ATOM 3047 C C . SER A 1 390 ? -36.365 -17.848 37.134 1.00 22.27 390 SER A C 1
ATOM 3048 O O . SER A 1 390 ? -35.232 -17.345 37.129 1.00 22.50 390 SER A O 1
ATOM 3051 N N . ILE A 1 391 ? -36.762 -18.783 36.269 1.00 21.39 391 ILE A N 1
ATOM 3052 C CA . ILE A 1 391 ? -35.874 -19.338 35.260 1.00 21.51 391 ILE A CA 1
ATOM 3053 C C . ILE A 1 391 ? -35.411 -18.237 34.303 1.00 22.06 391 ILE A C 1
ATOM 3054 O O . ILE A 1 391 ? -34.197 -18.084 34.077 1.00 22.14 391 ILE A O 1
ATOM 3059 N N . GLU A 1 392 ? -36.355 -17.442 33.787 1.00 22.20 392 GLU A N 1
ATOM 3060 C CA . GLU A 1 392 ? -36.014 -16.350 32.845 1.00 23.37 392 GLU A CA 1
ATOM 3061 C C . GLU A 1 392 ? -34.980 -15.421 33.436 1.00 23.81 392 GLU A C 1
ATOM 3062 O O . GLU A 1 392 ? -34.050 -15.024 32.752 1.00 23.10 392 GLU A O 1
ATOM 3068 N N . GLY A 1 393 ? -35.139 -15.101 34.723 1.00 24.33 393 GLY A N 1
ATOM 3069 C CA . GLY A 1 393 ? -34.262 -14.138 35.383 1.00 25.28 393 GLY A CA 1
ATOM 3070 C C . GLY A 1 393 ? -32.884 -14.724 35.673 1.00 24.81 393 GLY A C 1
ATOM 3071 O O . GLY A 1 393 ? -31.930 -13.980 35.886 1.00 25.08 393 GLY A O 1
ATOM 3072 N N . ALA A 1 394 ? -32.792 -16.053 35.690 1.00 23.60 394 ALA A N 1
ATOM 3073 C CA . ALA A 1 394 ? -31.544 -16.739 36.048 1.00 24.11 394 ALA A CA 1
ATOM 3074 C C . ALA A 1 394 ? -30.693 -17.075 34.818 1.00 24.22 394 ALA A C 1
ATOM 3075 O O . ALA A 1 394 ? -29.584 -17.557 34.970 1.00 24.64 394 ALA A O 1
ATOM 3077 N N . LEU A 1 395 ? -31.222 -16.844 33.619 1.00 24.39 395 LEU A N 1
ATOM 3078 C CA . LEU A 1 395 ? -30.534 -17.269 32.381 1.00 24.95 395 LEU A CA 1
ATOM 3079 C C . LEU A 1 395 ? -29.346 -16.398 31.979 1.00 25.68 395 LEU A C 1
ATOM 3080 O O . LEU A 1 395 ? -28.450 -16.852 31.239 1.00 25.42 395 LEU A O 1
ATOM 3085 N N . GLY A 1 396 ? -29.339 -15.154 32.445 1.00 26.60 396 GLY A N 1
ATOM 3086 C CA . GLY A 1 396 ? -28.167 -14.293 32.305 1.00 27.55 396 GLY A CA 1
ATOM 3087 C C . GLY A 1 396 ? -27.068 -14.740 33.262 1.00 28.12 396 GLY A C 1
ATOM 3088 O O . GLY A 1 396 ? -27.356 -15.240 34.345 1.00 28.54 396 GLY A O 1
ATOM 3089 N N . PHE A 1 397 ? -25.804 -14.561 32.875 1.00 27.23 397 PHE A N 1
ATOM 3090 C CA . PHE A 1 397 ? -24.673 -15.006 33.714 1.00 27.87 397 PHE A CA 1
ATOM 3091 C C . PHE A 1 397 ? -23.383 -14.303 33.293 1.00 28.88 397 PHE A C 1
ATOM 3092 O O . PHE A 1 397 ? -23.306 -13.756 32.185 1.00 28.51 397 PHE A O 1
ATOM 3100 N N . GLU A 1 398 ? -22.389 -14.335 34.179 1.00 30.37 398 GLU A N 1
ATOM 3101 C CA . GLU A 1 398 ? -21.109 -13.689 33.949 1.00 32.02 398 GLU A CA 1
ATOM 3102 C C . GLU A 1 398 ? -20.067 -14.715 33.525 1.00 31.34 398 GLU A C 1
ATOM 3103 O O . GLU A 1 398 ? -20.041 -15.836 34.038 1.00 30.68 398 GLU A O 1
ATOM 3109 N N . LEU A 1 399 ? -19.198 -14.326 32.587 1.00 31.01 399 LEU A N 1
ATOM 3110 C CA . LEU A 1 399 ? -18.002 -15.095 32.332 1.00 30.93 399 LEU A CA 1
ATOM 3111 C C . LEU A 1 399 ? -16.973 -14.740 33.381 1.00 32.40 399 LEU A C 1
ATOM 3112 O O . LEU A 1 399 ? -17.034 -13.665 33.994 1.00 33.31 399 LEU A O 1
ATOM 3117 N N . ILE A 1 400 ? -16.028 -15.649 33.583 1.00 33.09 400 ILE A N 1
ATOM 3118 C CA . ILE A 1 400 ? -14.809 -15.346 34.319 1.00 34.49 400 ILE A CA 1
ATOM 3119 C C . ILE A 1 400 ? -13.952 -14.515 33.382 1.00 34.64 400 ILE A C 1
ATOM 3120 O O . ILE A 1 400 ? -13.617 -14.951 32.260 1.00 32.65 400 ILE A O 1
ATOM 3125 N N . ASN A 1 401 ? -13.599 -13.314 33.827 1.00 35.61 401 ASN A N 1
ATOM 3126 C CA . ASN A 1 401 ? -12.674 -12.504 33.067 1.00 36.16 401 ASN A CA 1
ATOM 3127 C C . ASN A 1 401 ? -11.244 -12.921 33.417 1.00 36.34 401 ASN A C 1
ATOM 3128 O O . ASN A 1 401 ? -10.694 -12.439 34.407 1.00 37.75 401 ASN A O 1
ATOM 3133 N N . ASN A 1 402 ? -10.671 -13.836 32.629 1.00 35.24 402 ASN A N 1
ATOM 3134 C CA . ASN A 1 402 ? -9.226 -14.158 32.696 1.00 35.71 402 ASN A CA 1
ATOM 3135 C C . ASN A 1 402 ? -8.528 -13.797 31.371 1.00 34.77 402 ASN A C 1
ATOM 3136 O O . ASN A 1 402 ? -7.598 -14.489 30.939 1.00 34.82 402 ASN A O 1
ATOM 3141 N N . PHE A 1 403 ? -8.972 -12.704 30.756 1.00 33.97 403 PHE A N 1
ATOM 3142 C CA . PHE A 1 403 ? -8.666 -12.414 29.347 1.00 32.85 403 PHE A CA 1
ATOM 3143 C C . PHE A 1 403 ? -7.199 -12.032 29.133 1.00 33.41 403 PHE A C 1
ATOM 3144 O O . PHE A 1 403 ? -6.596 -12.423 28.118 1.00 31.89 403 PHE A O 1
ATOM 3152 N N . VAL A 1 404 ? -6.631 -11.300 30.095 1.00 34.67 404 VAL A N 1
ATOM 3153 C CA . VAL A 1 404 ? -5.180 -11.001 30.077 1.00 36.81 404 VAL A CA 1
ATOM 3154 C C . VAL A 1 404 ? -4.399 -12.318 30.102 1.00 36.80 404 VAL A C 1
ATOM 3155 O O . VAL A 1 404 ? -3.482 -12.500 29.294 1.00 36.38 404 VAL A O 1
ATOM 3159 N N . ASP A 1 405 ? -4.773 -13.226 31.015 1.00 36.50 405 ASP A N 1
ATOM 3160 C CA . ASP A 1 405 ? -4.155 -14.560 31.077 1.00 37.10 405 ASP A CA 1
ATOM 3161 C C . ASP A 1 405 ? -4.296 -15.345 29.773 1.00 34.96 405 ASP A C 1
ATOM 3162 O O . ASP A 1 405 ? -3.323 -15.957 29.318 1.00 34.68 405 ASP A O 1
ATOM 3167 N N . LEU A 1 406 ? -5.485 -15.313 29.167 1.00 33.82 406 LEU A N 1
ATOM 3168 C CA . LEU A 1 406 ? -5.683 -15.981 27.875 1.00 32.29 406 LEU A CA 1
ATOM 3169 C C . LEU A 1 406 ? -4.720 -15.452 26.823 1.00 32.31 406 LEU A C 1
ATOM 3170 O O . LEU A 1 406 ? -4.044 -16.226 26.130 1.00 31.62 406 LEU A O 1
ATOM 3175 N N . ILE A 1 407 ? -4.619 -14.130 26.737 1.00 32.78 407 ILE A N 1
ATOM 3176 C CA . ILE A 1 407 ? -3.811 -13.533 25.679 1.00 33.29 407 ILE A CA 1
ATOM 3177 C C . ILE A 1 407 ? -2.298 -13.729 25.955 1.00 33.36 407 ILE A C 1
ATOM 3178 O O . ILE A 1 407 ? -1.498 -13.682 25.027 1.00 31.64 407 ILE A O 1
ATOM 3183 N N . ASN A 1 408 ? -1.949 -14.030 27.218 1.00 33.69 408 ASN A N 1
ATOM 3184 C CA . ASN A 1 408 ? -0.568 -14.335 27.628 1.00 34.47 408 ASN A CA 1
ATOM 3185 C C . ASN A 1 408 ? -0.219 -15.818 27.746 1.00 33.97 408 ASN A C 1
ATOM 3186 O O . ASN A 1 408 ? 0.941 -16.152 27.929 1.00 34.54 408 ASN A O 1
ATOM 3191 N N . ASN A 1 409 ? -1.211 -16.695 27.612 1.00 33.42 409 ASN A N 1
ATOM 3192 C CA . ASN A 1 409 ? -1.032 -18.130 27.888 1.00 33.60 409 ASN A CA 1
ATOM 3193 C C . ASN A 1 409 ? -0.158 -18.927 26.899 1.00 33.12 409 ASN A C 1
ATOM 3194 O O . ASN A 1 409 ? 0.668 -19.755 27.310 1.00 33.89 409 ASN A O 1
ATOM 3199 N N . THR A 1 410 ? -0.386 -18.709 25.604 1.00 32.07 410 THR A N 1
ATOM 3200 C CA . THR A 1 410 ? 0.114 -19.594 24.561 1.00 31.55 410 THR A CA 1
ATOM 3201 C C . THR A 1 410 ? 1.134 -18.893 23.666 1.00 31.13 410 THR A C 1
ATOM 3202 O O . THR A 1 410 ? 2.239 -19.389 23.507 1.00 31.33 410 THR A O 1
ATOM 3206 N N . ILE A 1 411 ? 0.766 -17.744 23.110 1.00 30.43 411 ILE A N 1
ATOM 3207 C CA . ILE A 1 411 ? 1.657 -16.991 22.234 1.00 31.00 411 ILE A CA 1
ATOM 3208 C C . ILE A 1 411 ? 2.040 -15.713 22.935 1.00 32.74 411 ILE A C 1
ATOM 3209 O O . ILE A 1 411 ? 1.178 -14.911 23.283 1.00 33.25 411 ILE A O 1
ATOM 3214 N N . LYS A 1 412 ? 3.338 -15.548 23.145 1.00 34.24 412 LYS A N 1
ATOM 3215 C CA . LYS A 1 412 ? 3.876 -14.279 23.586 1.00 35.96 412 LYS A CA 1
ATOM 3216 C C . LYS A 1 412 ? 4.698 -13.684 22.453 1.00 35.60 412 LYS A C 1
ATOM 3217 O O . LYS A 1 412 ? 5.765 -14.199 22.109 1.00 35.64 412 LYS A O 1
ATOM 3223 N N . TRP A 1 413 ? 4.180 -12.608 21.874 1.00 35.56 413 TRP A N 1
ATOM 3224 C CA . TRP A 1 413 ? 4.850 -11.915 20.775 1.00 36.93 413 TRP A CA 1
ATOM 3225 C C . TRP A 1 413 ? 6.098 -11.213 21.289 1.00 39.19 413 TRP A C 1
ATOM 3226 O O . TRP A 1 413 ? 6.022 -10.437 22.243 1.00 40.09 413 TRP A O 1
ATOM 3237 N N . ASN A 1 414 ? 7.240 -11.529 20.666 1.00 41.38 414 ASN A N 1
ATOM 3238 C CA . ASN A 1 414 ? 8.604 -11.185 21.152 1.00 44.58 414 ASN A CA 1
ATOM 3239 C C . ASN A 1 414 ? 8.882 -11.671 22.583 1.00 46.57 414 ASN A C 1
ATOM 3240 O O . ASN A 1 414 ? 9.661 -11.069 23.321 1.00 47.59 414 ASN A O 1
ATOM 3245 N N . ASN A 1 415 ? 8.238 -12.783 22.957 1.00 48.14 415 ASN A N 1
ATOM 3246 C CA . ASN A 1 415 ? 8.317 -13.357 24.315 1.00 50.76 415 ASN A CA 1
ATOM 3247 C C . ASN A 1 415 ? 7.904 -12.382 25.447 1.00 52.09 415 ASN A C 1
ATOM 3248 O O . ASN A 1 415 ? 8.263 -12.572 26.621 1.00 54.59 415 ASN A O 1
ATOM 3253 N N . LEU A 1 416 ? 7.129 -11.353 25.086 1.00 50.29 416 LEU A N 1
ATOM 3254 C CA . LEU A 1 416 ? 6.666 -10.333 26.037 1.00 51.09 416 LEU A CA 1
ATOM 3255 C C . LEU A 1 416 ? 5.190 -10.510 26.376 1.00 50.44 416 LEU A C 1
ATOM 3256 O O . LEU A 1 416 ? 4.374 -10.752 25.488 1.00 47.57 416 LEU A O 1
ATOM 3261 N N . LYS A 1 417 ? 4.867 -10.407 27.663 1.00 52.04 417 LYS A N 1
ATOM 3262 C CA . LYS A 1 417 ? 3.478 -10.409 28.125 1.00 53.42 417 LYS A CA 1
ATOM 3263 C C . LYS A 1 417 ? 2.848 -9.045 27.889 1.00 53.77 417 LYS A C 1
ATOM 3264 O O . LYS A 1 417 ? 3.557 -8.040 27.841 1.00 56.60 417 LYS A O 1
ATOM 3270 N N . ILE A 1 418 ? 1.528 -9.016 27.712 1.00 52.74 418 ILE A N 1
ATOM 3271 C CA . ILE A 1 418 ? 0.779 -7.753 27.685 1.00 52.92 418 ILE A CA 1
ATOM 3272 C C . ILE A 1 418 ? 0.113 -7.508 29.056 1.00 54.16 418 ILE A C 1
ATOM 3273 O O . ILE A 1 418 ? -0.001 -8.435 29.871 1.00 53.15 418 ILE A O 1
ATOM 3278 N N . SER A 1 419 ? -0.327 -6.276 29.310 1.00 53.93 419 SER A N 1
ATOM 3279 C CA . SER A 1 419 ? -1.007 -5.977 30.572 1.00 55.37 419 SER A CA 1
ATOM 3280 C C . SER A 1 419 ? -2.425 -5.428 30.401 1.00 54.18 419 SER A C 1
ATOM 3281 O O . SER A 1 419 ? -3.244 -5.528 31.320 1.00 54.15 419 SER A O 1
ATOM 3284 N N . GLN A 1 420 ? -2.708 -4.853 29.232 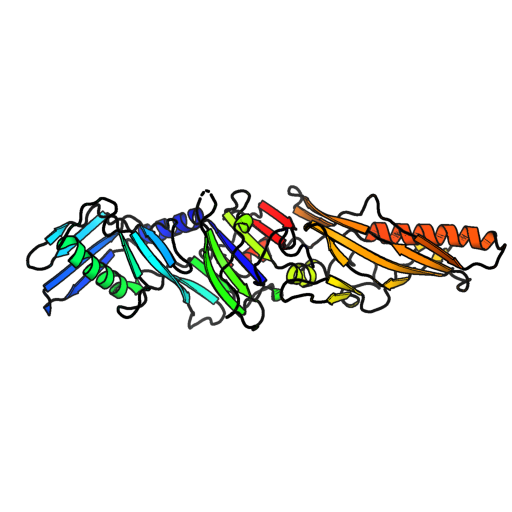1.00 52.73 420 GLN A N 1
ATOM 3285 C CA . GLN A 1 420 ? -3.981 -4.180 29.003 1.00 51.44 420 GLN A CA 1
ATOM 3286 C C . GLN A 1 420 ? -4.800 -4.777 27.844 1.00 47.72 420 GLN A C 1
ATOM 3287 O O . GLN A 1 420 ? -4.404 -4.705 26.676 1.00 45.02 420 GLN A O 1
ATOM 3293 N N . VAL A 1 421 ? -5.936 -5.366 28.206 1.00 44.78 421 VAL A N 1
ATOM 3294 C CA . VAL A 1 421 ? -6.963 -5.756 27.248 1.00 42.10 421 VAL A CA 1
ATOM 3295 C C . VAL A 1 421 ? -7.744 -4.493 26.921 1.00 41.92 421 VAL A C 1
ATOM 3296 O O . VAL A 1 421 ? -8.126 -3.745 27.822 1.00 42.88 421 VAL A O 1
ATOM 3300 N N . THR A 1 422 ? -7.993 -4.268 25.640 1.00 40.34 422 THR A N 1
ATOM 3301 C CA . THR A 1 422 ? -8.688 -3.066 25.173 1.00 41.23 422 THR A CA 1
ATOM 3302 C C . THR A 1 422 ? -10.131 -3.323 24.735 1.00 40.68 422 THR A C 1
ATOM 3303 O O . THR A 1 422 ? -10.992 -2.468 24.918 1.00 41.70 422 THR A O 1
ATOM 3307 N N . ASN A 1 423 ? -10.389 -4.484 24.133 1.00 39.01 423 ASN A N 1
ATOM 3308 C CA . ASN A 1 423 ? -11.718 -4.820 23.640 1.00 38.59 423 ASN A CA 1
ATOM 3309 C C . ASN A 1 423 ? -11.965 -6.326 23.706 1.00 36.09 423 ASN A C 1
ATOM 3310 O O . ASN A 1 423 ? -11.048 -7.129 23.546 1.00 35.22 423 ASN A O 1
ATOM 3315 N N . VAL A 1 424 ? -13.217 -6.693 23.957 1.00 34.65 424 VAL A N 1
ATOM 3316 C CA . VAL A 1 424 ? -13.642 -8.088 24.032 1.00 33.27 424 VAL A CA 1
ATOM 3317 C C . VAL A 1 424 ? -14.945 -8.141 23.251 1.00 32.95 424 VAL A C 1
ATOM 3318 O O . VAL A 1 424 ? -15.911 -7.448 23.597 1.00 34.00 424 VAL A O 1
ATOM 3322 N N . THR A 1 425 ? -14.968 -8.976 22.214 1.00 31.40 425 THR A N 1
ATOM 3323 C CA . THR A 1 425 ? -16.095 -9.056 21.295 1.00 30.93 425 THR A CA 1
ATOM 3324 C C . THR A 1 425 ? -16.540 -10.504 21.113 1.00 28.59 425 THR A C 1
ATOM 3325 O O . THR A 1 425 ? -15.711 -11.389 20.893 1.00 27.77 425 THR A O 1
ATOM 3329 N N . LEU A 1 426 ? -17.853 -10.736 21.169 1.00 27.15 426 LEU A N 1
ATOM 3330 C CA . LEU A 1 426 ? -18.413 -11.979 20.674 1.00 25.60 426 LEU A CA 1
ATOM 3331 C C . LEU A 1 426 ? -19.078 -11.767 19.327 1.00 25.82 426 LEU A C 1
ATOM 3332 O O . LEU A 1 426 ? -20.011 -10.999 19.228 1.00 25.64 426 LEU A O 1
ATOM 3337 N N . ASN A 1 427 ? -18.591 -12.453 18.293 1.00 25.69 427 ASN A N 1
ATOM 3338 C CA . ASN A 1 427 ? -19.225 -12.416 16.984 1.00 26.34 427 ASN A CA 1
ATOM 3339 C C . ASN A 1 427 ? -18.956 -13.740 16.281 1.00 25.85 427 ASN A C 1
ATOM 3340 O O . ASN A 1 427 ? -18.088 -13.823 15.401 1.00 26.43 427 ASN A O 1
ATOM 3345 N N . VAL A 1 428 ? -19.708 -14.765 16.688 1.00 24.54 428 VAL A N 1
ATOM 3346 C CA . VAL A 1 428 ? -19.496 -16.177 16.295 1.00 23.97 428 VAL A CA 1
ATOM 3347 C C . VAL A 1 428 ? -18.260 -16.730 17.014 1.00 24.23 428 VAL A C 1
ATOM 3348 O O . VAL A 1 428 ? -18.394 -17.547 17.944 1.00 24.26 428 VAL A O 1
ATOM 3352 N N . GLY A 1 429 ? -17.074 -16.260 16.613 1.00 23.62 429 GLY A N 1
ATOM 3353 C CA . GLY A 1 429 ? -15.872 -16.445 17.428 1.00 22.97 429 GLY A CA 1
ATOM 3354 C C . GLY A 1 429 ? -15.789 -15.412 18.545 1.00 23.31 429 GLY A C 1
ATOM 3355 O O . GLY A 1 429 ? -16.505 -14.409 18.546 1.00 23.28 429 GLY A O 1
ATOM 3356 N N . PHE A 1 430 ? -14.892 -15.657 19.482 1.00 23.17 430 PHE A N 1
ATOM 3357 C CA . PHE A 1 430 ? -14.690 -14.760 20.610 1.00 24.54 430 PHE A CA 1
ATOM 3358 C C . PHE A 1 430 ? -13.324 -14.078 20.490 1.00 25.11 430 PHE A C 1
ATOM 3359 O O . PHE A 1 430 ? -12.295 -14.757 20.433 1.00 24.71 430 PHE A O 1
ATOM 3367 N N . CYS A 1 431 ? -13.320 -12.744 20.473 1.00 25.48 431 CYS A N 1
ATOM 3368 C CA . CYS A 1 431 ? -12.097 -11.996 20.144 1.00 26.71 431 CYS A CA 1
ATOM 3369 C C . CYS A 1 431 ? -11.676 -11.099 21.290 1.00 27.26 431 CYS A C 1
ATOM 3370 O O . CYS A 1 431 ? -12.458 -10.267 21.752 1.00 28.95 431 CYS A O 1
ATOM 3373 N N . ILE A 1 432 ? -10.454 -11.312 21.753 1.00 27.17 432 ILE A N 1
ATOM 3374 C CA . ILE A 1 432 ? -9.840 -10.514 22.816 1.00 28.77 432 ILE A CA 1
ATOM 3375 C C . ILE A 1 432 ? -8.723 -9.699 22.150 1.00 28.81 432 ILE A C 1
ATOM 3376 O O . ILE A 1 432 ? -7.890 -10.269 21.462 1.00 28.31 432 ILE A O 1
ATOM 3381 N N . GLN A 1 433 ? -8.724 -8.382 22.347 1.00 29.90 433 GLN A N 1
ATOM 3382 C CA . GLN A 1 433 ? -7.686 -7.512 21.761 1.00 30.83 433 GLN A CA 1
ATOM 3383 C C . GLN A 1 433 ? -7.044 -6.709 22.877 1.00 32.63 433 GLN A C 1
ATOM 3384 O O . GLN A 1 433 ? -7.707 -6.394 23.892 1.00 32.18 433 GLN A O 1
ATOM 3390 N N . GLY A 1 434 ? -5.760 -6.403 22.701 1.00 33.71 434 GLY A N 1
ATOM 3391 C CA . GLY A 1 434 ? -4.990 -5.649 23.694 1.00 35.99 434 GLY A CA 1
ATOM 3392 C C . GLY A 1 434 ? -3.864 -4.771 23.153 1.00 38.52 434 GLY A C 1
ATOM 3393 O O . GLY A 1 434 ? -3.573 -4.752 21.943 1.00 37.01 434 GLY A O 1
ATOM 3394 N N . ASN A 1 435 ? -3.256 -4.018 24.067 1.00 40.43 435 ASN A N 1
ATOM 3395 C CA . ASN A 1 435 ? -2.052 -3.251 23.772 1.00 42.11 435 ASN A CA 1
ATOM 3396 C C . ASN A 1 435 ? -0.827 -4.100 24.004 1.00 42.04 435 ASN A C 1
ATOM 3397 O O . ASN A 1 435 ? -0.794 -4.920 24.924 1.00 41.70 435 ASN A O 1
ATOM 3402 N N . ALA A 1 436 ? 0.155 -3.908 23.135 1.00 41.63 436 ALA A N 1
ATOM 3403 C CA . ALA A 1 436 ? 1.476 -4.490 23.278 1.00 43.23 436 ALA A CA 1
ATOM 3404 C C . ALA A 1 436 ? 2.340 -3.586 24.160 1.00 46.20 436 ALA A C 1
ATOM 3405 O O . ALA A 1 436 ? 3.272 -4.059 24.794 1.00 48.55 436 ALA A O 1
#

Radius of gyration: 30.13 Å; Cα contacts (8 Å, |Δi|>4): 997; chains: 1; bounding box: 104×39×67 Å